Protein AF-0000000069744977 (afdb_homodimer)

Foldseek 3Di:
DVVLDVVQDPHPALLLVLLLCQLVLLVQLQPPAADLVVLAGHQPQCVVPLVLVLQAQEEEEEEAALQLLLLVLCQVLLCVLNVHHYHRDYLQVCVVVLPDEAQSYEYEQEDAQLQFASSLVSQVSNVVRNHQYEYEYQDPPHPNCVSHPTYGHLVSPDRQFLQDRSSSLSSNSNVSSVSLNSNVPPPVCVVVSSQVSVLSVCVSVLLNVLVVCLVVLLVVLVVPLPPQEEEEEEEDSCQSLRQSLQSLLCQQSVRHYDRDYLVCCVVPVVVVAAQRHEYEYEAEPDPCNVVSLVSLVSRVVRNHAYEYEYAPPPPSSVVRHNHYDHGHDGDPSSVSSNSNSSSSSSSVSSNVVSVTDRRDGPPGDSHNNDD/DVVLDVVQDPHPALLLVLLLCQLVLLCQLQPPAADLVVLAGHQPQCVVPLVLVLQAQEEEEEEAALQLLLLVLCQVLLCVLNVHHYHRDYLQVCVVVLPDEAQSYEYEQEDAQLQFASSLVSQVSNVVRNHQYEYEYQDPPHPNCVSHPTYGHLVSPDRQFQQDRSSSLSSNSNSSSVSLNSNVPPPVCVVVSSQVSVLSVCVSVLLNVLVVCLVVLLVVLVVPLPPQEEEEEEEDSCQSLRQSLQSLLCQQSVRHYDRDYLVCCVVPVVVVAAQPHEYEYEAEPDPCNVVSLVSLVSRVVRNHAYEYEYAPPPPSSVVRHNHYDHGHDGDPSSVSSNSNSSSSSSSVSSNVVVVTRRRDGPPGDNHNNDD

Radius of gyration: 24.7 Å; Cα contacts (8 Å, |Δi|>4): 1602; chains: 2; bounding box: 55×75×58 Å

pLDDT: mean 95.78, std 6.24, range [53.16, 98.94]

Sequence (742 aa):
MELQQIMKGNFSAFMQKEIFEQPESVFNTMRGRVNFETSTVLLGGLKAHLKEIRRCRRLIVIGCGTSYHAALATRQVLEELTELPVMVELASDFLDRNTPVFRDDVCFFISQSGETADTLLALRYCKDRGALTVGVTNTVGSSISRETDCGVHINAGPEIGVASTKAYTSQFISLVMFGLMMSEDRISLQDRRREIILGLQSLPELIKEVLSLDEKIHDLALELYTQRSLLVMGRGYNYATCLEGALKIKEITYMHSEGILAGELKHGPLALIDKQMPIIMIIMKDPCFAKCQNALQQITARQGRPIILCSKDDTESSKFAYKMIELPPTVDCLQGVLSVIPLQLLSFHLAVLRGYDVDFPRNLAKSVTVEMELQQIMKGNFSAFMQKEIFEQPESVFNTMRGRVNFETSTVLLGGLKAHLKEIRRCRRLIVIGCGTSYHAALATRQVLEELTELPVMVELASDFLDRNTPVFRDDVCFFISQSGETADTLLALRYCKDRGALTVGVTNTVGSSISRETDCGVHINAGPEIGVASTKAYTSQFISLVMFGLMMSEDRISLQDRRREIILGLQSLPELIKEVLSLDEKIHDLALELYTQRSLLVMGRGYNYATCLEGALKIKEITYMHSEGILAGELKHGPLALIDKQMPIIMIIMKDPCFAKCQNALQQITARQGRPIILCSKDDTESSKFAYKMIELPPTVDCLQGVLSVIPLQLLSFHLAVLRGYDVDFPRNLAKSVTVE

Secondary structure (DSSP, 8-state):
-HHHHHHHTTSSSHHHHHHHTHHHHHHHHHTTTEETTTTEE--GGGGGGHHHHHH-SEEEEEE-HHHHHHHHHHHHHHHHHH-S-EEEEEHHHHHHTT----TTEEEEEEESSS--HHHHHHHHHHHHTT-EEEEEESSTT-HHHHHSSEEEE-------SSS-SHHHHHHHHHHHHHHHHHTTT-GGGHHHHHHHHHHHHHHHHHHHHHHTTHHHHHHHHHHHTT-SEEEEEE-THHHHHHHHHHHHHHHHH--EEEEEEGGGGGGTGGGG-SSSS-EEEEE-SSTTHHHHHHHHHHHHHTT---EEEEETT-HHHHTT-SEEEEE----GGGHHHHHHHHHHHHHHHHHHHTT--SSS-TT--S-----/-HHHHHHHTTSSSHHHHHHHTHHHHHHHHHTTTEETTTTEE--GGGGGGHHHHHH-SEEEEEE-HHHHHHHHHHHHHHHHHH-S-EEEEEHHHHHHTT----TTEEEEEEESSS--HHHHHHHHHHHHTT-EEEEEESSTT-HHHHHSSEEEE-------SSS-SHHHHHHHHHHHHHHHHHTTT-GGGHHHHHHHHHHHHHHHHHHHHHHTTHHHHHHHHHHHTT-SEEEEEE-GGGHHHHHHHHHHHHHHH--EEEEEEGGGGGGTGGGG-SSSS-EEEEE-SSTTHHHHHHHHHHHHHTT---EEEEETT-HHHHTT-SEEEEE----GGGHHHHHHHHHHHHHHHHHHHTT--SSS-TT--S-----

Organism: Rousettus aegyptiacus (NCBI:txid9407)

Structure (mmCIF, N/CA/C/O backbone):
data_AF-0000000069744977-model_v1
#
loop_
_entity.id
_entity.type
_entity.pdbx_description
1 polymer 'glutamine--fructose-6-phosphate transaminase (isomerizing)'
#
loop_
_atom_site.group_PDB
_atom_site.id
_atom_site.type_symbol
_atom_site.label_atom_id
_atom_site.label_alt_id
_atom_site.label_comp_id
_atom_site.label_asym_id
_atom_site.label_entity_id
_atom_site.label_seq_id
_atom_site.pdbx_PDB_ins_code
_atom_site.Cartn_x
_atom_site.Cartn_y
_atom_site.Cartn_z
_atom_site.occupancy
_atom_site.B_iso_or_equiv
_atom_site.auth_seq_id
_atom_site.auth_comp_id
_atom_site.auth_asym_id
_atom_site.auth_atom_id
_atom_site.pdbx_PDB_model_num
ATOM 1 N N . MET A 1 1 ? 25.359 -31.953 4.035 1 53.38 1 MET A N 1
ATOM 2 C CA . MET A 1 1 ? 25.781 -31.719 2.656 1 53.38 1 MET A CA 1
ATOM 3 C C . MET A 1 1 ? 25.188 -32.781 1.725 1 53.38 1 MET A C 1
ATOM 5 O O . MET A 1 1 ? 24.609 -32.438 0.697 1 53.38 1 MET A O 1
ATOM 9 N N . GLU A 1 2 ? 25.344 -34.031 2.209 1 55.56 2 GLU A N 1
ATOM 10 C CA . GLU A 1 2 ? 24.859 -35.094 1.353 1 55.56 2 GLU A CA 1
ATOM 11 C C . GLU A 1 2 ? 23.344 -35.125 1.294 1 55.56 2 GLU A C 1
ATOM 13 O O . GLU A 1 2 ? 22.75 -35.281 0.219 1 55.56 2 GLU A O 1
ATOM 18 N N . LEU A 1 3 ? 22.672 -34.969 2.439 1 58.12 3 LEU A N 1
ATOM 19 C CA . LEU A 1 3 ? 21.219 -35.031 2.496 1 58.12 3 LEU A CA 1
ATOM 20 C C . LEU A 1 3 ? 20.609 -33.844 1.771 1 58.12 3 LEU A C 1
ATOM 22 O O . LEU A 1 3 ? 19.594 -33.969 1.075 1 58.12 3 LEU A O 1
ATOM 26 N N . GLN A 1 4 ? 21.156 -32.75 1.935 1 62.84 4 GLN A N 1
ATOM 27 C CA . GLN A 1 4 ? 20.672 -31.594 1.218 1 62.84 4 GLN A CA 1
ATOM 28 C C . GLN A 1 4 ? 20.828 -31.766 -0.291 1 62.84 4 GLN A C 1
ATOM 30 O O . GLN A 1 4 ? 19.953 -31.359 -1.058 1 62.84 4 GLN A O 1
ATOM 35 N N . GLN A 1 5 ? 21.844 -32.406 -0.675 1 60.22 5 GLN A N 1
ATOM 36 C CA . GLN A 1 5 ? 22.078 -32.656 -2.096 1 60.22 5 GLN A CA 1
ATOM 37 C C . GLN A 1 5 ? 21.031 -33.594 -2.676 1 60.22 5 GLN A C 1
ATOM 39 O O . GLN A 1 5 ? 20.562 -33.375 -3.799 1 60.22 5 GLN A O 1
ATOM 44 N N . ILE A 1 6 ? 20.719 -34.531 -1.959 1 61.88 6 ILE A N 1
ATOM 45 C CA . ILE A 1 6 ? 19.703 -35.5 -2.4 1 61.88 6 ILE A CA 1
ATOM 46 C C . ILE A 1 6 ? 18.359 -34.781 -2.521 1 61.88 6 ILE A C 1
ATOM 48 O O . ILE A 1 6 ? 17.609 -35 -3.471 1 61.88 6 ILE A O 1
ATOM 52 N N . MET A 1 7 ? 18.172 -33.812 -1.609 1 72.44 7 MET A N 1
ATOM 53 C CA . MET A 1 7 ? 16.891 -33.125 -1.612 1 72.44 7 MET A CA 1
ATOM 54 C C . MET A 1 7 ? 16.828 -32.094 -2.754 1 72.44 7 MET A C 1
ATOM 56 O O . MET A 1 7 ? 15.75 -31.828 -3.279 1 72.44 7 MET A O 1
ATOM 60 N N . LYS A 1 8 ? 18 -31.688 -3.229 1 79.94 8 LYS A N 1
ATOM 61 C CA . LYS A 1 8 ? 18.078 -30.719 -4.316 1 79.94 8 LYS A CA 1
ATOM 62 C C . LYS A 1 8 ? 17.984 -31.406 -5.676 1 79.94 8 LYS A C 1
ATOM 64 O O . LYS A 1 8 ? 17.703 -30.766 -6.684 1 79.94 8 LYS A O 1
ATOM 69 N N . GLY A 1 9 ? 18.156 -32.562 -5.668 1 75.12 9 GLY A N 1
ATOM 70 C CA . GLY A 1 9 ? 18.188 -33.312 -6.922 1 75.12 9 GLY A CA 1
ATOM 71 C C . GLY A 1 9 ? 19.203 -32.781 -7.91 1 75.12 9 GLY A C 1
ATOM 72 O O . GLY A 1 9 ? 20.375 -32.594 -7.578 1 75.12 9 GLY A O 1
ATOM 73 N N . ASN A 1 10 ? 18.672 -32.438 -9.141 1 83.75 10 ASN A N 1
ATOM 74 C CA . ASN A 1 10 ? 19.547 -31.984 -10.211 1 83.75 10 ASN A CA 1
ATOM 75 C C . ASN A 1 10 ? 19.672 -30.469 -10.211 1 83.75 10 ASN A C 1
ATOM 77 O O . ASN A 1 10 ? 20.234 -29.875 -11.141 1 83.75 10 ASN A O 1
ATOM 81 N N . PHE A 1 11 ? 19.172 -29.875 -9.148 1 90.81 11 PHE A N 1
ATOM 82 C CA . PHE A 1 11 ? 19.203 -28.422 -9.117 1 90.81 11 PHE A CA 1
ATOM 83 C C . PHE A 1 11 ? 20.297 -27.922 -8.18 1 90.81 11 PHE A C 1
ATOM 85 O O . PHE A 1 11 ? 20.719 -28.641 -7.262 1 90.81 11 PHE A O 1
ATOM 92 N N . SER A 1 12 ? 20.781 -26.766 -8.414 1 90.88 12 SER A N 1
ATOM 93 C CA . SER A 1 12 ? 21.875 -26.188 -7.645 1 90.88 12 SER A CA 1
ATOM 94 C C . SER A 1 12 ? 21.391 -25.656 -6.305 1 90.88 12 SER A C 1
ATOM 96 O O . SER A 1 12 ? 22.172 -25.5 -5.367 1 90.88 12 SER A O 1
ATOM 98 N N . ALA A 1 13 ? 20.109 -25.312 -6.215 1 95.12 13 ALA A N 1
ATOM 99 C CA . ALA A 1 13 ? 19.516 -24.734 -5.016 1 95.12 13 ALA A CA 1
ATOM 100 C C . ALA A 1 13 ? 18.078 -25.188 -4.84 1 95.12 13 ALA A C 1
ATOM 102 O O . ALA A 1 13 ? 17.406 -25.578 -5.809 1 95.12 13 ALA A O 1
ATOM 103 N N . PHE A 1 14 ? 17.609 -25.188 -3.607 1 96.31 14 PHE A N 1
ATOM 104 C CA . PHE A 1 14 ? 16.203 -25.5 -3.324 1 96.31 14 PHE A CA 1
ATOM 105 C C . PHE A 1 14 ? 15.281 -24.531 -4.055 1 96.31 14 PHE A C 1
ATOM 107 O O . PHE A 1 14 ? 14.242 -24.953 -4.59 1 96.31 14 PHE A O 1
ATOM 114 N N . MET A 1 15 ? 15.609 -23.281 -4.07 1 97.38 15 MET A N 1
ATOM 115 C CA . MET A 1 15 ? 14.773 -22.281 -4.723 1 97.38 15 MET A CA 1
ATOM 116 C C . MET A 1 15 ? 14.578 -22.609 -6.199 1 97.38 15 MET A C 1
ATOM 118 O O . MET A 1 15 ? 13.469 -22.531 -6.719 1 97.38 15 MET A O 1
ATOM 122 N N . GLN A 1 16 ? 15.734 -22.953 -6.867 1 97.56 16 GLN A N 1
ATOM 123 C CA . GLN A 1 16 ? 15.641 -23.312 -8.273 1 97.56 16 GLN A CA 1
ATOM 124 C C . GLN A 1 16 ? 14.695 -24.5 -8.477 1 97.56 16 GLN A C 1
ATOM 126 O O . GLN A 1 16 ? 13.828 -24.469 -9.352 1 97.56 16 GLN A O 1
ATOM 131 N N . LYS A 1 17 ? 14.891 -25.5 -7.668 1 97.75 17 LYS A N 1
ATOM 132 C CA . LYS A 1 17 ? 14.031 -26.672 -7.727 1 97.75 17 LYS A CA 1
ATOM 133 C C . LYS A 1 17 ? 12.562 -26.297 -7.531 1 97.75 17 LYS A C 1
ATOM 135 O O . LYS A 1 17 ? 11.695 -26.734 -8.281 1 97.75 17 LYS A O 1
ATOM 140 N N . GLU A 1 18 ? 12.328 -25.469 -6.547 1 98.19 18 GLU A N 1
ATOM 141 C CA . GLU A 1 18 ? 10.969 -25.078 -6.18 1 98.19 18 GLU A CA 1
ATOM 142 C C . GLU A 1 18 ? 10.32 -24.234 -7.27 1 98.19 18 GLU A C 1
ATOM 144 O O . GLU A 1 18 ? 9.117 -24.312 -7.5 1 98.19 18 GLU A O 1
ATOM 149 N N . ILE A 1 19 ? 11.133 -23.406 -7.965 1 98.62 19 ILE A N 1
ATOM 150 C CA . ILE A 1 19 ? 10.633 -22.688 -9.125 1 98.62 19 ILE A CA 1
ATOM 151 C C . ILE A 1 19 ? 10.211 -23.672 -10.211 1 98.62 19 ILE A C 1
ATOM 153 O O . ILE A 1 19 ? 9.117 -23.562 -10.766 1 98.62 19 ILE A O 1
ATOM 157 N N . PHE A 1 20 ? 10.984 -24.688 -10.469 1 98.38 20 PHE A N 1
ATOM 158 C CA . PHE A 1 20 ? 10.766 -25.625 -11.57 1 98.38 20 PHE A CA 1
ATOM 159 C C . PHE A 1 20 ? 9.719 -26.672 -11.203 1 98.38 20 PHE A C 1
ATOM 161 O O . PHE A 1 20 ? 9.203 -27.375 -12.07 1 98.38 20 PHE A O 1
ATOM 168 N N . GLU A 1 21 ? 9.336 -26.719 -9.914 1 98.25 21 GLU A N 1
ATOM 169 C CA . GLU A 1 21 ? 8.297 -27.641 -9.445 1 98.25 21 GLU A CA 1
ATOM 170 C C . GLU A 1 21 ? 6.91 -27.016 -9.602 1 98.25 21 GLU A C 1
ATOM 172 O O . GLU A 1 21 ? 5.898 -27.688 -9.367 1 98.25 21 GLU A O 1
ATOM 177 N N . GLN A 1 22 ? 6.812 -25.828 -10.047 1 98.75 22 GLN A N 1
ATOM 178 C CA . GLN A 1 22 ? 5.566 -25.062 -9.992 1 98.75 22 GLN A CA 1
ATOM 179 C C . GLN A 1 22 ? 4.512 -25.672 -10.914 1 98.75 22 GLN A C 1
ATOM 181 O O . GLN A 1 22 ? 3.322 -25.672 -10.594 1 98.75 22 GLN A O 1
ATOM 186 N N . PRO A 1 23 ? 4.863 -26.266 -12.148 1 98.69 23 PRO A N 1
ATOM 187 C CA . PRO A 1 23 ? 3.814 -26.969 -12.891 1 98.69 23 PRO A CA 1
ATOM 188 C C . PRO A 1 23 ? 3.121 -28.047 -12.055 1 98.69 23 PRO A C 1
ATOM 190 O O . PRO A 1 23 ? 1.891 -28.141 -12.07 1 98.69 23 PRO A O 1
ATOM 193 N N . GLU A 1 24 ? 3.875 -28.75 -11.273 1 98.25 24 GLU A N 1
ATOM 194 C CA . GLU A 1 24 ? 3.338 -29.828 -10.445 1 98.25 24 GLU A CA 1
ATOM 195 C C . GLU A 1 24 ? 2.586 -29.281 -9.234 1 98.25 24 GLU A C 1
ATOM 197 O O . GLU A 1 24 ? 1.515 -29.766 -8.883 1 98.25 24 GLU A O 1
ATOM 202 N N . SER A 1 25 ? 3.186 -28.281 -8.555 1 98.38 25 SER A N 1
ATOM 203 C CA . SER A 1 25 ? 2.545 -27.734 -7.359 1 98.38 25 SER A CA 1
ATOM 204 C C . SER A 1 25 ? 1.198 -27.094 -7.699 1 98.38 25 SER A C 1
ATOM 206 O O . SER A 1 25 ? 0.238 -27.234 -6.934 1 98.38 25 SER A O 1
ATOM 208 N N . VAL A 1 26 ? 1.103 -26.422 -8.828 1 98.5 26 VAL A N 1
ATOM 209 C CA . VAL A 1 26 ? -0.147 -25.797 -9.258 1 98.5 26 VAL A CA 1
ATOM 210 C C . VAL A 1 26 ? -1.182 -26.875 -9.57 1 98.5 26 VAL A C 1
ATOM 212 O O . VAL A 1 26 ? -2.355 -26.734 -9.227 1 98.5 26 VAL A O 1
ATOM 215 N N . PHE A 1 27 ? -0.688 -27.891 -10.227 1 98.12 27 PHE A N 1
ATOM 216 C CA . PHE A 1 27 ? -1.562 -29.031 -10.508 1 98.12 27 PHE A CA 1
ATOM 217 C C . PHE A 1 27 ? -2.086 -29.641 -9.211 1 98.12 27 PHE A C 1
ATOM 219 O O . PHE A 1 27 ? -3.285 -29.891 -9.078 1 98.12 27 PHE A O 1
ATOM 226 N N . ASN A 1 28 ? -1.258 -29.844 -8.25 1 98.31 28 ASN A N 1
ATOM 227 C CA . ASN A 1 28 ? -1.619 -30.438 -6.973 1 98.31 28 ASN A CA 1
ATOM 228 C C . ASN A 1 28 ? -2.586 -29.562 -6.191 1 98.31 28 ASN A C 1
ATOM 230 O O . ASN A 1 28 ? -3.445 -30.062 -5.465 1 98.31 28 ASN A O 1
ATOM 234 N N . THR A 1 29 ? -2.441 -28.266 -6.293 1 98.56 29 THR A N 1
ATOM 235 C CA . THR A 1 29 ? -3.322 -27.328 -5.609 1 98.56 29 THR A CA 1
ATOM 236 C C . THR A 1 29 ? -4.766 -27.5 -6.082 1 98.56 29 THR A C 1
ATOM 238 O O . THR A 1 29 ? -5.703 -27.344 -5.301 1 98.56 29 THR A O 1
ATOM 241 N N . MET A 1 30 ? -4.957 -27.875 -7.359 1 98.56 30 MET A N 1
ATOM 242 C CA . MET A 1 30 ? -6.285 -27.922 -7.961 1 98.56 30 MET A CA 1
ATOM 243 C C . MET A 1 30 ? -6.855 -29.344 -7.895 1 98.56 30 MET A C 1
ATOM 245 O O . MET A 1 30 ? -8.07 -29.531 -8 1 98.56 30 MET A O 1
ATOM 249 N N . ARG A 1 31 ? -5.945 -30.281 -7.738 1 97.31 31 ARG A N 1
ATOM 250 C CA . ARG A 1 31 ? -6.32 -31.688 -7.832 1 97.31 31 ARG A CA 1
ATOM 251 C C . ARG A 1 31 ? -7.43 -32.031 -6.84 1 97.31 31 ARG A C 1
ATOM 253 O O . ARG A 1 31 ? -7.316 -31.734 -5.648 1 97.31 31 ARG A O 1
ATOM 260 N N . GLY A 1 32 ? -8.516 -32.656 -7.387 1 97.12 32 GLY A N 1
ATOM 261 C CA . GLY A 1 32 ? -9.641 -33.062 -6.555 1 97.12 32 GLY A CA 1
ATOM 262 C C . GLY A 1 32 ? -10.562 -31.922 -6.195 1 97.12 32 GLY A C 1
ATOM 263 O O . GLY A 1 32 ? -11.594 -32.125 -5.562 1 97.12 32 GLY A O 1
ATOM 264 N N . ARG A 1 33 ? -10.25 -30.781 -6.602 1 98.56 33 ARG A N 1
ATOM 265 C CA . ARG A 1 33 ? -11.008 -29.594 -6.219 1 98.56 33 ARG A CA 1
ATOM 266 C C . ARG A 1 33 ? -11.672 -28.953 -7.434 1 98.56 33 ARG A C 1
ATOM 268 O O . ARG A 1 33 ? -12.727 -28.312 -7.312 1 98.56 33 ARG A O 1
ATOM 275 N N . VAL A 1 34 ? -11.031 -29.078 -8.562 1 98.44 34 VAL A N 1
ATOM 276 C CA . VAL A 1 34 ? -11.586 -28.547 -9.812 1 98.44 34 VAL A CA 1
ATOM 277 C C . VAL A 1 34 ? -11.984 -29.703 -10.727 1 98.44 34 VAL A C 1
ATOM 279 O O . VAL A 1 34 ? -11.18 -30.594 -11 1 98.44 34 VAL A O 1
ATOM 282 N N . ASN A 1 35 ? -13.172 -29.766 -11.102 1 97.62 35 ASN A N 1
ATOM 283 C CA . ASN A 1 35 ? -13.625 -30.672 -12.148 1 97.62 35 ASN A CA 1
ATOM 284 C C . ASN A 1 35 ? -13.711 -29.969 -13.5 1 97.62 35 ASN A C 1
ATOM 286 O O . ASN A 1 35 ? -14.672 -29.25 -13.773 1 97.62 35 ASN A O 1
ATOM 290 N N . PHE A 1 36 ? -12.789 -30.188 -14.336 1 96.75 36 PHE A N 1
ATOM 291 C CA . PHE A 1 36 ? -12.664 -29.484 -15.602 1 96.75 36 PHE A CA 1
ATOM 292 C C . PHE A 1 36 ? -13.742 -29.938 -16.578 1 96.75 36 PHE A C 1
ATOM 294 O O . PHE A 1 36 ? -14.094 -29.188 -17.5 1 96.75 36 PHE A O 1
ATOM 301 N N . GLU A 1 37 ? -14.297 -31.078 -16.453 1 96.06 37 GLU A N 1
ATOM 302 C CA . GLU A 1 37 ? -15.359 -31.594 -17.328 1 96.06 37 GLU A CA 1
ATOM 303 C C . GLU A 1 37 ? -16.672 -30.875 -17.047 1 96.06 37 GLU A C 1
ATOM 305 O O . GLU A 1 37 ? -17.375 -30.484 -17.984 1 96.06 37 GLU A O 1
ATOM 310 N N . THR A 1 38 ? -16.984 -30.703 -15.781 1 95.5 38 THR A N 1
ATOM 311 C CA . THR A 1 38 ? -18.25 -30.094 -15.406 1 95.5 38 THR A CA 1
ATOM 312 C C . THR A 1 38 ? -18.047 -28.625 -15.062 1 95.5 38 THR A C 1
ATOM 314 O O . THR A 1 38 ? -19.016 -27.922 -14.766 1 95.5 38 THR A O 1
ATOM 317 N N . SER A 1 39 ? -16.812 -28.141 -15.055 1 95.62 39 SER A N 1
ATOM 318 C CA . SER A 1 39 ? -16.469 -26.75 -14.719 1 95.62 39 SER A CA 1
ATOM 319 C C . SER A 1 39 ? -16.969 -26.391 -13.32 1 95.62 39 SER A C 1
ATOM 321 O O . SER A 1 39 ? -17.594 -25.344 -13.141 1 95.62 39 SER A O 1
ATOM 323 N N . THR A 1 40 ? -16.766 -27.25 -12.375 1 96.38 40 THR A N 1
ATOM 324 C CA . THR A 1 40 ? -17.156 -27 -10.992 1 96.38 40 THR A CA 1
ATOM 325 C C . THR A 1 40 ? -15.93 -26.969 -10.078 1 96.38 40 THR A C 1
ATOM 327 O O . THR A 1 40 ? -14.914 -27.609 -10.367 1 96.38 40 THR A O 1
ATOM 330 N N . VAL A 1 41 ? -16.016 -26.156 -9.086 1 98.25 41 VAL A N 1
ATOM 331 C CA . VAL A 1 41 ? -14.945 -26.031 -8.102 1 98.25 41 VAL A CA 1
ATOM 332 C C . VAL A 1 41 ? -15.508 -26.234 -6.695 1 98.25 41 VAL A C 1
ATOM 334 O O . VAL A 1 41 ? -16.531 -25.641 -6.34 1 98.25 41 VAL A O 1
ATOM 337 N N . LEU A 1 42 ? -14.859 -27.109 -5.93 1 96.81 42 LEU A N 1
ATOM 338 C CA . LEU A 1 42 ? -15.273 -27.344 -4.551 1 96.81 42 LEU A CA 1
ATOM 339 C C . LEU A 1 42 ? -14.062 -27.422 -3.627 1 96.81 42 LEU A C 1
ATOM 341 O O . LEU A 1 42 ? -13.234 -28.328 -3.771 1 96.81 42 LEU A O 1
ATOM 345 N N . LEU A 1 43 ? -13.984 -26.453 -2.77 1 98.06 43 LEU A N 1
ATOM 346 C CA . LEU A 1 43 ? -13.023 -26.516 -1.678 1 98.06 43 LEU A CA 1
ATOM 347 C C . LEU A 1 43 ? -13.641 -27.188 -0.449 1 98.06 43 LEU A C 1
ATOM 349 O O . LEU A 1 43 ? -14.289 -26.516 0.36 1 98.06 43 LEU A O 1
ATOM 353 N N . GLY A 1 44 ? -13.305 -28.453 -0.301 1 96.94 44 GLY A N 1
ATOM 354 C CA . GLY A 1 44 ? -13.969 -29.281 0.695 1 96.94 44 GLY A CA 1
ATOM 355 C C . GLY A 1 44 ? -13.852 -28.719 2.104 1 96.94 44 GLY A C 1
ATOM 356 O O . GLY A 1 44 ? -14.773 -28.859 2.91 1 96.94 44 GLY A O 1
ATOM 357 N N . GLY A 1 45 ? -12.75 -28.094 2.441 1 97.19 45 GLY A N 1
ATOM 358 C CA . GLY A 1 45 ? -12.531 -27.578 3.781 1 97.19 45 GLY A CA 1
ATOM 359 C C . GLY A 1 45 ? -13.461 -26.438 4.141 1 97.19 45 GLY A C 1
ATOM 360 O O . GLY A 1 45 ? -13.602 -26.078 5.312 1 97.19 45 GLY A O 1
ATOM 361 N N . LEU A 1 46 ? -14.156 -25.875 3.131 1 98.06 46 LEU A N 1
ATOM 362 C CA . LEU A 1 46 ? -15.023 -24.734 3.359 1 98.06 46 LEU A CA 1
ATOM 363 C C . LEU A 1 46 ? -16.484 -25.141 3.297 1 98.06 46 LEU A C 1
ATOM 365 O O . LEU A 1 46 ? -17.375 -24.344 3.602 1 98.06 46 LEU A O 1
ATOM 369 N N . LYS A 1 47 ? -16.812 -26.312 2.955 1 95.88 47 LYS A N 1
ATOM 370 C CA . LYS A 1 47 ? -18.156 -26.781 2.641 1 95.88 47 LYS A CA 1
ATOM 371 C C . LYS A 1 47 ? -19.094 -26.578 3.82 1 95.88 47 LYS A C 1
ATOM 373 O O . LYS A 1 47 ? -20.219 -26.109 3.645 1 95.88 47 LYS A O 1
ATOM 378 N N . ALA A 1 48 ? -18.609 -26.875 4.98 1 96.81 48 ALA A N 1
ATOM 379 C CA . ALA A 1 48 ? -19.453 -26.812 6.176 1 96.81 48 ALA A CA 1
ATOM 380 C C . ALA A 1 48 ? -19.828 -25.375 6.512 1 96.81 48 ALA A C 1
ATOM 382 O O . ALA A 1 48 ? -20.781 -25.141 7.25 1 96.81 48 ALA A O 1
ATOM 383 N N . HIS A 1 49 ? -19.141 -24.438 5.996 1 97.31 49 HIS A N 1
ATOM 384 C CA . HIS A 1 49 ? -19.359 -23.031 6.363 1 97.31 49 HIS A CA 1
ATOM 385 C C . HIS A 1 49 ? -19.766 -22.203 5.152 1 97.31 49 HIS A C 1
ATOM 387 O O . HIS A 1 49 ? -19.734 -20.969 5.195 1 97.31 49 HIS A O 1
ATOM 393 N N . LEU A 1 50 ? -20.172 -22.859 4.117 1 96.12 50 LEU A N 1
ATOM 394 C CA . LEU A 1 50 ? -20.453 -22.188 2.855 1 96.12 50 LEU A CA 1
ATOM 395 C C . LEU A 1 50 ? -21.625 -21.219 3 1 96.12 50 LEU A C 1
ATOM 397 O O . LEU A 1 50 ? -21.625 -20.141 2.391 1 96.12 50 LEU A O 1
ATOM 401 N N . LYS A 1 51 ? -22.609 -21.547 3.693 1 95.62 51 LYS A N 1
ATOM 402 C CA . LYS A 1 51 ? -23.781 -20.688 3.9 1 95.62 51 LYS A CA 1
ATOM 403 C C . LYS A 1 51 ? -23.375 -19.375 4.57 1 95.62 51 LYS A C 1
ATOM 405 O O . LYS A 1 51 ? -23.828 -18.297 4.16 1 95.62 51 LYS A O 1
ATOM 410 N N . GLU A 1 52 ? -22.562 -19.516 5.582 1 96.31 52 GLU A N 1
ATOM 411 C CA . GLU A 1 52 ? -22.078 -18.328 6.289 1 96.31 52 GLU A CA 1
ATOM 412 C C . GLU A 1 52 ? -21.203 -17.469 5.383 1 96.31 52 GLU A C 1
ATOM 414 O O . GLU A 1 52 ? -21.312 -16.25 5.398 1 96.31 52 GLU A O 1
ATOM 419 N N . ILE A 1 53 ? -20.391 -18.109 4.617 1 97.62 53 ILE A N 1
ATOM 420 C CA . ILE A 1 53 ? -19.484 -17.406 3.711 1 97.62 53 ILE A CA 1
ATOM 421 C C . ILE A 1 53 ? -20.297 -16.656 2.662 1 97.62 53 ILE A C 1
ATOM 423 O O . ILE A 1 53 ? -20 -15.5 2.344 1 97.62 53 ILE A O 1
ATOM 427 N N . ARG A 1 54 ? -21.344 -17.219 2.207 1 96.31 54 ARG A N 1
ATOM 428 C CA . ARG A 1 54 ? -22.156 -16.609 1.155 1 96.31 54 ARG A CA 1
ATOM 429 C C . ARG A 1 54 ? -22.938 -15.414 1.68 1 96.31 54 ARG A C 1
ATOM 431 O O . ARG A 1 54 ? -23.297 -14.516 0.914 1 96.31 54 ARG A O 1
ATOM 438 N N . ARG A 1 55 ? -23.094 -15.32 2.932 1 95.88 55 ARG A N 1
ATOM 439 C CA . ARG A 1 55 ? -23.906 -14.258 3.525 1 95.88 55 ARG A CA 1
ATOM 440 C C . ARG A 1 55 ? -23.031 -13.133 4.051 1 95.88 55 ARG A C 1
ATOM 442 O O . ARG A 1 55 ? -23.531 -12.086 4.477 1 95.88 55 ARG A O 1
ATOM 449 N N . CYS A 1 56 ? -21.766 -13.352 3.959 1 96.75 56 CYS A N 1
ATOM 450 C CA . CYS A 1 56 ? -20.875 -12.359 4.562 1 96.75 56 CYS A CA 1
ATOM 451 C C . CYS A 1 56 ? -20.953 -11.039 3.803 1 96.75 56 CYS A C 1
ATOM 453 O O . CYS A 1 56 ? -21.359 -11 2.643 1 96.75 56 CYS A O 1
ATOM 455 N N . ARG A 1 57 ? -20.531 -9.961 4.449 1 95.19 57 ARG A N 1
ATOM 456 C CA . ARG A 1 57 ? -20.641 -8.617 3.893 1 95.19 57 ARG A CA 1
ATOM 457 C C . ARG A 1 57 ? -19.312 -8.141 3.336 1 95.19 57 ARG A C 1
ATOM 459 O O . ARG A 1 57 ? -19.266 -7.238 2.496 1 95.19 57 ARG A O 1
ATOM 466 N N . ARG A 1 58 ? -18.312 -8.711 3.857 1 96.81 58 ARG A N 1
ATOM 467 C CA . ARG A 1 58 ? -16.984 -8.32 3.395 1 96.81 58 ARG A CA 1
ATOM 468 C C . ARG A 1 58 ? -15.969 -9.43 3.646 1 96.81 58 ARG A C 1
ATOM 470 O O . ARG A 1 58 ? -16.125 -10.219 4.582 1 96.81 58 ARG A O 1
ATOM 477 N N . LEU A 1 59 ? -15.039 -9.539 2.75 1 98.75 59 LEU A N 1
ATOM 478 C CA . LEU A 1 59 ? -13.883 -10.43 2.898 1 98.75 59 LEU A CA 1
ATOM 479 C C . LEU A 1 59 ? -12.664 -9.648 3.365 1 98.75 59 LEU A C 1
ATOM 481 O O . LEU A 1 59 ? -12.367 -8.578 2.838 1 98.75 59 LEU A O 1
ATOM 485 N N . ILE A 1 60 ? -12.023 -10.094 4.383 1 98.88 60 ILE A N 1
ATOM 486 C CA . ILE A 1 60 ? -10.742 -9.547 4.82 1 98.88 60 ILE A CA 1
ATOM 487 C C . ILE A 1 60 ? -9.648 -10.602 4.648 1 98.88 60 ILE A C 1
ATOM 489 O O . ILE A 1 60 ? -9.703 -11.672 5.254 1 98.88 60 ILE A O 1
ATOM 493 N N . VAL A 1 61 ? -8.711 -10.32 3.801 1 98.94 61 VAL A N 1
ATOM 494 C CA . VAL A 1 61 ? -7.617 -11.25 3.551 1 98.94 61 VAL A CA 1
ATOM 495 C C . VAL A 1 61 ? -6.332 -10.719 4.176 1 98.94 61 VAL A C 1
ATOM 497 O O . VAL A 1 61 ? -5.871 -9.625 3.83 1 98.94 61 VAL A O 1
ATOM 500 N N . ILE A 1 62 ? -5.762 -11.461 5.09 1 98.88 62 ILE A N 1
ATOM 501 C CA . ILE A 1 62 ? -4.668 -10.984 5.93 1 98.88 62 ILE A CA 1
ATOM 502 C C . ILE A 1 62 ? -3.439 -11.867 5.723 1 98.88 62 ILE A C 1
ATOM 504 O O . ILE A 1 62 ? -3.545 -13.102 5.703 1 98.88 62 ILE A O 1
ATOM 508 N N . GLY A 1 63 ? -2.35 -11.336 5.555 1 98.31 63 GLY A N 1
ATOM 509 C CA . GLY A 1 63 ? -1.075 -12.023 5.422 1 98.31 63 GLY A CA 1
ATOM 510 C C . GLY A 1 63 ? 0.121 -11.102 5.586 1 98.31 63 GLY A C 1
ATOM 511 O O . GLY A 1 63 ? -0.036 -9.922 5.91 1 98.31 63 GLY A O 1
ATOM 512 N N . CYS A 1 64 ? 1.354 -11.602 5.41 1 97.56 64 CYS A N 1
ATOM 513 C CA . CYS A 1 64 ? 2.617 -10.875 5.457 1 97.56 64 CYS A CA 1
ATOM 514 C C . CYS A 1 64 ? 3.471 -11.188 4.23 1 97.56 64 CYS A C 1
ATOM 516 O O . CYS A 1 64 ? 3.332 -12.25 3.627 1 97.56 64 CYS A O 1
ATOM 518 N N . GLY A 1 65 ? 4.281 -10.312 3.832 1 96.88 65 GLY A N 1
ATOM 519 C CA . GLY A 1 65 ? 5.23 -10.555 2.762 1 96.88 65 GLY A CA 1
ATOM 520 C C . GLY A 1 65 ? 4.59 -11.141 1.516 1 96.88 65 GLY A C 1
ATOM 521 O O . GLY A 1 65 ? 3.621 -10.586 0.992 1 96.88 65 GLY A O 1
ATOM 522 N N . THR A 1 66 ? 5.109 -12.312 1.136 1 98.19 66 THR A N 1
ATOM 523 C CA . THR A 1 66 ? 4.676 -12.992 -0.084 1 98.19 66 THR A CA 1
ATOM 524 C C . THR A 1 66 ? 3.201 -13.375 0.006 1 98.19 66 THR A C 1
ATOM 526 O O . THR A 1 66 ? 2.473 -13.289 -0.985 1 98.19 66 THR A O 1
ATOM 529 N N . SER A 1 67 ? 2.75 -13.789 1.171 1 98.56 67 SER A N 1
ATOM 530 C CA . SER A 1 67 ? 1.35 -14.156 1.348 1 98.56 67 SER A CA 1
ATOM 531 C C . SER A 1 67 ? 0.434 -12.953 1.179 1 98.56 67 SER A C 1
ATOM 533 O O . SER A 1 67 ? -0.66 -13.07 0.623 1 98.56 67 SER A O 1
ATOM 535 N N . TYR A 1 68 ? 0.898 -11.852 1.724 1 98.62 68 TYR A N 1
ATOM 536 C CA . TYR A 1 68 ? 0.163 -10.609 1.511 1 98.62 68 TYR A CA 1
ATOM 537 C C . TYR A 1 68 ? 0.06 -10.281 0.025 1 98.62 68 TYR A C 1
ATOM 539 O O . TYR A 1 68 ? -0.995 -9.852 -0.451 1 98.62 68 TYR A O 1
ATOM 547 N N . HIS A 1 69 ? 1.101 -10.477 -0.746 1 98.75 69 HIS A N 1
ATOM 548 C CA . HIS A 1 69 ? 1.097 -10.203 -2.178 1 98.75 69 HIS A CA 1
ATOM 549 C C . HIS A 1 69 ? 0.163 -11.148 -2.92 1 98.75 69 HIS A C 1
ATOM 551 O O . HIS A 1 69 ? -0.457 -10.766 -3.914 1 98.75 69 HIS A O 1
ATOM 557 N N . ALA A 1 70 ? 0.084 -12.391 -2.459 1 98.81 70 ALA A N 1
ATOM 558 C CA . ALA A 1 70 ? -0.871 -13.32 -3.059 1 98.81 70 ALA A CA 1
ATOM 559 C C . ALA A 1 70 ? -2.303 -12.82 -2.889 1 98.81 70 ALA A C 1
ATOM 561 O O . ALA A 1 70 ? -3.115 -12.922 -3.811 1 98.81 70 ALA A O 1
ATOM 562 N N . ALA A 1 71 ? -2.562 -12.305 -1.7 1 98.88 71 ALA A N 1
ATOM 563 C CA . ALA A 1 71 ? -3.877 -11.719 -1.441 1 98.88 71 ALA A CA 1
ATOM 564 C C . ALA A 1 71 ? -4.145 -10.539 -2.367 1 98.88 71 ALA A C 1
ATOM 566 O O . ALA A 1 71 ? -5.234 -10.414 -2.928 1 98.88 71 ALA A O 1
ATOM 567 N N . LEU A 1 72 ? -3.141 -9.727 -2.508 1 98.62 72 LEU A N 1
ATOM 568 C CA . LEU A 1 72 ? -3.279 -8.555 -3.375 1 98.62 72 LEU A CA 1
ATOM 569 C C . LEU A 1 72 ? -3.512 -8.984 -4.82 1 98.62 72 LEU A C 1
ATOM 571 O O . LEU A 1 72 ? -4.305 -8.367 -5.535 1 98.62 72 LEU A O 1
ATOM 575 N N . ALA A 1 73 ? -2.867 -10.016 -5.23 1 98.69 73 ALA A N 1
ATOM 576 C CA . ALA A 1 73 ? -2.922 -10.484 -6.613 1 98.69 73 ALA A CA 1
ATOM 577 C C . ALA A 1 73 ? -4.316 -10.992 -6.965 1 98.69 73 ALA A C 1
ATOM 579 O O . ALA A 1 73 ? -4.723 -10.953 -8.133 1 98.69 73 ALA A O 1
ATOM 580 N N . THR A 1 74 ? -5.074 -11.43 -5.969 1 98.81 74 THR A N 1
ATOM 581 C CA . THR A 1 74 ? -6.359 -12.062 -6.246 1 98.81 74 THR A CA 1
ATOM 582 C C . THR A 1 74 ? -7.512 -11.164 -5.805 1 98.81 74 THR A C 1
ATOM 584 O O . THR A 1 74 ? -8.68 -11.539 -5.914 1 98.81 74 THR A O 1
ATOM 587 N N . ARG A 1 75 ? -7.164 -9.992 -5.27 1 98.75 75 ARG A N 1
ATOM 588 C CA . ARG A 1 75 ? -8.195 -9.086 -4.762 1 98.75 75 ARG A CA 1
ATOM 589 C C . ARG A 1 75 ? -9.219 -8.766 -5.844 1 98.75 75 ARG A C 1
ATOM 591 O O . ARG A 1 75 ? -10.43 -8.875 -5.609 1 98.75 75 ARG A O 1
ATOM 598 N N . GLN A 1 76 ? -8.75 -8.414 -7.035 1 98.44 76 GLN A N 1
ATOM 599 C CA . GLN A 1 76 ? -9.633 -7.977 -8.109 1 98.44 76 GLN A CA 1
ATOM 600 C C . GLN A 1 76 ? -10.57 -9.102 -8.539 1 98.44 76 GLN A C 1
ATOM 602 O O . GLN A 1 76 ? -11.773 -8.875 -8.719 1 98.44 76 GLN A O 1
ATOM 607 N N . VAL A 1 77 ? -10.047 -10.305 -8.719 1 98.69 77 VAL A N 1
ATOM 608 C CA . VAL A 1 77 ? -10.883 -11.406 -9.18 1 98.69 77 VAL A CA 1
ATOM 609 C C . VAL A 1 77 ? -11.852 -11.828 -8.078 1 98.69 77 VAL A C 1
ATOM 611 O O . VAL A 1 77 ? -12.984 -12.219 -8.352 1 98.69 77 VAL A O 1
ATOM 614 N N . LEU A 1 78 ? -11.406 -11.727 -6.812 1 98.81 78 LEU A N 1
ATOM 615 C CA . LEU A 1 78 ? -12.328 -12 -5.707 1 98.81 78 LEU A CA 1
ATOM 616 C C . LEU A 1 78 ? -13.461 -10.977 -5.684 1 98.81 78 LEU A C 1
ATOM 618 O O . LEU A 1 78 ? -14.625 -11.344 -5.496 1 98.81 78 LEU A O 1
ATOM 622 N N . GLU A 1 79 ? -13.109 -9.703 -5.887 1 98.62 79 GLU A N 1
ATOM 623 C CA . GLU A 1 79 ? -14.133 -8.672 -5.977 1 98.62 79 GLU A CA 1
ATOM 624 C C . GLU A 1 79 ? -15.102 -8.953 -7.125 1 98.62 79 GLU A C 1
ATOM 626 O O . GLU A 1 79 ? -16.312 -8.836 -6.965 1 98.62 79 GLU A O 1
ATOM 631 N N . GLU A 1 80 ? -14.555 -9.32 -8.219 1 98.12 80 GLU A N 1
ATOM 632 C CA . GLU A 1 80 ? -15.344 -9.578 -9.422 1 98.12 80 GLU A CA 1
ATOM 633 C C . GLU A 1 80 ? -16.312 -10.742 -9.211 1 98.12 80 GLU A C 1
ATOM 635 O O . GLU A 1 80 ? -17.5 -10.617 -9.484 1 98.12 80 GLU A O 1
ATOM 640 N N . LEU A 1 81 ? -15.812 -11.828 -8.695 1 98.44 81 LEU A N 1
ATOM 641 C CA . LEU A 1 81 ? -16.578 -13.07 -8.648 1 98.44 81 LEU A CA 1
ATOM 642 C C . LEU A 1 81 ? -17.516 -13.094 -7.449 1 98.44 81 LEU A C 1
ATOM 644 O O . LEU A 1 81 ? -18.562 -13.75 -7.484 1 98.44 81 LEU A O 1
ATOM 648 N N . THR A 1 82 ? -17.172 -12.352 -6.359 1 97.81 82 THR A N 1
ATOM 649 C CA . THR A 1 82 ? -18.016 -12.375 -5.172 1 97.81 82 THR A CA 1
ATOM 650 C C . THR A 1 82 ? -18.922 -11.141 -5.121 1 97.81 82 THR A C 1
ATOM 652 O O . THR A 1 82 ? -19.922 -11.125 -4.41 1 97.81 82 THR A O 1
ATOM 655 N N . GLU A 1 83 ? -18.469 -10.062 -5.805 1 96.19 83 GLU A N 1
ATOM 656 C CA . GLU A 1 83 ? -19.141 -8.766 -5.785 1 96.19 83 GLU A CA 1
ATOM 657 C C . GLU A 1 83 ? -19.188 -8.188 -4.371 1 96.19 83 GLU A C 1
ATOM 659 O O . GLU A 1 83 ? -20.141 -7.488 -4.016 1 96.19 83 GLU A O 1
ATOM 664 N N . LEU A 1 84 ? -18.219 -8.633 -3.516 1 97.44 84 LEU A N 1
ATOM 665 C CA . LEU A 1 84 ? -18.078 -8.156 -2.146 1 97.44 84 LEU A CA 1
ATOM 666 C C . LEU A 1 84 ? -16.875 -7.219 -2.023 1 97.44 84 LEU A C 1
ATOM 668 O O . LEU A 1 84 ? -15.953 -7.281 -2.83 1 97.44 84 LEU A O 1
ATOM 672 N N . PRO A 1 85 ? -16.938 -6.277 -1.018 1 97.62 85 PRO A N 1
ATOM 673 C CA . PRO A 1 85 ? -15.688 -5.605 -0.652 1 97.62 85 PRO A CA 1
ATOM 674 C C . PRO A 1 85 ? -14.609 -6.578 -0.182 1 97.62 85 PRO A C 1
ATOM 676 O O . PRO A 1 85 ? -14.883 -7.469 0.626 1 97.62 85 PRO A O 1
ATOM 679 N N . VAL A 1 86 ? -13.5 -6.488 -0.752 1 98.69 86 VAL A N 1
ATOM 680 C CA . VAL A 1 86 ? -12.367 -7.309 -0.356 1 98.69 86 VAL A CA 1
ATOM 681 C C . VAL A 1 86 ? -11.258 -6.422 0.214 1 98.69 86 VAL A C 1
ATOM 683 O O . VAL A 1 86 ? -10.664 -5.617 -0.508 1 98.69 86 VAL A O 1
ATOM 686 N N . MET A 1 87 ? -11 -6.555 1.488 1 98.56 87 MET A N 1
ATOM 687 C CA . MET A 1 87 ? -9.922 -5.824 2.15 1 98.56 87 MET A CA 1
ATOM 688 C C . MET A 1 87 ? -8.68 -6.695 2.291 1 98.56 87 MET A C 1
ATOM 690 O O . MET A 1 87 ? -8.75 -7.809 2.812 1 98.56 87 MET A O 1
ATOM 694 N N . VAL A 1 88 ? -7.613 -6.254 1.767 1 98.69 88 VAL A N 1
ATOM 695 C CA . VAL A 1 88 ? -6.332 -6.941 1.905 1 98.69 88 VAL A CA 1
ATOM 696 C C . VAL A 1 88 ? -5.457 -6.207 2.916 1 98.69 88 VAL A C 1
ATOM 698 O O . VAL A 1 88 ? -5.195 -5.008 2.766 1 98.69 88 VAL A O 1
ATOM 701 N N . GLU A 1 89 ? -5.016 -6.949 3.949 1 98.56 89 GLU A N 1
ATOM 702 C CA . GLU A 1 89 ? -4.379 -6.285 5.082 1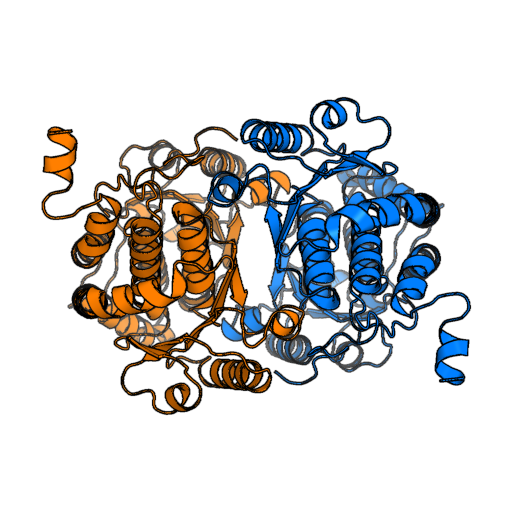 98.56 89 GLU A CA 1
ATOM 703 C C . GLU A 1 89 ? -3.051 -6.949 5.438 1 98.56 89 GLU A C 1
ATOM 705 O O . GLU A 1 89 ? -2.938 -8.18 5.406 1 98.56 89 GLU A O 1
ATOM 710 N N . LEU A 1 90 ? -2.049 -6.094 5.711 1 98.19 90 LEU A N 1
ATOM 711 C CA . LEU A 1 90 ? -0.863 -6.586 6.402 1 98.19 90 LEU A CA 1
ATOM 712 C C . LEU A 1 90 ? -1.178 -6.898 7.863 1 98.19 90 LEU A C 1
ATOM 714 O O . LEU A 1 90 ? -1.688 -6.043 8.586 1 98.19 90 LEU A O 1
ATOM 718 N N . ALA A 1 91 ? -0.792 -8.055 8.266 1 98.25 91 ALA A N 1
ATOM 719 C CA . ALA A 1 91 ? -1.201 -8.547 9.578 1 98.25 91 ALA A CA 1
ATOM 720 C C . ALA A 1 91 ? -0.762 -7.598 10.688 1 98.25 91 ALA A C 1
ATOM 722 O O . ALA A 1 91 ? -1.55 -7.258 11.578 1 98.25 91 ALA A O 1
ATOM 723 N N . SER A 1 92 ? 0.464 -7.164 10.641 1 96.88 92 SER A N 1
ATOM 724 C CA . SER A 1 92 ? 0.986 -6.285 11.688 1 96.88 92 SER A CA 1
ATOM 725 C C . SER A 1 92 ? 0.242 -4.957 11.711 1 96.88 92 SER A C 1
ATOM 727 O O . SER A 1 92 ? -0.15 -4.477 12.781 1 96.88 92 SER A O 1
ATOM 729 N N . ASP A 1 93 ? 0.068 -4.375 10.602 1 97.75 93 ASP A N 1
ATOM 730 C CA . ASP A 1 93 ? -0.646 -3.105 10.5 1 97.75 93 ASP A CA 1
ATOM 731 C C . ASP A 1 93 ? -2.102 -3.258 10.93 1 97.75 93 ASP A C 1
ATOM 733 O O . ASP A 1 93 ? -2.654 -2.375 11.594 1 97.75 93 ASP A O 1
ATOM 737 N N . PHE A 1 94 ? -2.703 -4.332 10.555 1 98.31 94 PHE A N 1
ATOM 738 C CA . PHE A 1 94 ? -4.078 -4.668 10.906 1 98.31 94 PHE A CA 1
ATOM 739 C C . PHE A 1 94 ? -4.266 -4.66 12.414 1 98.31 94 PHE A C 1
ATOM 741 O O . PHE A 1 94 ? -5.254 -4.121 12.922 1 98.31 94 PHE A O 1
ATOM 748 N N . LEU A 1 95 ? -3.322 -5.223 13.078 1 97.69 95 LEU A N 1
ATOM 749 C CA . LEU A 1 95 ? -3.365 -5.305 14.539 1 97.69 95 LEU A CA 1
ATOM 750 C C . LEU A 1 95 ? -3.062 -3.947 15.164 1 97.69 95 LEU A C 1
ATOM 752 O O . LEU A 1 95 ? -3.719 -3.541 16.125 1 97.69 95 LEU A O 1
ATOM 756 N N . ASP A 1 96 ? -2.104 -3.291 14.609 1 97 96 ASP A N 1
ATOM 757 C CA . ASP A 1 96 ? -1.7 -1.997 15.156 1 97 96 ASP A CA 1
ATOM 758 C C . ASP A 1 96 ? -2.852 -0.996 15.102 1 97 96 ASP A C 1
ATOM 760 O O . ASP A 1 96 ? -2.967 -0.128 15.969 1 97 96 ASP A O 1
ATOM 764 N N . ARG A 1 97 ? -3.748 -1.145 14.18 1 97 97 ARG A N 1
ATOM 765 C CA . ARG A 1 97 ? -4.832 -0.187 13.977 1 97 97 ARG A CA 1
ATOM 766 C C . ARG A 1 97 ? -6.074 -0.592 14.758 1 97 97 ARG A C 1
ATOM 768 O O . ARG A 1 97 ? -7.09 0.109 14.734 1 97 97 ARG A O 1
ATOM 775 N N . ASN A 1 98 ? -5.977 -1.704 15.445 1 97 98 ASN A N 1
ATOM 776 C CA . ASN A 1 98 ? -7.199 -2.217 16.047 1 97 98 ASN A CA 1
ATOM 777 C C . ASN A 1 98 ? -8.367 -2.178 15.062 1 97 98 ASN A C 1
ATOM 779 O O . ASN A 1 98 ? -9.422 -1.624 15.375 1 97 98 ASN A O 1
ATOM 783 N N . THR A 1 99 ? -8.188 -2.773 13.914 1 97.75 99 THR A N 1
ATOM 784 C CA . THR A 1 99 ? -9.125 -2.705 12.797 1 97.75 99 THR A CA 1
ATOM 785 C C . THR A 1 99 ? -10.5 -3.207 13.211 1 97.75 99 THR A C 1
ATOM 787 O O . THR A 1 99 ? -10.617 -4.246 13.867 1 97.75 99 THR A O 1
ATOM 790 N N . PRO A 1 100 ? -11.539 -2.484 12.859 1 98.12 100 PRO A N 1
ATOM 791 C CA . PRO A 1 100 ? -12.883 -2.98 13.148 1 98.12 100 PRO A CA 1
ATOM 792 C C . PRO A 1 100 ? -13.195 -4.301 12.445 1 98.12 100 PRO A C 1
ATOM 794 O O . PRO A 1 100 ? -12.953 -4.43 11.234 1 98.12 100 PRO A O 1
ATOM 797 N N . VAL A 1 101 ? -13.609 -5.281 13.18 1 98.31 101 VAL A N 1
ATOM 798 C CA . VAL A 1 101 ? -14.016 -6.594 12.695 1 98.31 101 VAL A CA 1
ATOM 799 C C . VAL A 1 101 ? -15.406 -6.941 13.227 1 98.31 101 VAL A C 1
ATOM 801 O O . VAL A 1 101 ? -15.711 -6.68 14.391 1 98.31 101 VAL A O 1
ATOM 804 N N . PHE A 1 102 ? -16.219 -7.441 12.344 1 97.56 102 PHE A N 1
ATOM 805 C CA . PHE A 1 102 ? -17.609 -7.723 12.711 1 97.56 102 PHE A CA 1
ATOM 806 C C . PHE A 1 102 ? -17.922 -9.203 12.508 1 97.56 102 PHE A C 1
ATOM 808 O O . PHE A 1 102 ? -17.172 -9.922 11.852 1 97.56 102 PHE A O 1
ATOM 815 N N . ARG A 1 103 ? -19.078 -9.602 12.984 1 97.38 103 ARG A N 1
ATOM 816 C CA . ARG A 1 103 ? -19.5 -11 12.945 1 97.38 103 ARG A CA 1
ATOM 817 C C . ARG A 1 103 ? -19.797 -11.445 11.516 1 97.38 103 ARG A C 1
ATOM 819 O O . ARG A 1 103 ? -19.672 -12.625 11.188 1 97.38 103 ARG A O 1
ATOM 826 N N . ASP A 1 104 ? -20.172 -10.516 10.695 1 97 104 ASP A N 1
ATOM 827 C CA . ASP A 1 104 ? -20.547 -10.875 9.328 1 97 104 ASP A CA 1
ATOM 828 C C . ASP A 1 104 ? -19.344 -10.781 8.391 1 97 104 ASP A C 1
ATOM 830 O O . ASP A 1 104 ? -19.5 -10.844 7.168 1 97 104 ASP A O 1
ATOM 834 N N . ASP A 1 105 ? -18.156 -10.594 8.984 1 98.38 105 ASP A N 1
ATOM 835 C CA . ASP A 1 105 ? -16.922 -10.641 8.203 1 98.38 105 ASP A CA 1
ATOM 836 C C . ASP A 1 105 ? -16.422 -12.078 8.047 1 98.38 105 ASP A C 1
ATOM 838 O O . ASP A 1 105 ? -16.641 -12.914 8.922 1 98.38 105 ASP A O 1
ATOM 842 N N . VAL A 1 106 ? -15.875 -12.383 6.93 1 98.88 106 VAL A N 1
ATOM 843 C CA . VAL A 1 106 ? -15.094 -13.594 6.727 1 98.88 106 VAL A CA 1
ATOM 844 C C . VAL A 1 106 ? -13.617 -13.234 6.543 1 98.88 106 VAL A C 1
ATOM 846 O O . VAL A 1 106 ? -13.273 -12.477 5.629 1 98.88 106 VAL A O 1
ATOM 849 N N . CYS A 1 107 ? -12.766 -13.727 7.391 1 98.94 107 CYS A N 1
ATOM 850 C CA . CYS A 1 107 ? -11.352 -13.359 7.41 1 98.94 107 CYS A CA 1
ATOM 851 C C . CYS A 1 107 ? -10.477 -14.523 6.973 1 98.94 107 CYS A C 1
ATOM 853 O O . CYS A 1 107 ? -10.562 -15.617 7.539 1 98.94 107 CYS A O 1
ATOM 855 N N . PHE A 1 108 ? -9.688 -14.281 5.98 1 98.94 108 PHE A N 1
ATOM 856 C CA . PHE A 1 108 ? -8.719 -15.25 5.488 1 98.94 108 PHE A CA 1
ATOM 857 C C . PHE A 1 108 ? -7.332 -14.977 6.059 1 98.94 108 PHE A C 1
ATOM 859 O O . PHE A 1 108 ? -6.887 -13.828 6.086 1 98.94 108 PHE A O 1
ATOM 866 N N . PHE A 1 109 ? -6.688 -15.969 6.523 1 98.94 109 PHE A N 1
ATOM 867 C CA . PHE A 1 109 ? -5.328 -15.891 7.043 1 98.94 109 PHE A CA 1
ATOM 868 C C . PHE A 1 109 ? -4.379 -16.734 6.207 1 98.94 109 PHE A C 1
ATOM 870 O O . PHE A 1 109 ? -4.441 -17.969 6.254 1 98.94 109 PHE A O 1
ATOM 877 N N . ILE A 1 110 ? -3.5 -16.109 5.461 1 98.88 110 ILE A N 1
ATOM 878 C CA . ILE A 1 110 ? -2.639 -16.781 4.5 1 98.88 110 ILE A CA 1
ATOM 879 C C . ILE A 1 110 ? -1.219 -16.875 5.055 1 98.88 110 ILE A C 1
ATOM 881 O O . ILE A 1 110 ? -0.615 -15.852 5.395 1 98.88 110 ILE A O 1
ATOM 885 N N . SER A 1 111 ? -0.68 -18.031 5.133 1 98.25 111 SER A N 1
ATOM 886 C CA . SER A 1 111 ? 0.675 -18.297 5.602 1 98.25 111 SER A CA 1
ATOM 887 C C . SER A 1 111 ? 1.172 -19.656 5.102 1 98.25 111 SER A C 1
ATOM 889 O O . SER A 1 111 ? 0.53 -20.672 5.336 1 98.25 111 SER A O 1
ATOM 891 N N . GLN A 1 112 ? 2.268 -19.625 4.406 1 97.44 112 GLN A N 1
ATOM 892 C CA . GLN A 1 112 ? 2.826 -20.891 3.934 1 97.44 112 GLN A CA 1
ATOM 893 C C . GLN A 1 112 ? 3.082 -21.844 5.094 1 97.44 112 GLN A C 1
ATOM 895 O O . GLN A 1 112 ? 2.658 -23 5.055 1 97.44 112 GLN A O 1
ATOM 900 N N . SER A 1 113 ? 3.699 -21.438 6.148 1 96.25 113 SER A N 1
ATOM 901 C CA . SER A 1 113 ? 4.078 -22.281 7.277 1 96.25 113 SER A CA 1
ATOM 902 C C . SER A 1 113 ? 2.893 -22.531 8.203 1 96.25 113 SER A C 1
ATOM 904 O O . SER A 1 113 ? 2.854 -23.547 8.906 1 96.25 113 SER A O 1
ATOM 906 N N . GLY A 1 114 ? 2.016 -21.594 8.258 1 97.69 114 GLY A N 1
ATOM 907 C CA . GLY A 1 114 ? 0.916 -21.641 9.211 1 97.69 114 GLY A CA 1
ATOM 908 C C . GLY A 1 114 ? 1.327 -21.281 10.617 1 97.69 114 GLY A C 1
ATOM 909 O O . GLY A 1 114 ? 0.569 -21.484 11.57 1 97.69 114 GLY A O 1
ATOM 910 N N . GLU A 1 115 ? 2.547 -20.672 10.719 1 97.44 115 GLU A N 1
ATOM 911 C CA . GLU A 1 115 ? 3.086 -20.359 12.031 1 97.44 115 GLU A CA 1
ATOM 912 C C . GLU A 1 115 ? 3.463 -18.875 12.141 1 97.44 115 GLU A C 1
ATOM 914 O O . GLU A 1 115 ? 4.031 -18.453 13.141 1 97.44 115 GLU A O 1
ATOM 919 N N . THR A 1 116 ? 3.215 -18.094 11.141 1 96.38 116 THR A N 1
ATOM 920 C CA . THR A 1 116 ? 3.602 -16.688 11.133 1 96.38 116 THR A CA 1
ATOM 921 C C . THR A 1 116 ? 2.971 -15.961 12.312 1 96.38 116 THR A C 1
ATOM 923 O O . THR A 1 116 ? 1.745 -15.852 12.406 1 96.38 116 THR A O 1
ATOM 926 N N . ALA A 1 117 ? 3.74 -15.375 13.164 1 96.62 117 ALA A N 1
ATOM 927 C CA . ALA A 1 117 ? 3.311 -14.828 14.445 1 96.62 117 ALA A CA 1
ATOM 928 C C . ALA A 1 117 ? 2.256 -13.742 14.25 1 96.62 117 ALA A C 1
ATOM 930 O O . ALA A 1 117 ? 1.186 -13.789 14.859 1 96.62 117 ALA A O 1
ATOM 931 N N . ASP A 1 118 ? 2.529 -12.75 13.414 1 96.81 118 ASP A N 1
ATOM 932 C CA . ASP A 1 118 ? 1.601 -11.641 13.211 1 96.81 118 ASP A CA 1
ATOM 933 C C . ASP A 1 118 ? 0.268 -12.133 12.656 1 96.81 118 ASP A C 1
ATOM 935 O O . ASP A 1 118 ? -0.794 -11.641 13.039 1 96.81 118 ASP A O 1
ATOM 939 N N . THR A 1 119 ? 0.333 -13.078 11.742 1 98.31 119 THR A N 1
ATOM 940 C CA . THR A 1 119 ? -0.885 -13.625 11.156 1 98.31 119 THR A CA 1
ATOM 941 C C . THR A 1 119 ? -1.692 -14.391 12.211 1 98.31 119 THR A C 1
ATOM 943 O O . THR A 1 119 ? -2.92 -14.289 12.242 1 98.31 119 THR A O 1
ATOM 946 N N . LEU A 1 120 ? -0.986 -15.102 13.055 1 98.38 120 LEU A N 1
ATOM 947 C CA . LEU A 1 120 ? -1.642 -15.844 14.125 1 98.38 120 LEU A CA 1
ATOM 948 C C . LEU A 1 120 ? -2.33 -14.898 15.102 1 98.38 120 LEU A C 1
ATOM 950 O O . LEU A 1 120 ? -3.453 -15.156 15.539 1 98.38 120 LEU A O 1
ATOM 954 N N . LEU A 1 121 ? -1.637 -13.859 15.453 1 98.31 121 LEU A N 1
ATOM 955 C CA . LEU A 1 121 ? -2.223 -12.875 16.359 1 98.31 121 LEU A CA 1
ATOM 956 C C . LEU A 1 121 ? -3.439 -12.211 15.719 1 98.31 121 LEU A C 1
ATOM 958 O O . LEU A 1 121 ? -4.441 -11.969 16.391 1 98.31 121 LEU A O 1
ATOM 962 N N . ALA A 1 122 ? -3.361 -11.875 14.43 1 98.75 122 ALA A N 1
ATOM 963 C CA . ALA A 1 122 ? -4.5 -11.312 13.719 1 98.75 122 ALA A CA 1
ATOM 964 C C . ALA A 1 122 ? -5.676 -12.289 13.703 1 98.75 122 ALA A C 1
ATOM 966 O O . ALA A 1 122 ? -6.832 -11.875 13.836 1 98.75 122 ALA A O 1
ATOM 967 N N . LEU A 1 123 ? -5.324 -13.562 13.539 1 98.88 123 LEU A N 1
ATOM 968 C CA . LEU A 1 123 ? -6.352 -14.594 13.57 1 98.88 123 LEU A CA 1
ATOM 969 C C . LEU A 1 123 ? -7.098 -14.586 14.898 1 98.88 123 LEU A C 1
ATOM 971 O O . LEU A 1 123 ? -8.328 -14.531 14.922 1 98.88 123 LEU A O 1
ATOM 975 N N . ARG A 1 124 ? -6.398 -14.609 15.938 1 98.81 124 ARG A N 1
ATOM 976 C CA . ARG A 1 124 ? -7.012 -14.625 17.266 1 98.81 124 ARG A CA 1
ATOM 977 C C . ARG A 1 124 ? -7.816 -13.352 17.5 1 98.81 124 ARG A C 1
ATOM 979 O O . ARG A 1 124 ? -8.891 -13.391 18.109 1 98.81 124 ARG A O 1
ATOM 986 N N . TYR A 1 125 ? -7.266 -12.25 17.047 1 98.75 125 TYR A N 1
ATOM 987 C CA . TYR A 1 125 ? -7.957 -10.969 17.141 1 98.75 125 TYR A CA 1
ATOM 988 C C . TYR A 1 125 ? -9.32 -11.039 16.469 1 98.75 125 TYR A C 1
ATOM 990 O O . TYR A 1 125 ? -10.32 -10.602 17.031 1 98.75 125 TYR A O 1
ATOM 998 N N . CYS A 1 126 ? -9.398 -11.586 15.258 1 98.81 126 CYS A N 1
ATOM 999 C CA . CYS A 1 126 ? -10.641 -11.695 14.5 1 98.81 126 CYS A CA 1
ATOM 1000 C C . CYS A 1 126 ? -11.578 -12.711 15.133 1 98.81 126 CYS A C 1
ATOM 1002 O O . CYS A 1 126 ? -12.789 -12.5 15.18 1 98.81 126 CYS A O 1
ATOM 1004 N N . LYS A 1 127 ? -10.945 -13.781 15.531 1 98.44 127 LYS A N 1
ATOM 1005 C CA . LYS A 1 127 ? -11.727 -14.836 16.172 1 98.44 127 LYS A CA 1
ATOM 1006 C C . LYS A 1 127 ? -12.438 -14.312 17.422 1 98.44 127 LYS A C 1
ATOM 1008 O O . LYS A 1 127 ? -13.625 -14.602 17.625 1 98.44 127 LYS A O 1
ATOM 1013 N N . ASP A 1 128 ? -11.773 -13.562 18.219 1 98.31 128 ASP A N 1
ATOM 1014 C CA . ASP A 1 128 ? -12.32 -12.977 19.438 1 98.31 128 ASP A CA 1
ATOM 1015 C C . ASP A 1 128 ? -13.469 -12.023 19.125 1 98.31 128 ASP A C 1
ATOM 1017 O O . ASP A 1 128 ? -14.297 -11.742 20 1 98.31 128 ASP A O 1
ATOM 1021 N N . ARG A 1 129 ? -13.617 -11.594 17.969 1 97.69 129 ARG A N 1
ATOM 1022 C CA . ARG A 1 129 ? -14.656 -10.641 17.578 1 97.69 129 ARG A CA 1
ATOM 1023 C C . ARG A 1 129 ? -15.773 -11.336 16.797 1 97.69 129 ARG A C 1
ATOM 1025 O O . ARG A 1 129 ? -16.688 -10.68 16.312 1 97.69 129 ARG A O 1
ATOM 1032 N N . GLY A 1 130 ? -15.656 -12.594 16.609 1 97.94 130 GLY A N 1
ATOM 1033 C CA . GLY A 1 130 ? -16.766 -13.406 16.141 1 97.94 130 GLY A CA 1
ATOM 1034 C C . GLY A 1 130 ? -16.766 -13.594 14.633 1 97.94 130 GLY A C 1
ATOM 1035 O O . GLY A 1 130 ? -17.734 -14.133 14.078 1 97.94 130 GLY A O 1
ATOM 1036 N N . ALA A 1 131 ? -15.75 -13.148 13.961 1 98.56 131 ALA A N 1
ATOM 1037 C CA . ALA A 1 131 ? -15.695 -13.336 12.516 1 98.56 131 ALA A CA 1
ATOM 1038 C C . ALA A 1 131 ? -15.438 -14.797 12.164 1 98.56 131 ALA A C 1
ATOM 1040 O O . ALA A 1 131 ? -14.812 -15.523 12.938 1 98.56 131 ALA A O 1
ATOM 1041 N N . LEU A 1 132 ? -15.961 -15.266 11.047 1 98.81 132 LEU A N 1
ATOM 1042 C CA . LEU A 1 132 ? -15.57 -16.578 10.523 1 98.81 132 LEU A CA 1
ATOM 1043 C C . LEU A 1 132 ? -14.125 -16.547 10.031 1 98.81 132 LEU A C 1
ATOM 1045 O O . LEU A 1 132 ? -13.734 -15.641 9.297 1 98.81 132 LEU A O 1
ATOM 1049 N N . THR A 1 133 ? -13.328 -17.453 10.477 1 98.88 133 THR A N 1
ATOM 1050 C CA . THR A 1 133 ? -11.898 -17.453 10.172 1 98.88 133 THR A CA 1
ATOM 1051 C C . THR A 1 133 ? -11.555 -18.594 9.219 1 98.88 133 THR A C 1
ATOM 1053 O O . THR A 1 133 ? -12.008 -19.734 9.398 1 98.88 133 THR A O 1
ATOM 1056 N N . VAL A 1 134 ? -10.789 -18.312 8.148 1 98.94 134 VAL A N 1
ATOM 1057 C CA . VAL A 1 134 ? -10.398 -19.266 7.129 1 98.94 134 VAL A CA 1
ATOM 1058 C C . VAL A 1 134 ? -8.875 -19.297 7 1 98.94 134 VAL A C 1
ATOM 1060 O O . VAL A 1 134 ? -8.258 -18.281 6.691 1 98.94 134 VAL A O 1
ATOM 1063 N N . GLY A 1 135 ? -8.258 -20.438 7.234 1 98.81 135 GLY A N 1
ATOM 1064 C CA . GLY A 1 135 ? -6.824 -20.578 7.074 1 98.81 135 GLY A CA 1
ATOM 1065 C C . GLY A 1 135 ? -6.422 -21.047 5.691 1 98.81 135 GLY A C 1
ATOM 1066 O O . GLY A 1 135 ? -7.043 -21.969 5.141 1 98.81 135 GLY A O 1
ATOM 1067 N N . VAL A 1 136 ? -5.484 -20.438 5.023 1 98.88 136 VAL A N 1
ATOM 1068 C CA . VAL A 1 136 ? -4.852 -20.875 3.785 1 98.88 136 VAL A CA 1
ATOM 1069 C C . VAL A 1 136 ? -3.373 -21.172 4.035 1 98.88 136 VAL A C 1
ATOM 1071 O O . VAL A 1 136 ? -2.553 -20.25 4.066 1 98.88 136 VAL A O 1
ATOM 1074 N N . THR A 1 137 ? -3.008 -22.422 4.176 1 98.56 137 THR A N 1
ATOM 1075 C CA . THR A 1 137 ? -1.659 -22.781 4.598 1 98.56 137 THR A CA 1
ATOM 1076 C C . THR A 1 137 ? -1.125 -23.938 3.762 1 98.56 137 THR A C 1
ATOM 1078 O O . THR A 1 137 ? -1.892 -24.625 3.084 1 98.56 137 THR A O 1
ATOM 1081 N N . ASN A 1 138 ? 0.137 -24.078 3.738 1 98.25 138 ASN A N 1
ATOM 1082 C CA . ASN A 1 138 ? 0.781 -25.219 3.074 1 98.25 138 ASN A CA 1
ATOM 1083 C C . ASN A 1 138 ? 1.03 -26.359 4.043 1 98.25 138 ASN A C 1
ATOM 1085 O O . ASN A 1 138 ? 1.08 -27.531 3.637 1 98.25 138 ASN A O 1
ATOM 1089 N N . THR A 1 139 ? 1.214 -26.047 5.312 1 96.44 139 THR A N 1
ATOM 1090 C CA . THR A 1 139 ? 1.552 -27.062 6.316 1 96.44 139 THR A CA 1
ATOM 1091 C C . THR A 1 139 ? 0.298 -27.547 7.035 1 96.44 139 THR A C 1
ATOM 1093 O O . THR A 1 139 ? -0.308 -26.812 7.809 1 96.44 139 THR A O 1
ATOM 1096 N N . VAL A 1 140 ? 0.06 -28.812 6.883 1 94.69 140 VAL A N 1
ATOM 1097 C CA . VAL A 1 140 ? -1.088 -29.438 7.531 1 94.69 140 VAL A CA 1
ATOM 1098 C C . VAL A 1 140 ? -0.85 -29.516 9.039 1 94.69 140 VAL A C 1
ATOM 1100 O O . VAL A 1 140 ? 0.246 -29.875 9.477 1 94.69 140 VAL A O 1
ATOM 1103 N N . GLY A 1 141 ? -1.785 -29.156 9.773 1 95.62 141 GLY A N 1
ATOM 1104 C CA . GLY A 1 141 ? -1.695 -29.25 11.227 1 95.62 141 GLY A CA 1
ATOM 1105 C C . GLY A 1 141 ? -0.983 -28.078 11.859 1 95.62 141 GLY A C 1
ATOM 1106 O O . GLY A 1 141 ? -0.706 -28.078 13.055 1 95.62 141 GLY A O 1
ATOM 1107 N N . SER A 1 142 ? -0.642 -27.109 11.102 1 97.19 142 SER A N 1
ATOM 1108 C CA . SER A 1 142 ? -0.012 -25.906 11.633 1 97.19 142 SER A CA 1
ATOM 1109 C C . SER A 1 142 ? -0.944 -25.172 12.594 1 97.19 142 SER A C 1
ATOM 1111 O O . SER A 1 142 ? -2.125 -25.516 12.695 1 97.19 142 SER A O 1
ATOM 1113 N N . SER A 1 143 ? -0.454 -24.172 13.32 1 98.06 143 SER A N 1
ATOM 1114 C CA . SER A 1 143 ? -1.247 -23.422 14.281 1 98.06 143 SER A CA 1
ATOM 1115 C C . SER A 1 143 ? -2.439 -22.75 13.609 1 98.06 143 SER A C 1
ATOM 1117 O O . SER A 1 143 ? -3.566 -22.828 14.109 1 98.06 143 SER A O 1
ATOM 1119 N N . ILE A 1 144 ? -2.201 -22.125 12.492 1 98.31 144 ILE A N 1
ATOM 1120 C CA . ILE A 1 144 ? -3.273 -21.422 11.789 1 98.31 144 ILE A CA 1
ATOM 1121 C C . ILE A 1 144 ? -4.32 -22.438 11.32 1 98.31 144 ILE A C 1
ATOM 1123 O O . ILE A 1 144 ? -5.523 -22.188 11.43 1 98.31 144 ILE A O 1
ATOM 1127 N N . SER A 1 145 ? -3.805 -23.562 10.812 1 97.44 145 SER A N 1
ATOM 1128 C CA . SER A 1 145 ? -4.719 -24.609 10.367 1 97.44 145 SER A CA 1
ATOM 1129 C C . SER A 1 145 ? -5.594 -25.109 11.516 1 97.44 145 SER A C 1
ATOM 1131 O O . SER A 1 145 ? -6.789 -25.344 11.336 1 97.44 145 SER A O 1
ATOM 1133 N N . ARG A 1 146 ? -5.062 -25.156 12.664 1 98.19 146 ARG A N 1
ATOM 1134 C CA . ARG A 1 146 ? -5.77 -25.703 13.812 1 98.19 146 ARG A CA 1
ATOM 1135 C C . ARG A 1 146 ? -6.703 -24.672 14.43 1 98.19 146 ARG A C 1
ATOM 1137 O O . ARG A 1 146 ? -7.77 -25.031 14.945 1 98.19 146 ARG A O 1
ATOM 1144 N N . GLU A 1 147 ? -6.316 -23.5 14.398 1 98.38 147 GLU A N 1
ATOM 1145 C CA . GLU A 1 147 ? -7.039 -22.484 15.164 1 98.38 147 GLU A CA 1
ATOM 1146 C C . GLU A 1 147 ? -8.156 -21.859 14.328 1 98.38 147 GLU A C 1
ATOM 1148 O O . GLU A 1 147 ? -9.062 -21.219 14.867 1 98.38 147 GLU A O 1
ATOM 1153 N N . THR A 1 148 ? -8.141 -21.953 13.039 1 98.69 148 THR A N 1
ATOM 1154 C CA . THR A 1 148 ? -9.18 -21.375 12.195 1 98.69 148 THR A CA 1
ATOM 1155 C C . THR A 1 148 ? -10.43 -22.25 12.195 1 98.69 148 THR A C 1
ATOM 1157 O O . THR A 1 148 ? -10.359 -23.453 12.508 1 98.69 148 THR A O 1
ATOM 1160 N N . ASP A 1 149 ? -11.609 -21.703 11.852 1 98.62 149 ASP A N 1
ATOM 1161 C CA . ASP A 1 149 ? -12.867 -22.438 11.766 1 98.62 149 ASP A CA 1
ATOM 1162 C C . ASP A 1 149 ? -12.852 -23.438 10.609 1 98.62 149 ASP A C 1
ATOM 1164 O O . ASP A 1 149 ? -13.469 -24.5 10.68 1 98.62 149 ASP A O 1
ATOM 1168 N N . CYS A 1 150 ? -12.266 -23.094 9.523 1 98.44 150 CYS A N 1
ATOM 1169 C CA . CYS A 1 150 ? -12.094 -23.906 8.328 1 98.44 150 CYS A CA 1
ATOM 1170 C C . CYS A 1 150 ? -10.883 -23.453 7.527 1 98.44 150 CYS A C 1
ATOM 1172 O O . CYS A 1 150 ? -10.148 -22.547 7.953 1 98.44 150 CYS A O 1
ATOM 1174 N N . GLY A 1 151 ? -10.609 -24.156 6.391 1 98.12 151 GLY A N 1
ATOM 1175 C CA . GLY A 1 151 ? -9.414 -23.719 5.691 1 98.12 151 GLY A CA 1
ATOM 1176 C C . GLY A 1 151 ? -9.164 -24.469 4.398 1 98.12 151 GLY A C 1
ATOM 1177 O O . GLY A 1 151 ? -9.984 -25.297 3.99 1 98.12 151 GLY A O 1
ATOM 1178 N N . VAL A 1 152 ? -8.133 -24.047 3.734 1 98.38 152 VAL A N 1
ATOM 1179 C CA . VAL A 1 152 ? -7.668 -24.609 2.469 1 98.38 152 VAL A CA 1
ATOM 1180 C C . VAL A 1 152 ? -6.168 -24.891 2.549 1 98.38 152 VAL A C 1
ATOM 1182 O O . VAL A 1 152 ? -5.371 -23.984 2.801 1 98.38 152 VAL A O 1
ATOM 1185 N N . HIS A 1 153 ? -5.781 -26.125 2.398 1 98.31 153 HIS A N 1
ATOM 1186 C CA . HIS A 1 153 ? -4.371 -26.453 2.213 1 98.31 153 HIS A CA 1
ATOM 1187 C C . HIS A 1 153 ? -3.957 -26.297 0.754 1 98.31 153 HIS A C 1
ATOM 1189 O O . HIS A 1 153 ? -4.609 -26.828 -0.145 1 98.31 153 HIS A O 1
ATOM 1195 N N . ILE A 1 154 ? -2.877 -25.625 0.534 1 98.31 154 ILE A N 1
ATOM 1196 C CA . ILE A 1 154 ? -2.539 -25.266 -0.839 1 98.31 154 ILE A CA 1
ATOM 1197 C C . ILE A 1 154 ? -1.814 -26.438 -1.512 1 98.31 154 ILE A C 1
ATOM 1199 O O . ILE A 1 154 ? -1.715 -26.484 -2.74 1 98.31 154 ILE A O 1
ATOM 1203 N N . ASN A 1 155 ? -1.193 -27.359 -0.744 1 97.94 155 ASN A N 1
ATOM 1204 C CA . ASN A 1 155 ? -0.589 -28.578 -1.265 1 97.94 155 ASN A CA 1
ATOM 1205 C C . ASN A 1 155 ? 0.531 -28.281 -2.254 1 97.94 155 ASN A C 1
ATOM 1207 O O . ASN A 1 155 ? 0.608 -28.891 -3.32 1 97.94 155 ASN A O 1
ATOM 1211 N N . ALA A 1 156 ? 1.341 -27.312 -1.957 1 97.88 156 ALA A N 1
ATOM 1212 C CA . ALA A 1 156 ? 2.449 -26.922 -2.828 1 97.88 156 ALA A CA 1
ATOM 1213 C C . ALA A 1 156 ? 3.646 -27.859 -2.631 1 97.88 156 ALA A C 1
ATOM 1215 O O . ALA A 1 156 ? 4.59 -27.844 -3.424 1 97.88 156 ALA A O 1
ATOM 1216 N N . GLY A 1 157 ? 3.568 -28.766 -1.669 1 96.44 157 GLY A N 1
ATOM 1217 C CA . GLY A 1 157 ? 4.738 -29.547 -1.298 1 96.44 157 GLY A CA 1
ATOM 1218 C C . GLY A 1 157 ? 5.727 -28.766 -0.446 1 96.44 157 GLY A C 1
ATOM 1219 O O . GLY A 1 157 ? 5.531 -27.578 -0.186 1 96.44 157 GLY A O 1
ATOM 1220 N N . PRO A 1 158 ? 6.758 -29.484 -0.006 1 95.19 158 PRO A N 1
ATOM 1221 C CA . PRO A 1 158 ? 7.738 -28.812 0.85 1 95.19 158 PRO A CA 1
ATOM 1222 C C . PRO A 1 158 ? 8.469 -27.672 0.133 1 95.19 158 PRO A C 1
ATOM 1224 O O . PRO A 1 158 ? 8.844 -27.812 -1.035 1 95.19 158 PRO A O 1
ATOM 1227 N N . GLU A 1 159 ? 8.539 -26.578 0.713 1 95.5 159 GLU A N 1
ATOM 1228 C CA . GLU A 1 159 ? 9.328 -25.422 0.262 1 95.5 159 GLU A CA 1
ATOM 1229 C C . GLU A 1 159 ? 10.367 -25.031 1.303 1 95.5 159 GLU A C 1
ATOM 1231 O O . GLU A 1 159 ? 10.023 -24.516 2.367 1 95.5 159 GLU A O 1
ATOM 1236 N N . ILE A 1 160 ? 11.602 -25.234 0.964 1 94.31 160 ILE A N 1
ATOM 1237 C CA . ILE A 1 160 ? 12.703 -25.125 1.918 1 94.31 160 ILE A CA 1
ATOM 1238 C C . ILE A 1 160 ? 13.359 -23.75 1.788 1 94.31 160 ILE A C 1
ATOM 1240 O O . ILE A 1 160 ? 13.758 -23.141 2.789 1 94.31 160 ILE A O 1
ATOM 1244 N N . GLY A 1 161 ? 13.531 -23.297 0.485 1 94.69 161 GLY A N 1
ATOM 1245 C CA . GLY A 1 161 ? 14.102 -21.969 0.294 1 94.69 161 GLY A CA 1
ATOM 1246 C C . GLY A 1 161 ? 13.359 -20.891 1.056 1 94.69 161 GLY A C 1
ATOM 1247 O O . GLY A 1 161 ? 12.133 -20.922 1.139 1 94.69 161 GLY A O 1
ATOM 1248 N N . VAL A 1 162 ? 14.094 -19.938 1.607 1 94.31 162 VAL A N 1
ATOM 1249 C CA . VAL A 1 162 ? 13.523 -18.891 2.447 1 94.31 162 VAL A CA 1
ATOM 1250 C C . VAL A 1 162 ? 12.578 -18.031 1.619 1 94.31 162 VAL A C 1
ATOM 1252 O O . VAL A 1 162 ? 11.453 -17.75 2.035 1 94.31 162 VAL A O 1
ATOM 1255 N N . ALA A 1 163 ? 13.047 -17.594 0.443 1 94.75 163 ALA A N 1
ATOM 1256 C CA . ALA A 1 163 ? 12.18 -16.812 -0.438 1 94.75 163 ALA A CA 1
ATOM 1257 C C . ALA A 1 163 ? 11.094 -17.688 -1.059 1 94.75 163 ALA A C 1
ATOM 1259 O O . ALA A 1 163 ? 11.398 -18.703 -1.7 1 94.75 163 ALA A O 1
ATOM 1260 N N . SER A 1 164 ? 9.93 -17.328 -0.859 1 96.88 164 SER A N 1
ATOM 1261 C CA . SER A 1 164 ? 8.805 -18.141 -1.332 1 96.88 164 SER A CA 1
ATOM 1262 C C . SER A 1 164 ? 8.656 -18.047 -2.846 1 96.88 164 SER A C 1
ATOM 1264 O O . SER A 1 164 ? 8.82 -16.969 -3.422 1 96.88 164 SER A O 1
ATOM 1266 N N . THR A 1 165 ? 8.375 -19.172 -3.521 1 98.12 165 THR A N 1
ATOM 1267 C CA . THR A 1 165 ? 8.156 -19.219 -4.961 1 98.12 165 THR A CA 1
ATOM 1268 C C . THR A 1 165 ? 6.879 -20 -5.285 1 98.12 165 THR A C 1
ATOM 1270 O O . THR A 1 165 ? 5.805 -19.406 -5.41 1 98.12 165 THR A O 1
ATOM 1273 N N . LYS A 1 166 ? 6.934 -21.344 -5.121 1 98.56 166 LYS A N 1
ATOM 1274 C CA . LYS A 1 166 ? 5.801 -22.188 -5.508 1 98.56 166 LYS A CA 1
ATOM 1275 C C . LYS A 1 166 ? 4.637 -22.016 -4.539 1 98.56 166 LYS A C 1
ATOM 1277 O O . LYS A 1 166 ? 3.473 -22.125 -4.926 1 98.56 166 LYS A O 1
ATOM 1282 N N . ALA A 1 167 ? 4.906 -21.703 -3.293 1 98.5 167 ALA A N 1
ATOM 1283 C CA . ALA A 1 167 ? 3.82 -21.453 -2.348 1 98.5 167 ALA A CA 1
ATOM 1284 C C . ALA A 1 167 ? 3.014 -20.219 -2.748 1 98.5 167 ALA A C 1
ATOM 1286 O O . ALA A 1 167 ? 1.796 -20.188 -2.561 1 98.5 167 ALA A O 1
ATOM 1287 N N . TYR A 1 168 ? 3.676 -19.234 -3.281 1 98.75 168 TYR A N 1
ATOM 1288 C CA . TYR A 1 168 ? 2.994 -18.031 -3.738 1 98.75 168 TYR A CA 1
ATOM 1289 C C . TYR A 1 168 ? 1.958 -18.359 -4.805 1 98.75 168 TYR A C 1
ATOM 1291 O O . TYR A 1 168 ? 0.791 -17.984 -4.688 1 98.75 168 TYR A O 1
ATOM 1299 N N . THR A 1 169 ? 2.359 -19.078 -5.844 1 98.88 169 THR A N 1
ATOM 1300 C CA . THR A 1 169 ? 1.452 -19.375 -6.949 1 98.88 169 THR A CA 1
ATOM 1301 C C . THR A 1 169 ? 0.328 -20.297 -6.488 1 98.88 169 THR A C 1
ATOM 1303 O O . THR A 1 169 ? -0.811 -20.172 -6.945 1 98.88 169 THR A O 1
ATOM 1306 N N . SER A 1 170 ? 0.653 -21.172 -5.574 1 98.88 170 SER A N 1
ATOM 1307 C CA . SER A 1 170 ? -0.38 -22.062 -5.055 1 98.88 170 SER A CA 1
ATOM 1308 C C . SER A 1 170 ? -1.393 -21.297 -4.207 1 98.88 170 SER A C 1
ATOM 1310 O O . SER A 1 170 ? -2.59 -21.578 -4.25 1 98.88 170 SER A O 1
ATOM 1312 N N . GLN A 1 171 ? -0.911 -20.391 -3.365 1 98.88 171 GLN A N 1
ATOM 1313 C CA . GLN A 1 171 ? -1.815 -19.516 -2.619 1 98.88 171 GLN A CA 1
ATOM 1314 C C . GLN A 1 171 ? -2.717 -18.719 -3.559 1 98.88 171 GLN A C 1
ATOM 1316 O O . GLN A 1 171 ? -3.924 -18.609 -3.33 1 98.88 171 GLN A O 1
ATOM 1321 N N . PHE A 1 172 ? -2.096 -18.203 -4.613 1 98.88 172 PHE A N 1
ATOM 1322 C CA . PHE A 1 172 ? -2.781 -17.469 -5.668 1 98.88 172 PHE A CA 1
ATOM 1323 C C . PHE A 1 172 ? -3.939 -18.281 -6.234 1 98.88 172 PHE A C 1
ATOM 1325 O O . PHE A 1 172 ? -5.09 -17.828 -6.203 1 98.88 172 PHE A O 1
ATOM 1332 N N . ILE A 1 173 ? -3.688 -19.453 -6.574 1 98.88 173 ILE A N 1
ATOM 1333 C CA . ILE A 1 173 ? -4.652 -20.328 -7.223 1 98.88 173 ILE A CA 1
ATOM 1334 C C . ILE A 1 173 ? -5.738 -20.719 -6.227 1 98.88 173 ILE A C 1
ATOM 1336 O O . ILE A 1 173 ? -6.918 -20.797 -6.582 1 98.88 173 ILE A O 1
ATOM 1340 N N . SER A 1 174 ? -5.367 -20.953 -5.004 1 98.88 174 SER A N 1
ATOM 1341 C CA . SER A 1 174 ? -6.332 -21.312 -3.967 1 98.88 174 SER A CA 1
ATOM 1342 C C . SER A 1 174 ? -7.379 -20.219 -3.785 1 98.88 174 SER A C 1
ATOM 1344 O O . SER A 1 174 ? -8.57 -20.516 -3.654 1 98.88 174 SER A O 1
ATOM 1346 N N . LEU A 1 175 ? -6.98 -19.016 -3.797 1 98.88 175 LEU A N 1
ATOM 1347 C CA . LEU A 1 175 ? -7.898 -17.891 -3.619 1 98.88 175 LEU A CA 1
ATOM 1348 C C . LEU A 1 175 ? -8.781 -17.703 -4.852 1 98.88 175 LEU A C 1
ATOM 1350 O O . LEU A 1 175 ? -9.953 -17.359 -4.73 1 98.88 175 LEU A O 1
ATOM 1354 N N . VAL A 1 176 ? -8.195 -17.953 -6.031 1 98.88 176 VAL A N 1
ATOM 1355 C CA . VAL A 1 176 ? -9 -17.891 -7.254 1 98.88 176 VAL A CA 1
ATOM 1356 C C . VAL A 1 176 ? -10.094 -18.953 -7.199 1 98.88 176 VAL A C 1
ATOM 1358 O O . VAL A 1 176 ? -11.25 -18.672 -7.531 1 98.88 176 VAL A O 1
ATOM 1361 N N . MET A 1 177 ? -9.742 -20.156 -6.77 1 98.88 177 MET A N 1
ATOM 1362 C CA . MET A 1 177 ? -10.719 -21.25 -6.648 1 98.88 177 MET A CA 1
ATOM 1363 C C . MET A 1 177 ? -11.828 -20.875 -5.672 1 98.88 177 MET A C 1
ATOM 1365 O O . MET A 1 177 ? -12.992 -21.188 -5.906 1 98.88 177 MET A O 1
ATOM 1369 N N . PHE A 1 178 ? -11.492 -20.188 -4.633 1 98.81 178 PHE A N 1
ATOM 1370 C CA . PHE A 1 178 ? -12.508 -19.703 -3.707 1 98.81 178 PHE A CA 1
ATOM 1371 C C . PHE A 1 178 ? -13.5 -18.781 -4.414 1 98.81 178 PHE A C 1
ATOM 1373 O O . PHE A 1 178 ? -14.711 -18.938 -4.258 1 98.81 178 PHE A O 1
ATOM 1380 N N . GLY A 1 179 ? -12.922 -17.797 -5.172 1 98.75 179 GLY A N 1
ATOM 1381 C CA . GLY A 1 179 ? -13.797 -16.922 -5.93 1 98.75 179 GLY A CA 1
ATOM 1382 C C . GLY A 1 179 ? -14.742 -17.688 -6.855 1 98.75 179 GLY A C 1
ATOM 1383 O O . GLY A 1 179 ? -15.922 -17.359 -6.945 1 98.75 179 GLY A O 1
ATOM 1384 N N . LEU A 1 180 ? -14.195 -18.688 -7.527 1 98.75 180 LEU A N 1
ATOM 1385 C CA . LEU A 1 180 ? -15 -19.5 -8.43 1 98.75 180 LEU A CA 1
ATOM 1386 C C . LEU A 1 180 ? -16.078 -20.25 -7.672 1 98.75 180 LEU A C 1
ATOM 1388 O O . LEU A 1 180 ? -17.219 -20.359 -8.141 1 98.75 180 LEU A O 1
ATOM 1392 N N . MET A 1 181 ? -15.742 -20.766 -6.516 1 97.94 181 MET A N 1
ATOM 1393 C CA . MET A 1 181 ? -16.719 -21.484 -5.691 1 97.94 181 MET A CA 1
ATOM 1394 C C . MET A 1 181 ? -17.844 -20.547 -5.25 1 97.94 181 MET A C 1
ATOM 1396 O O . MET A 1 181 ? -19.016 -20.938 -5.262 1 97.94 181 MET A O 1
ATOM 1400 N N . MET A 1 182 ? -17.547 -19.328 -4.957 1 97.25 182 MET A N 1
ATOM 1401 C CA . MET A 1 182 ? -18.516 -18.359 -4.445 1 97.25 182 MET A CA 1
ATOM 1402 C C . MET A 1 182 ? -19.469 -17.906 -5.539 1 97.25 182 MET A C 1
ATOM 1404 O O . MET A 1 182 ? -20.578 -17.453 -5.254 1 97.25 182 MET A O 1
ATOM 1408 N N . SER A 1 183 ? -19.062 -18.047 -6.809 1 97.25 183 SER A N 1
ATOM 1409 C CA . SER A 1 183 ? -19.859 -17.516 -7.895 1 97.25 183 SER A CA 1
ATOM 1410 C C . SER A 1 183 ? -20.578 -18.625 -8.648 1 97.25 183 SER A C 1
ATOM 1412 O O . SER A 1 183 ? -21.109 -18.391 -9.742 1 97.25 183 SER A O 1
ATOM 1414 N N . GLU A 1 184 ? -20.594 -19.781 -8.117 1 94.75 184 GLU A N 1
ATOM 1415 C CA . GLU A 1 184 ? -21.078 -20.953 -8.812 1 94.75 184 GLU A CA 1
ATOM 1416 C C . GLU A 1 184 ? -22.547 -20.797 -9.219 1 94.75 184 GLU A C 1
ATOM 1418 O O . GLU A 1 184 ? -22.953 -21.266 -10.281 1 94.75 184 GLU A O 1
ATOM 1423 N N . ASP A 1 185 ? -23.344 -20.078 -8.453 1 92.62 185 ASP A N 1
ATOM 1424 C CA . ASP A 1 185 ? -24.781 -20.016 -8.688 1 92.62 185 ASP A CA 1
ATOM 1425 C C . ASP A 1 185 ? -25.156 -18.719 -9.391 1 92.62 185 ASP A C 1
ATOM 1427 O O . ASP A 1 185 ? -26.344 -18.375 -9.484 1 92.62 185 ASP A O 1
ATOM 1431 N N . ARG A 1 186 ? -24.219 -18.031 -9.859 1 94.62 186 ARG A N 1
ATOM 1432 C CA . ARG A 1 186 ? -24.516 -16.781 -10.562 1 94.62 186 ARG A CA 1
ATOM 1433 C C . ARG A 1 186 ? -24.547 -16.984 -12.07 1 94.62 186 ARG A C 1
ATOM 1435 O O . ARG A 1 186 ? -23.484 -17.078 -12.703 1 94.62 186 ARG A O 1
ATOM 1442 N N . ILE A 1 187 ? -25.609 -16.875 -12.656 1 95.88 187 ILE A N 1
ATOM 1443 C CA . ILE A 1 187 ? -25.812 -17.172 -14.078 1 95.88 187 ILE A CA 1
ATOM 1444 C C . ILE A 1 187 ? -24.984 -16.188 -14.914 1 95.88 187 ILE A C 1
ATOM 1446 O O . ILE A 1 187 ? -24.391 -16.578 -15.922 1 95.88 187 ILE A O 1
ATOM 1450 N N . SER A 1 188 ? -24.984 -14.938 -14.508 1 95.94 188 SER A N 1
ATOM 1451 C CA . SER A 1 188 ? -24.328 -13.883 -15.273 1 95.94 188 SER A CA 1
ATOM 1452 C C . SER A 1 188 ? -22.812 -14.094 -15.32 1 95.94 188 SER A C 1
ATOM 1454 O O . SER A 1 188 ? -22.141 -13.523 -16.172 1 95.94 188 SER A O 1
ATOM 1456 N N . LEU A 1 189 ? -22.281 -14.977 -14.453 1 97.56 189 LEU A N 1
ATOM 1457 C CA . LEU A 1 189 ? -20.828 -15.117 -14.359 1 97.56 189 LEU A CA 1
ATOM 1458 C C . LEU A 1 189 ? -20.375 -16.453 -14.938 1 97.56 189 LEU A C 1
ATOM 1460 O O . LEU A 1 189 ? -19.188 -16.766 -14.93 1 97.56 189 LEU A O 1
ATOM 1464 N N . GLN A 1 190 ? -21.312 -17.203 -15.492 1 97.62 190 GLN A N 1
ATOM 1465 C CA . GLN A 1 190 ? -20.984 -18.562 -15.914 1 97.62 190 GLN A CA 1
ATOM 1466 C C . GLN A 1 190 ? -19.922 -18.547 -17.016 1 97.62 190 GLN A C 1
ATOM 1468 O O . GLN A 1 190 ? -19.016 -19.375 -17.016 1 97.62 190 GLN A O 1
ATOM 1473 N N . ASP A 1 191 ? -20.078 -17.688 -17.969 1 98 191 ASP A N 1
ATOM 1474 C CA . ASP A 1 191 ? -19.094 -17.609 -19.047 1 98 191 ASP A CA 1
ATOM 1475 C C . ASP A 1 191 ? -17.719 -17.234 -18.5 1 98 191 ASP A C 1
ATOM 1477 O O . ASP A 1 191 ? -16.703 -17.828 -18.906 1 98 191 ASP A O 1
ATOM 1481 N N . ARG A 1 192 ? -17.75 -16.25 -17.656 1 98.38 192 ARG A N 1
ATOM 1482 C CA . ARG A 1 192 ? -16.516 -15.812 -17.031 1 98.38 192 ARG A CA 1
ATOM 1483 C C . ARG A 1 192 ? -15.883 -16.938 -16.203 1 98.38 192 ARG A C 1
ATOM 1485 O O . ARG A 1 192 ? -14.672 -17.156 -16.266 1 98.38 192 ARG A O 1
ATOM 1492 N N . ARG A 1 193 ? -16.672 -17.641 -15.477 1 98.44 193 ARG A N 1
ATOM 1493 C CA . ARG A 1 193 ? -16.203 -18.781 -14.688 1 98.44 193 ARG A CA 1
ATOM 1494 C C . ARG A 1 193 ? -15.578 -19.844 -15.586 1 98.44 193 ARG A C 1
ATOM 1496 O O . ARG A 1 193 ? -14.5 -20.359 -15.281 1 98.44 193 ARG A O 1
ATOM 1503 N N . ARG A 1 194 ? -16.188 -20.156 -16.641 1 97.94 194 ARG A N 1
ATOM 1504 C CA . ARG A 1 194 ? -15.688 -21.172 -17.562 1 97.94 194 ARG A CA 1
ATOM 1505 C C . ARG A 1 194 ? -14.344 -20.766 -18.156 1 97.94 194 ARG A C 1
ATOM 1507 O O . ARG A 1 194 ? -13.438 -21.578 -18.297 1 97.94 194 ARG A O 1
ATOM 1514 N N . GLU A 1 195 ? -14.305 -19.484 -18.484 1 98.31 195 GLU A N 1
ATOM 1515 C CA . GLU A 1 195 ? -13.055 -18.953 -19.016 1 98.31 195 GLU A CA 1
ATOM 1516 C C . GLU A 1 195 ? -11.906 -19.141 -18.031 1 98.31 195 GLU A C 1
ATOM 1518 O O . GLU A 1 195 ? -10.82 -19.578 -18.406 1 98.31 195 GLU A O 1
ATOM 1523 N N . ILE A 1 196 ? -12.148 -18.844 -16.797 1 98.81 196 ILE A N 1
ATOM 1524 C CA . ILE A 1 196 ? -11.125 -18.922 -15.758 1 98.81 196 ILE A CA 1
ATOM 1525 C C . ILE A 1 196 ? -10.766 -20.391 -15.5 1 98.81 196 ILE A C 1
ATOM 1527 O O . ILE A 1 196 ? -9.586 -20.734 -15.359 1 98.81 196 ILE A O 1
ATOM 1531 N N . ILE A 1 197 ? -11.766 -21.266 -15.477 1 98.75 197 ILE A N 1
ATOM 1532 C CA . ILE A 1 197 ? -11.539 -22.672 -15.211 1 98.75 197 ILE A CA 1
ATOM 1533 C C . ILE A 1 197 ? -10.719 -23.297 -16.344 1 98.75 197 ILE A C 1
ATOM 1535 O O . ILE A 1 197 ? -9.812 -24.094 -16.094 1 98.75 197 ILE A O 1
ATOM 1539 N N . LEU A 1 198 ? -10.984 -22.906 -17.547 1 98.31 198 LEU A N 1
ATOM 1540 C CA . LEU A 1 198 ? -10.18 -23.359 -18.672 1 98.31 198 LEU A CA 1
ATOM 1541 C C . LEU A 1 198 ? -8.742 -22.859 -18.547 1 98.31 198 LEU A C 1
ATOM 1543 O O . LEU A 1 198 ? -7.797 -23.578 -18.891 1 98.31 198 LEU A O 1
ATOM 1547 N N . GLY A 1 199 ? -8.617 -21.594 -18.141 1 98.62 199 GLY A N 1
ATOM 1548 C CA . GLY A 1 199 ? -7.285 -21.062 -17.859 1 98.62 199 GLY A CA 1
ATOM 1549 C C . GLY A 1 199 ? -6.531 -21.859 -16.812 1 98.62 199 GLY A C 1
ATOM 1550 O O . GLY A 1 199 ? -5.336 -22.109 -16.969 1 98.62 199 GLY A O 1
ATOM 1551 N N . LEU A 1 200 ? -7.246 -22.25 -15.75 1 98.81 200 LEU A N 1
ATOM 1552 C CA . LEU A 1 200 ? -6.648 -23.078 -14.703 1 98.81 200 LEU A CA 1
ATOM 1553 C C . LEU A 1 200 ? -6.164 -24.406 -15.273 1 98.81 200 LEU A C 1
ATOM 1555 O O . LEU A 1 200 ? -5.082 -24.875 -14.922 1 98.81 200 LEU A O 1
ATOM 1559 N N . GLN A 1 201 ? -6.922 -24.953 -16.094 1 98.44 201 GLN A N 1
ATOM 1560 C CA . GLN A 1 201 ? -6.609 -26.25 -16.688 1 98.44 201 GLN A CA 1
ATOM 1561 C C . GLN A 1 201 ? -5.312 -26.188 -17.484 1 98.44 201 GLN A C 1
ATOM 1563 O O . GLN A 1 201 ? -4.523 -27.141 -17.469 1 98.44 201 GLN A O 1
ATOM 1568 N N . SER A 1 202 ? -5.062 -25.141 -18.141 1 98.5 202 SER A N 1
ATOM 1569 C CA . SER A 1 202 ? -3.924 -25 -19.031 1 98.5 202 SER A CA 1
ATOM 1570 C C . SER A 1 202 ? -2.689 -24.5 -18.297 1 98.5 202 SER A C 1
ATOM 1572 O O . SER A 1 202 ? -1.579 -24.531 -18.828 1 98.5 202 SER A O 1
ATOM 1574 N N . LEU A 1 203 ? -2.832 -24.078 -17.094 1 98.5 203 LEU A N 1
ATOM 1575 C CA . LEU A 1 203 ? -1.812 -23.344 -16.359 1 98.5 203 LEU A CA 1
ATOM 1576 C C . LEU A 1 203 ? -0.537 -24.156 -16.219 1 98.5 203 LEU A C 1
ATOM 1578 O O . LEU A 1 203 ? 0.565 -23.656 -16.438 1 98.5 203 LEU A O 1
ATOM 1582 N N . PRO A 1 204 ? -0.607 -25.484 -15.805 1 98.56 204 PRO A N 1
ATOM 1583 C CA . PRO A 1 204 ? 0.627 -26.25 -15.625 1 98.56 204 PRO A CA 1
ATOM 1584 C C . PRO A 1 204 ? 1.485 -26.297 -16.891 1 98.56 204 PRO A C 1
ATOM 1586 O O . PRO A 1 204 ? 2.703 -26.125 -16.812 1 98.56 204 PRO A O 1
ATOM 1589 N N . GLU A 1 205 ? 0.854 -26.469 -18.031 1 98.62 205 GLU A N 1
ATOM 1590 C CA . GLU A 1 205 ? 1.593 -26.531 -19.297 1 98.62 205 GLU A CA 1
ATOM 1591 C C . GLU A 1 205 ? 2.162 -25.156 -19.656 1 98.62 205 GLU A C 1
ATOM 1593 O O . GLU A 1 205 ? 3.271 -25.062 -20.188 1 98.62 205 GLU A O 1
ATOM 1598 N N . LEU A 1 206 ? 1.408 -24.125 -19.438 1 98.81 206 LEU A N 1
ATOM 1599 C CA . LEU A 1 206 ? 1.881 -22.766 -19.719 1 98.81 206 LEU A CA 1
ATOM 1600 C C . LEU A 1 206 ? 3.07 -22.406 -18.828 1 98.81 206 LEU A C 1
ATOM 1602 O O . LEU A 1 206 ? 3.984 -21.703 -19.266 1 98.81 206 LEU A O 1
ATOM 1606 N N . ILE A 1 207 ? 3.043 -22.828 -17.594 1 98.88 207 ILE A N 1
ATOM 1607 C CA . ILE A 1 207 ? 4.16 -22.594 -16.688 1 98.88 207 ILE A CA 1
ATOM 1608 C C . ILE A 1 207 ? 5.422 -23.266 -17.234 1 98.88 207 ILE A C 1
ATOM 1610 O O . ILE A 1 207 ? 6.504 -22.672 -17.203 1 98.88 207 ILE A O 1
ATOM 1614 N N . LYS A 1 208 ? 5.27 -24.516 -17.719 1 98.75 208 LYS A N 1
ATOM 1615 C CA . LYS A 1 208 ? 6.406 -25.219 -18.328 1 98.75 208 LYS A CA 1
ATOM 1616 C C . LYS A 1 208 ? 6.996 -24.406 -19.469 1 98.75 208 LYS A C 1
ATOM 1618 O O . LYS A 1 208 ? 8.219 -24.312 -19.625 1 98.75 208 LYS A O 1
ATOM 1623 N N . GLU A 1 209 ? 6.125 -23.859 -20.234 1 98.69 209 GLU A N 1
ATOM 1624 C CA . GLU A 1 209 ? 6.57 -23.016 -21.344 1 98.69 209 GLU A CA 1
ATOM 1625 C C . GLU A 1 209 ? 7.363 -21.812 -20.844 1 98.69 209 GLU A C 1
ATOM 1627 O O . GLU A 1 209 ? 8.398 -21.453 -21.406 1 98.69 209 GLU A O 1
ATOM 1632 N N . VAL A 1 210 ? 6.93 -21.141 -19.812 1 98.81 210 VAL A N 1
ATOM 1633 C CA . VAL A 1 210 ? 7.617 -19.984 -19.266 1 98.81 210 VAL A CA 1
ATOM 1634 C C . VAL A 1 210 ? 8.977 -20.406 -18.703 1 98.81 210 VAL A C 1
ATOM 1636 O O . VAL A 1 210 ? 9.961 -19.688 -18.844 1 98.81 210 VAL A O 1
ATOM 1639 N N . LEU A 1 211 ? 9.031 -21.625 -18.031 1 98.75 211 LEU A N 1
ATOM 1640 C CA . LEU A 1 211 ? 10.266 -22.125 -17.438 1 98.75 211 LEU A CA 1
ATOM 1641 C C . LEU A 1 211 ? 11.32 -22.375 -18.5 1 98.75 211 LEU A C 1
ATOM 1643 O O . LEU A 1 211 ? 12.523 -22.344 -18.219 1 98.75 211 LEU A O 1
ATOM 1647 N N . SER A 1 212 ? 10.883 -22.609 -19.703 1 98.44 212 SER A N 1
ATOM 1648 C CA . SER A 1 212 ? 11.805 -22.859 -20.812 1 98.44 212 SER A CA 1
ATOM 1649 C C . SER A 1 212 ? 12.562 -21.594 -21.188 1 98.44 212 SER A C 1
ATOM 1651 O O . SER A 1 212 ? 13.562 -21.641 -21.906 1 98.44 212 SER A O 1
ATOM 1653 N N . LEU A 1 213 ? 12.172 -20.438 -20.656 1 98.38 213 LEU A N 1
ATOM 1654 C CA . LEU A 1 213 ? 12.828 -19.156 -20.922 1 98.38 213 LEU A CA 1
ATOM 1655 C C . LEU A 1 213 ? 14.008 -18.953 -19.984 1 98.38 213 LEU A C 1
ATOM 1657 O O . LEU A 1 213 ? 14.617 -17.891 -19.953 1 98.38 213 LEU A O 1
ATOM 1661 N N . ASP A 1 214 ? 14.359 -19.953 -19.234 1 98.38 214 ASP A N 1
ATOM 1662 C CA . ASP A 1 214 ? 15.375 -19.859 -18.188 1 98.38 214 ASP A CA 1
ATOM 1663 C C . ASP A 1 214 ? 16.688 -19.297 -18.734 1 98.38 214 ASP A C 1
ATOM 1665 O O . ASP A 1 214 ? 17.281 -18.406 -18.125 1 98.38 214 ASP A O 1
ATOM 1669 N N . GLU A 1 215 ? 17.109 -19.797 -19.859 1 98.19 215 GLU A N 1
ATOM 1670 C CA . GLU A 1 215 ? 18.375 -19.344 -20.438 1 98.19 215 GLU A CA 1
ATOM 1671 C C . GLU A 1 215 ? 18.312 -17.875 -20.844 1 98.19 215 GLU A C 1
ATOM 1673 O O . GLU A 1 215 ? 19.266 -17.125 -20.625 1 98.19 215 GLU A O 1
ATOM 1678 N N . LYS A 1 216 ? 17.234 -17.5 -21.438 1 98.19 216 LYS A N 1
ATOM 1679 C CA . LYS A 1 216 ? 17.047 -16.109 -21.812 1 98.19 216 LYS A CA 1
ATOM 1680 C C . LYS A 1 216 ? 17.062 -15.195 -20.594 1 98.19 216 LYS A C 1
ATOM 1682 O O . LYS A 1 216 ? 17.625 -14.094 -20.641 1 98.19 216 LYS A O 1
ATOM 1687 N N . ILE A 1 217 ? 16.484 -15.594 -19.547 1 98.62 217 ILE A N 1
ATOM 1688 C CA . ILE A 1 217 ? 16.438 -14.82 -18.312 1 98.62 217 ILE A CA 1
ATOM 1689 C C . ILE A 1 217 ? 17.812 -14.758 -17.672 1 98.62 217 ILE A C 1
ATOM 1691 O O . ILE A 1 217 ? 18.203 -13.742 -17.109 1 98.62 217 ILE A O 1
ATOM 1695 N N . HIS A 1 218 ? 18.516 -15.898 -17.766 1 98.44 218 HIS A N 1
ATOM 1696 C CA . HIS A 1 218 ? 19.906 -15.898 -17.297 1 98.44 218 HIS A CA 1
ATOM 1697 C C . HIS A 1 218 ? 20.734 -14.852 -18.031 1 98.44 218 HIS A C 1
ATOM 1699 O O . HIS A 1 218 ? 21.531 -14.141 -17.422 1 98.44 218 HIS A O 1
ATOM 1705 N N . ASP A 1 219 ? 20.562 -14.742 -19.328 1 98.31 219 ASP A N 1
ATOM 1706 C CA . ASP A 1 219 ? 21.266 -13.742 -20.109 1 98.31 219 ASP A CA 1
ATOM 1707 C C . ASP A 1 219 ? 20.922 -12.328 -19.641 1 98.31 219 ASP A C 1
ATOM 1709 O O . ASP A 1 219 ? 21.797 -11.461 -19.594 1 98.31 219 ASP A O 1
ATOM 1713 N N . LEU A 1 220 ? 19.734 -12.102 -19.406 1 97.88 220 LEU A N 1
ATOM 1714 C CA . LEU A 1 220 ? 19.297 -10.82 -18.875 1 97.88 220 LEU A CA 1
ATOM 1715 C C . LEU A 1 220 ? 19.969 -10.531 -17.531 1 97.88 220 LEU A C 1
ATOM 1717 O O . LEU A 1 220 ? 20.375 -9.398 -17.266 1 97.88 220 LEU A O 1
ATOM 1721 N N . ALA A 1 221 ? 20.031 -11.531 -16.656 1 98.38 221 ALA A N 1
ATOM 1722 C CA . ALA A 1 221 ? 20.641 -11.391 -15.344 1 98.38 221 ALA A CA 1
ATOM 1723 C C . ALA A 1 221 ? 22.109 -10.984 -15.461 1 98.38 221 ALA A C 1
ATOM 1725 O O . ALA A 1 221 ? 22.625 -10.242 -14.617 1 98.38 221 ALA A O 1
ATOM 1726 N N . LEU A 1 222 ? 22.781 -11.484 -16.5 1 98.12 222 LEU A N 1
ATOM 1727 C CA . LEU A 1 222 ? 24.188 -11.148 -16.734 1 98.12 222 LEU A CA 1
ATOM 1728 C C . LEU A 1 222 ? 24.359 -9.648 -16.938 1 98.12 222 LEU A C 1
ATOM 1730 O O . LEU A 1 222 ? 25.391 -9.078 -16.562 1 98.12 222 LEU A O 1
ATOM 1734 N N . GLU A 1 223 ? 23.328 -9.008 -17.406 1 96.69 223 GLU A N 1
ATOM 1735 C C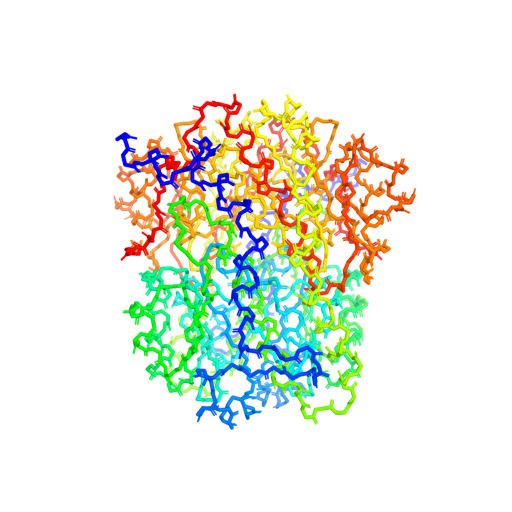A . GLU A 1 223 ? 23.391 -7.574 -17.672 1 96.69 223 GLU A CA 1
ATOM 1736 C C . GLU A 1 223 ? 23.016 -6.77 -16.438 1 96.69 223 GLU A C 1
ATOM 1738 O O . GLU A 1 223 ? 23.438 -5.621 -16.281 1 96.69 223 GLU A O 1
ATOM 1743 N N . LEU A 1 224 ? 22.312 -7.379 -15.508 1 97.38 224 LEU A N 1
ATOM 1744 C CA . LEU A 1 224 ? 21.672 -6.598 -14.461 1 97.38 224 LEU A CA 1
ATOM 1745 C C . LEU A 1 224 ? 22.344 -6.852 -13.109 1 97.38 224 LEU A C 1
ATOM 1747 O O . LEU A 1 224 ? 22.141 -6.098 -12.156 1 97.38 224 LEU A O 1
ATOM 1751 N N . TYR A 1 225 ? 23.156 -7.895 -12.945 1 97.25 225 TYR A N 1
ATOM 1752 C CA . TYR A 1 225 ? 23.531 -8.391 -11.625 1 97.25 225 TYR A CA 1
ATOM 1753 C C . TYR A 1 225 ? 24.438 -7.395 -10.906 1 97.25 225 TYR A C 1
ATOM 1755 O O . TYR A 1 225 ? 24.609 -7.461 -9.688 1 97.25 225 TYR A O 1
ATOM 1763 N N . THR A 1 226 ? 25 -6.359 -11.609 1 96.12 226 THR A N 1
ATOM 1764 C CA . THR A 1 226 ? 25.875 -5.379 -10.977 1 96.12 226 THR A CA 1
ATOM 1765 C C . THR A 1 226 ? 25.078 -4.141 -10.555 1 96.12 226 THR A C 1
ATOM 1767 O O . THR A 1 226 ? 25.609 -3.266 -9.867 1 96.12 226 THR A O 1
ATOM 1770 N N . GLN A 1 227 ? 23.844 -4.059 -10.969 1 94.88 227 GLN A N 1
ATOM 1771 C CA . GLN A 1 227 ? 23.016 -2.906 -10.641 1 94.88 227 GLN A CA 1
ATOM 1772 C C . GLN A 1 227 ? 22.656 -2.895 -9.156 1 94.88 227 GLN A C 1
ATOM 1774 O O . GLN A 1 227 ? 22.547 -3.951 -8.531 1 94.88 227 GLN A O 1
ATOM 1779 N N . ARG A 1 228 ? 22.438 -1.712 -8.633 1 92.69 228 ARG A N 1
ATOM 1780 C CA . ARG A 1 228 ? 22.156 -1.583 -7.203 1 92.69 228 ARG A CA 1
ATOM 1781 C C . ARG A 1 228 ? 20.672 -1.367 -6.957 1 92.69 228 ARG A C 1
ATOM 1783 O O . ARG A 1 228 ? 20.188 -1.523 -5.832 1 92.69 228 ARG A O 1
ATOM 1790 N N . SER A 1 229 ? 20 -0.909 -8 1 94.62 229 SER A N 1
ATOM 1791 C CA . SER A 1 229 ? 18.578 -0.615 -7.898 1 94.62 229 SER A CA 1
ATOM 1792 C C . SER A 1 229 ? 17.812 -1.162 -9.102 1 94.62 229 SER A C 1
ATOM 1794 O O . SER A 1 229 ? 18.391 -1.356 -10.172 1 94.62 229 SER A O 1
ATOM 1796 N N . LEU A 1 230 ? 16.562 -1.396 -8.852 1 96.81 230 LEU A N 1
ATOM 1797 C CA . LEU A 1 230 ? 15.703 -1.918 -9.898 1 96.81 230 LEU A CA 1
ATOM 1798 C C . LEU A 1 230 ? 14.25 -1.537 -9.641 1 96.81 230 LEU A C 1
ATOM 1800 O O . LEU A 1 230 ? 13.773 -1.614 -8.508 1 96.81 230 LEU A O 1
ATOM 1804 N N . LEU A 1 231 ? 13.594 -1.022 -10.648 1 97.56 231 LEU A N 1
ATOM 1805 C CA . LEU A 1 231 ? 12.164 -0.742 -10.562 1 97.56 231 LEU A CA 1
ATOM 1806 C C . LEU A 1 231 ? 11.367 -1.765 -11.359 1 97.56 231 LEU A C 1
ATOM 1808 O O . LEU A 1 231 ? 11.766 -2.148 -12.461 1 97.56 231 LEU A O 1
ATOM 1812 N N . VAL A 1 232 ? 10.383 -2.285 -10.75 1 98.44 232 VAL A N 1
ATOM 1813 C CA . VAL A 1 232 ? 9.438 -3.166 -11.422 1 98.44 232 VAL A CA 1
ATOM 1814 C C . VAL A 1 232 ? 8.055 -2.516 -11.453 1 98.44 232 VAL A C 1
ATOM 1816 O O . VAL A 1 232 ? 7.516 -2.139 -10.406 1 98.44 232 VAL A O 1
ATOM 1819 N N . MET A 1 233 ? 7.453 -2.438 -12.664 1 98.06 233 MET A N 1
ATOM 1820 C CA . MET A 1 233 ? 6.219 -1.667 -12.781 1 98.06 233 MET A CA 1
ATOM 1821 C C . MET A 1 233 ? 5.156 -2.451 -13.539 1 98.06 233 MET A C 1
ATOM 1823 O O . MET A 1 233 ? 5.477 -3.223 -14.445 1 98.06 233 MET A O 1
ATOM 1827 N N . GLY A 1 234 ? 4.027 -2.25 -13.219 1 97.5 234 GLY A N 1
ATOM 1828 C CA . GLY A 1 234 ? 2.857 -2.842 -13.844 1 97.5 234 GLY A CA 1
ATOM 1829 C C . GLY A 1 234 ? 1.553 -2.238 -13.359 1 97.5 234 GLY A C 1
ATOM 1830 O O . GLY A 1 234 ? 1.556 -1.279 -12.586 1 97.5 234 GLY A O 1
ATOM 1831 N N . ARG A 1 235 ? 0.479 -2.729 -13.891 1 97.12 235 ARG A N 1
ATOM 1832 C CA . ARG A 1 235 ? -0.846 -2.201 -13.586 1 97.12 235 ARG A CA 1
ATOM 1833 C C . ARG A 1 235 ? -1.888 -3.314 -13.562 1 97.12 235 ARG A C 1
ATOM 1835 O O . ARG A 1 235 ? -1.627 -4.426 -14.031 1 97.12 235 ARG A O 1
ATOM 1842 N N . GLY A 1 236 ? -3.016 -3.068 -12.914 1 96.12 236 GLY A N 1
ATOM 1843 C CA . GLY A 1 236 ? -4.07 -4.066 -12.836 1 96.12 236 GLY A CA 1
ATOM 1844 C C . GLY A 1 236 ? -3.641 -5.328 -12.109 1 96.12 236 GLY A C 1
ATOM 1845 O O . GLY A 1 236 ? -3.096 -5.266 -11.008 1 96.12 236 GLY A O 1
ATOM 1846 N N . TYR A 1 237 ? -3.83 -6.445 -12.766 1 95.94 237 TYR A N 1
ATOM 1847 C CA . TYR A 1 237 ? -3.531 -7.742 -12.172 1 95.94 237 TYR A CA 1
ATOM 1848 C C . TYR A 1 237 ? -2.031 -7.906 -11.953 1 95.94 237 TYR A C 1
ATOM 1850 O O . TYR A 1 237 ? -1.608 -8.703 -11.102 1 95.94 237 TYR A O 1
ATOM 1858 N N . ASN A 1 238 ? -1.294 -7.105 -12.602 1 96.75 238 ASN A N 1
ATOM 1859 C CA . ASN A 1 238 ? 0.143 -7.359 -12.562 1 96.75 238 ASN A CA 1
ATOM 1860 C C . ASN A 1 238 ? 0.841 -6.465 -11.539 1 96.75 238 ASN A C 1
ATOM 1862 O O . ASN A 1 238 ? 2.045 -6.602 -11.312 1 96.75 238 ASN A O 1
ATOM 1866 N N . TYR A 1 239 ? 0.079 -5.586 -10.969 1 97.44 239 TYR A N 1
ATOM 1867 C CA . TYR A 1 239 ? 0.689 -4.754 -9.938 1 97.44 239 TYR A CA 1
ATOM 1868 C C . TYR A 1 239 ? 1.225 -5.605 -8.797 1 97.44 239 TYR A C 1
ATOM 1870 O O . TYR A 1 239 ? 2.371 -5.438 -8.367 1 97.44 239 TYR A O 1
ATOM 1878 N N . ALA A 1 240 ? 0.404 -6.523 -8.336 1 98.25 240 ALA A N 1
ATOM 1879 C CA . ALA A 1 240 ? 0.835 -7.406 -7.258 1 98.25 240 ALA A CA 1
ATOM 1880 C C . ALA A 1 240 ? 2.066 -8.211 -7.668 1 98.25 240 ALA A C 1
ATOM 1882 O O . ALA A 1 240 ? 2.947 -8.469 -6.844 1 98.25 240 ALA A O 1
ATOM 1883 N N . THR A 1 241 ? 2.117 -8.586 -8.922 1 98.69 241 THR A N 1
ATOM 1884 C CA . THR A 1 241 ? 3.254 -9.328 -9.445 1 98.69 241 THR A CA 1
ATOM 1885 C C . THR A 1 241 ? 4.531 -8.5 -9.359 1 98.69 241 THR A C 1
ATOM 1887 O O . THR A 1 241 ? 5.602 -9.023 -9.055 1 98.69 241 THR A O 1
ATOM 1890 N N . CYS A 1 242 ? 4.402 -7.242 -9.625 1 98.69 242 CYS A N 1
ATOM 1891 C CA . CYS A 1 242 ? 5.543 -6.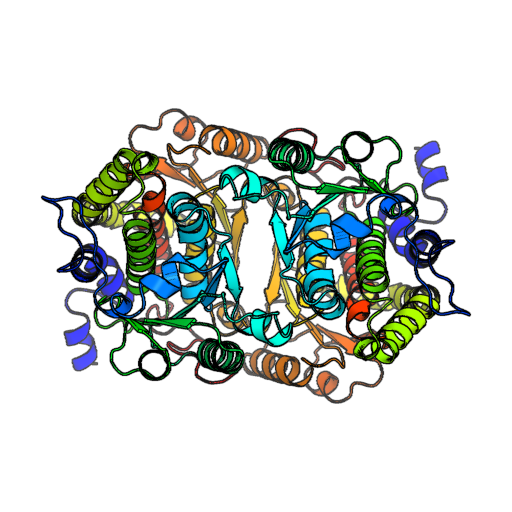34 -9.531 1 98.69 242 CYS A CA 1
ATOM 1892 C C . CYS A 1 242 ? 6.051 -6.246 -8.094 1 98.69 242 CYS A C 1
ATOM 1894 O O . CYS A 1 242 ? 7.258 -6.258 -7.855 1 98.69 242 CYS A O 1
ATOM 1896 N N . LEU A 1 243 ? 5.102 -6.145 -7.191 1 98.56 243 LEU A N 1
ATOM 1897 C CA . LEU A 1 243 ? 5.48 -6.094 -5.781 1 98.56 243 LEU A CA 1
ATOM 1898 C C . LEU A 1 243 ? 6.191 -7.375 -5.363 1 98.56 243 LEU A C 1
ATOM 1900 O O . LEU A 1 243 ? 7.234 -7.324 -4.711 1 98.56 243 LEU A O 1
ATOM 1904 N N . GLU A 1 244 ? 5.652 -8.477 -5.758 1 98.69 244 GLU A N 1
ATOM 1905 C CA . GLU A 1 244 ? 6.215 -9.773 -5.398 1 98.69 244 GLU A CA 1
ATOM 1906 C C . GLU A 1 244 ? 7.582 -9.984 -6.039 1 98.69 244 GLU A C 1
ATOM 1908 O O . GLU A 1 244 ? 8.508 -10.469 -5.391 1 98.69 244 GLU A O 1
ATOM 1913 N N . GLY A 1 245 ? 7.68 -9.625 -7.297 1 98.62 245 GLY A N 1
ATOM 1914 C CA . GLY A 1 245 ? 8.969 -9.727 -7.965 1 98.62 245 GLY A CA 1
ATOM 1915 C C . GLY A 1 245 ? 10.047 -8.875 -7.312 1 98.62 245 GLY A C 1
ATOM 1916 O O . GLY A 1 245 ? 11.164 -9.352 -7.09 1 98.62 245 GLY A O 1
ATOM 1917 N N . ALA A 1 246 ? 9.695 -7.621 -7.031 1 98.31 246 ALA A N 1
ATOM 1918 C CA . ALA A 1 246 ? 10.633 -6.727 -6.359 1 98.31 246 ALA A CA 1
ATOM 1919 C C . ALA A 1 246 ? 11.047 -7.285 -5 1 98.31 246 ALA A C 1
ATOM 1921 O O . ALA A 1 246 ? 12.203 -7.172 -4.598 1 98.31 246 ALA A O 1
ATOM 1922 N N . LEU A 1 247 ? 10.102 -7.883 -4.305 1 97.94 247 LEU A N 1
ATOM 1923 C CA . LEU A 1 247 ? 10.383 -8.461 -2.996 1 97.94 247 LEU A CA 1
ATOM 1924 C C . LEU A 1 247 ? 11.375 -9.617 -3.113 1 97.94 247 LEU A C 1
ATOM 1926 O O . LEU A 1 247 ? 12.312 -9.711 -2.324 1 97.94 247 LEU A O 1
ATOM 1930 N N . LYS A 1 248 ? 11.203 -10.469 -4.066 1 97.5 248 LYS A N 1
ATOM 1931 C CA . LYS A 1 248 ? 12.102 -11.594 -4.266 1 97.5 248 LYS A CA 1
ATOM 1932 C C . LYS A 1 248 ? 13.523 -11.117 -4.574 1 97.5 248 LYS A C 1
ATOM 1934 O O . LYS A 1 248 ? 14.492 -11.633 -4.012 1 97.5 248 LYS A O 1
ATOM 1939 N N . ILE A 1 249 ? 13.57 -10.133 -5.445 1 97.5 249 ILE A N 1
ATOM 1940 C CA . ILE A 1 249 ? 14.875 -9.609 -5.824 1 97.5 249 ILE A CA 1
ATOM 1941 C C . ILE A 1 249 ? 15.555 -8.992 -4.602 1 97.5 249 ILE A C 1
ATOM 1943 O O . ILE A 1 249 ? 16.734 -9.242 -4.348 1 97.5 249 ILE A O 1
ATOM 1947 N N . LYS A 1 250 ? 14.805 -8.234 -3.84 1 95.5 250 LYS A N 1
ATOM 1948 C CA . LYS A 1 250 ? 15.336 -7.598 -2.637 1 95.5 250 LYS A CA 1
ATOM 1949 C C . LYS A 1 250 ? 15.844 -8.641 -1.646 1 95.5 250 LYS A C 1
ATOM 1951 O O . LYS A 1 250 ? 16.938 -8.508 -1.102 1 95.5 250 LYS A O 1
ATOM 1956 N N . GLU A 1 251 ? 15.133 -9.664 -1.459 1 94.5 251 GLU A N 1
ATOM 1957 C CA . GLU A 1 251 ? 15.383 -10.656 -0.419 1 94.5 251 GLU A CA 1
ATOM 1958 C C . GLU A 1 251 ? 16.703 -11.391 -0.666 1 94.5 251 GLU A C 1
ATOM 1960 O O . GLU A 1 251 ? 17.453 -11.656 0.272 1 94.5 251 GLU A O 1
ATOM 1965 N N . ILE A 1 252 ? 16.984 -11.695 -1.958 1 95.62 252 ILE A N 1
ATOM 1966 C CA . ILE A 1 252 ? 18.062 -12.664 -2.121 1 95.62 252 ILE A CA 1
ATOM 1967 C C . ILE A 1 252 ? 19.234 -12.016 -2.855 1 95.62 252 ILE A C 1
ATOM 1969 O O . ILE A 1 252 ? 20.312 -12.586 -2.924 1 95.62 252 ILE A O 1
ATOM 1973 N N . THR A 1 253 ? 19.031 -10.773 -3.361 1 96 253 THR A N 1
ATOM 1974 C CA . THR A 1 253 ? 20.125 -10.133 -4.086 1 96 253 THR A CA 1
ATOM 1975 C C . THR A 1 253 ? 20.562 -8.859 -3.371 1 96 253 THR A C 1
ATOM 1977 O O . THR A 1 253 ? 21.562 -8.25 -3.746 1 96 253 THR A O 1
ATOM 1980 N N . TYR A 1 254 ? 19.75 -8.383 -2.434 1 93.25 254 TYR A N 1
ATOM 1981 C CA . TYR A 1 254 ? 20.016 -7.18 -1.653 1 93.25 254 TYR A CA 1
ATOM 1982 C C . TYR A 1 254 ? 20.047 -5.945 -2.547 1 93.25 254 TYR A C 1
ATOM 1984 O O . TYR A 1 254 ? 20.594 -4.91 -2.168 1 93.25 254 TYR A O 1
ATOM 1992 N N . MET A 1 255 ? 19.547 -6.133 -3.76 1 94.5 255 MET A N 1
ATOM 1993 C CA . MET A 1 255 ? 19.281 -5.004 -4.648 1 94.5 255 MET A CA 1
ATOM 1994 C C . MET A 1 255 ? 18.062 -4.211 -4.184 1 94.5 255 MET A C 1
ATOM 1996 O O . MET A 1 255 ? 17.016 -4.789 -3.914 1 94.5 255 MET A O 1
ATOM 2000 N N . HIS A 1 256 ? 18.25 -2.859 -3.982 1 95.12 256 HIS A N 1
ATOM 2001 C CA . HIS A 1 256 ? 17.109 -2.031 -3.652 1 95.12 256 HIS A CA 1
ATOM 2002 C C . HIS A 1 256 ? 16.078 -2.035 -4.785 1 95.12 256 HIS A C 1
ATOM 2004 O O . HIS A 1 256 ? 16.203 -1.276 -5.746 1 95.12 256 HIS A O 1
ATOM 2010 N N . SER A 1 257 ? 15.062 -2.875 -4.656 1 96.75 257 SER A N 1
ATOM 2011 C CA . SER A 1 257 ? 14.055 -3.059 -5.699 1 96.75 257 SER A CA 1
ATOM 2012 C C . SER A 1 257 ? 12.672 -2.637 -5.211 1 96.75 257 SER A C 1
ATOM 2014 O O . SER A 1 257 ? 12.305 -2.902 -4.066 1 96.75 257 SER A O 1
ATOM 2016 N N . GLU A 1 258 ? 11.945 -1.973 -6.098 1 97 258 GLU A N 1
ATOM 2017 C CA . GLU A 1 258 ? 10.633 -1.457 -5.723 1 97 258 GLU A CA 1
ATOM 2018 C C . GLU A 1 258 ? 9.594 -1.761 -6.797 1 97 258 GLU A C 1
ATOM 2020 O O . GLU A 1 258 ? 9.867 -1.624 -7.992 1 97 258 GLU A O 1
ATOM 2025 N N . GLY A 1 259 ? 8.484 -2.326 -6.34 1 97.62 259 GLY A N 1
ATOM 2026 C CA . GLY A 1 259 ? 7.332 -2.449 -7.215 1 97.62 259 GLY A CA 1
ATOM 2027 C C . GLY A 1 259 ? 6.492 -1.189 -7.277 1 97.62 259 GLY A C 1
ATOM 2028 O O . GLY A 1 259 ? 6.156 -0.609 -6.242 1 97.62 259 GLY A O 1
ATOM 2029 N N . ILE A 1 260 ? 6.16 -0.777 -8.477 1 96.94 260 ILE A N 1
ATOM 2030 C CA . ILE A 1 260 ? 5.453 0.486 -8.656 1 96.94 260 ILE A CA 1
ATOM 2031 C C . ILE A 1 260 ? 4.172 0.248 -9.453 1 96.94 260 ILE A C 1
ATOM 2033 O O . ILE A 1 260 ? 4.18 -0.465 -10.461 1 96.94 260 ILE A O 1
ATOM 2037 N N . LEU A 1 261 ? 3.131 0.788 -8.922 1 96.94 261 LEU A N 1
ATOM 2038 C CA . LEU A 1 261 ? 1.913 0.868 -9.727 1 96.94 261 LEU A CA 1
ATOM 2039 C C . LEU A 1 261 ? 2.068 1.886 -10.852 1 96.94 261 LEU A C 1
ATOM 2041 O O . LEU A 1 261 ? 2.246 3.078 -10.594 1 96.94 261 LEU A O 1
ATOM 2045 N N . ALA A 1 262 ? 1.921 1.429 -12.055 1 95.12 262 ALA A N 1
ATOM 2046 C CA . ALA A 1 262 ? 2.184 2.291 -13.203 1 95.12 262 ALA A CA 1
ATOM 2047 C C . ALA A 1 262 ? 1.253 3.5 -13.203 1 95.12 262 ALA A C 1
ATOM 2049 O O . ALA A 1 262 ? 1.609 4.566 -13.719 1 95.12 262 ALA A O 1
ATOM 2050 N N . GLY A 1 263 ? 0.091 3.35 -12.656 1 93.5 263 GLY A N 1
ATOM 2051 C CA . GLY A 1 263 ? -0.834 4.465 -12.555 1 93.5 263 GLY A CA 1
ATOM 2052 C C . GLY A 1 263 ? -0.325 5.59 -11.672 1 93.5 263 GLY A C 1
ATOM 2053 O O . GLY A 1 263 ? -0.811 6.719 -11.75 1 93.5 263 GLY A O 1
ATOM 2054 N N . GLU A 1 264 ? 0.672 5.297 -10.82 1 93.31 264 GLU A N 1
ATOM 2055 C CA . GLU A 1 264 ? 1.215 6.273 -9.883 1 93.31 264 GLU A CA 1
ATOM 2056 C C . GLU A 1 264 ? 2.518 6.871 -10.406 1 93.31 264 GLU A C 1
ATOM 2058 O O . GLU A 1 264 ? 3.176 7.645 -9.703 1 93.31 264 GLU A O 1
ATOM 2063 N N . LEU A 1 265 ? 2.857 6.59 -11.625 1 92.25 265 LEU A N 1
ATOM 2064 C CA . LEU A 1 265 ? 4.141 6.996 -12.188 1 92.25 265 LEU A CA 1
ATOM 2065 C C . LEU A 1 265 ? 4.312 8.508 -12.109 1 92.25 265 LEU A C 1
ATOM 2067 O O . LEU A 1 265 ? 5.383 9 -11.734 1 92.25 265 LEU A O 1
ATOM 2071 N N . LYS A 1 266 ? 3.236 9.219 -12.352 1 89.88 266 LYS A N 1
ATOM 2072 C CA . LYS A 1 266 ? 3.314 10.68 -12.422 1 89.88 266 LYS A CA 1
ATOM 2073 C C . LYS A 1 266 ? 3.281 11.297 -11.023 1 89.88 266 LYS A C 1
ATOM 2075 O O . LYS A 1 266 ? 3.461 12.508 -10.875 1 89.88 266 LYS A O 1
ATOM 2080 N N . HIS A 1 267 ? 3.098 10.516 -10.039 1 89.75 267 HIS A N 1
ATOM 2081 C CA . HIS A 1 267 ? 2.992 11.023 -8.68 1 89.75 267 HIS A CA 1
ATOM 2082 C C . HIS A 1 267 ? 4.258 10.719 -7.879 1 89.75 267 HIS A C 1
ATOM 2084 O O . HIS A 1 267 ? 4.191 10.5 -6.668 1 89.75 267 HIS A O 1
ATOM 2090 N N . GLY A 1 268 ? 5.414 10.719 -8.633 1 89.94 268 GLY A N 1
ATOM 2091 C CA . GLY A 1 268 ? 6.652 10.578 -7.883 1 89.94 268 GLY A CA 1
ATOM 2092 C C . GLY A 1 268 ? 7.668 9.695 -8.578 1 89.94 268 GLY A C 1
ATOM 2093 O O . GLY A 1 268 ? 8.758 10.156 -8.938 1 89.94 268 GLY A O 1
ATOM 2094 N N . PRO A 1 269 ? 7.352 8.516 -8.891 1 91 269 PRO A N 1
ATOM 2095 C CA . PRO A 1 269 ? 8.32 7.547 -9.398 1 91 269 PRO A CA 1
ATOM 2096 C C . PRO A 1 269 ? 8.922 7.961 -10.742 1 91 269 PRO A C 1
ATOM 2098 O O . PRO A 1 269 ? 10.023 7.527 -11.086 1 91 269 PRO A O 1
ATOM 2101 N N . LEU A 1 270 ? 8.18 8.75 -11.484 1 91.5 270 LEU A N 1
ATOM 2102 C CA . LEU A 1 270 ? 8.688 9.195 -12.773 1 91.5 270 LEU A CA 1
ATOM 2103 C C . LEU A 1 270 ? 9.984 9.992 -12.602 1 91.5 270 LEU A C 1
ATOM 2105 O O . LEU A 1 270 ? 10.773 10.109 -13.539 1 91.5 270 LEU A O 1
ATOM 2109 N N . ALA A 1 271 ? 10.148 10.562 -11.43 1 90.19 271 ALA A N 1
ATOM 2110 C CA . ALA A 1 271 ? 11.336 11.359 -11.133 1 90.19 271 ALA A CA 1
ATOM 2111 C C . ALA A 1 271 ? 12.594 10.508 -11.164 1 90.19 271 ALA A C 1
ATOM 2113 O O . ALA A 1 271 ? 13.688 11.008 -11.438 1 90.19 271 ALA A O 1
ATOM 2114 N N . LEU A 1 272 ? 12.477 9.188 -10.922 1 92 272 LEU A N 1
ATOM 2115 C CA . LEU A 1 272 ? 13.617 8.289 -10.797 1 92 272 LEU A CA 1
ATOM 2116 C C . LEU A 1 272 ? 14.094 7.828 -12.172 1 92 272 LEU A C 1
ATOM 2118 O O . LEU A 1 272 ? 15.188 7.273 -12.297 1 92 272 LEU A O 1
ATOM 2122 N N . ILE A 1 273 ? 13.305 8.062 -13.156 1 92.88 273 ILE A N 1
ATOM 2123 C CA . ILE A 1 273 ? 13.562 7.473 -14.469 1 92.88 273 ILE A CA 1
ATOM 2124 C C . ILE A 1 273 ? 14.656 8.258 -15.188 1 92.88 273 ILE A C 1
ATOM 2126 O O . ILE A 1 273 ? 14.57 9.484 -15.305 1 92.88 273 ILE A O 1
ATOM 2130 N N . ASP A 1 274 ? 15.648 7.555 -15.594 1 91.44 274 ASP A N 1
ATOM 2131 C CA . ASP A 1 274 ? 16.703 8.07 -16.453 1 91.44 274 ASP A CA 1
ATOM 2132 C C . ASP A 1 274 ? 17.359 6.949 -17.266 1 91.44 274 ASP A C 1
ATOM 2134 O O . ASP A 1 274 ? 16.828 5.836 -17.312 1 91.44 274 ASP A O 1
ATOM 2138 N N . LYS A 1 275 ? 18.453 7.23 -17.891 1 92.12 275 LYS A N 1
ATOM 2139 C CA . LYS A 1 275 ? 19.094 6.273 -18.797 1 92.12 275 LYS A CA 1
ATOM 2140 C C . LYS A 1 275 ? 19.75 5.137 -18.016 1 92.12 275 LYS A C 1
ATOM 2142 O O . LYS A 1 275 ? 19.938 4.039 -18.531 1 92.12 275 LYS A O 1
ATOM 2147 N N . GLN A 1 276 ? 19.984 5.367 -16.766 1 91.75 276 GLN A N 1
ATOM 2148 C CA . GLN A 1 276 ? 20.781 4.418 -16 1 91.75 276 GLN A CA 1
ATOM 2149 C C . GLN A 1 276 ? 19.891 3.531 -15.133 1 91.75 276 GLN A C 1
ATOM 2151 O O . GLN A 1 276 ? 20.297 2.43 -14.75 1 91.75 276 GLN A O 1
ATOM 2156 N N . MET A 1 277 ? 18.672 3.934 -14.805 1 93.44 277 MET A N 1
ATOM 2157 C CA . MET A 1 277 ? 17.797 3.211 -13.883 1 93.44 277 MET A CA 1
ATOM 2158 C C . MET A 1 277 ? 17.219 1.969 -14.547 1 93.44 277 MET A C 1
ATOM 2160 O O . MET A 1 277 ? 16.422 2.074 -15.477 1 93.44 277 MET A O 1
ATOM 2164 N N . PRO A 1 278 ? 17.656 0.734 -14.117 1 96.69 278 PRO A N 1
ATOM 2165 C CA . PRO A 1 278 ? 17.031 -0.473 -14.656 1 96.69 278 PRO A CA 1
ATOM 2166 C C . PRO A 1 278 ? 15.531 -0.55 -14.344 1 96.69 278 PRO A C 1
ATOM 2168 O O . PRO A 1 278 ? 15.117 -0.324 -13.203 1 96.69 278 PRO A O 1
ATOM 2171 N N . ILE A 1 279 ? 14.766 -0.874 -15.383 1 97.94 279 ILE A N 1
ATOM 2172 C CA . ILE A 1 279 ? 13.312 -0.915 -15.266 1 97.94 279 ILE A CA 1
ATOM 2173 C C . ILE A 1 279 ? 12.781 -2.188 -15.914 1 97.94 279 ILE A C 1
ATOM 2175 O O . ILE A 1 279 ? 13.133 -2.506 -17.047 1 97.94 279 ILE A O 1
ATOM 2179 N N . ILE A 1 280 ? 11.969 -2.904 -15.18 1 98.56 280 ILE A N 1
ATOM 2180 C CA . ILE A 1 280 ? 11.203 -4.012 -15.742 1 98.56 280 ILE A CA 1
ATOM 2181 C C . ILE A 1 280 ? 9.719 -3.654 -15.742 1 98.56 280 ILE A C 1
ATOM 2183 O O . ILE A 1 280 ? 9.164 -3.252 -14.711 1 98.56 280 ILE A O 1
ATOM 2187 N N . MET A 1 281 ? 9.078 -3.742 -16.859 1 98.5 281 MET A N 1
ATOM 2188 C CA . MET A 1 281 ? 7.645 -3.48 -16.953 1 98.5 281 MET A CA 1
ATOM 2189 C C . MET A 1 281 ? 6.883 -4.742 -17.359 1 98.5 281 MET A C 1
ATOM 2191 O O . MET A 1 281 ? 7.336 -5.5 -18.219 1 98.5 281 MET A O 1
ATOM 2195 N N . ILE A 1 282 ? 5.844 -4.996 -16.703 1 98.44 282 ILE A N 1
ATOM 2196 C CA . ILE A 1 282 ? 4.938 -6.074 -17.078 1 98.44 282 ILE A CA 1
ATOM 2197 C C . ILE A 1 282 ? 3.76 -5.5 -17.875 1 98.44 282 ILE A C 1
ATOM 2199 O O . ILE A 1 282 ? 2.91 -4.805 -17.312 1 98.44 282 ILE A O 1
ATOM 2203 N N . ILE A 1 283 ? 3.711 -5.766 -19.141 1 97.75 283 ILE A N 1
ATOM 2204 C CA . ILE A 1 283 ? 2.67 -5.266 -20.031 1 97.75 283 ILE A CA 1
ATOM 2205 C C . ILE A 1 283 ? 2.021 -6.434 -20.781 1 97.75 283 ILE A C 1
ATOM 2207 O O . ILE A 1 283 ? 2.523 -6.875 -21.812 1 97.75 283 ILE A O 1
ATOM 2211 N N . MET A 1 284 ? 0.924 -6.891 -20.266 1 97.06 284 MET A N 1
ATOM 2212 C CA . MET A 1 284 ? 0.189 -8 -20.875 1 97.06 284 MET A CA 1
ATOM 2213 C C . MET A 1 284 ? -1.031 -7.496 -21.625 1 97.06 284 MET A C 1
ATOM 2215 O O . MET A 1 284 ? -1.404 -6.324 -21.516 1 97.06 284 MET A O 1
ATOM 2219 N N . LYS A 1 285 ? -1.602 -8.383 -22.469 1 94.5 285 LYS A N 1
ATOM 2220 C CA . LYS A 1 285 ? -2.803 -8.016 -23.219 1 94.5 285 LYS A CA 1
ATOM 2221 C C . LYS A 1 285 ? -4.055 -8.188 -22.359 1 94.5 285 LYS A C 1
ATOM 2223 O O . LYS A 1 285 ? -4.871 -9.078 -22.609 1 94.5 285 LYS A O 1
ATOM 2228 N N . ASP A 1 286 ? -4.164 -7.344 -21.438 1 94.06 286 ASP A N 1
ATOM 2229 C CA . ASP A 1 286 ? -5.297 -7.316 -20.516 1 94.06 286 ASP A CA 1
ATOM 2230 C C . ASP A 1 286 ? -6.012 -5.965 -20.562 1 94.06 286 ASP A C 1
ATOM 2232 O O . ASP A 1 286 ? -5.711 -5.129 -21.422 1 94.06 286 ASP A O 1
ATOM 2236 N N . PRO A 1 287 ? -7.039 -5.789 -19.766 1 93.5 287 PRO A N 1
ATOM 2237 C CA . PRO A 1 287 ? -7.836 -4.566 -19.859 1 93.5 287 PRO A CA 1
ATOM 2238 C C . PRO A 1 287 ? -7.008 -3.303 -19.609 1 93.5 287 PRO A C 1
ATOM 2240 O O . PRO A 1 287 ? -7.406 -2.213 -20.031 1 93.5 287 PRO A O 1
ATOM 2243 N N . CYS A 1 288 ? -5.852 -3.391 -19 1 95.75 288 CYS A N 1
ATOM 2244 C CA . CYS A 1 288 ? -5.035 -2.225 -18.688 1 95.75 288 CYS A CA 1
ATOM 2245 C C . CYS A 1 288 ? -3.949 -2.021 -19.734 1 95.75 288 CYS A C 1
ATOM 2247 O O . CYS A 1 288 ? -3.055 -1.192 -19.562 1 95.75 288 CYS A O 1
ATOM 2249 N N . PHE A 1 289 ? -4.02 -2.729 -20.859 1 96.56 289 PHE A N 1
ATOM 2250 C CA . PHE A 1 289 ? -2.969 -2.729 -21.875 1 96.56 289 PHE A CA 1
ATOM 2251 C C . PHE A 1 289 ? -2.699 -1.315 -22.375 1 96.56 289 PHE A C 1
ATOM 2253 O O . PHE A 1 289 ? -1.553 -0.866 -22.391 1 96.56 289 PHE A O 1
ATOM 2260 N N . ALA A 1 290 ? -3.73 -0.622 -22.703 1 96.12 290 ALA A N 1
ATOM 2261 C CA . ALA A 1 290 ? -3.582 0.723 -23.25 1 96.12 290 ALA A CA 1
ATOM 2262 C C . ALA A 1 290 ? -2.939 1.664 -22.234 1 96.12 290 ALA A C 1
ATOM 2264 O O . ALA A 1 290 ? -2.096 2.488 -22.594 1 96.12 290 ALA A O 1
ATOM 2265 N N . LYS A 1 291 ? -3.367 1.578 -21.031 1 96 291 LYS A N 1
ATOM 2266 C CA . LYS A 1 291 ? -2.811 2.414 -19.969 1 96 291 LYS A CA 1
ATOM 2267 C C . LYS A 1 291 ? -1.34 2.092 -19.734 1 96 291 LYS A C 1
ATOM 2269 O O . LYS A 1 291 ? -0.537 2.988 -19.469 1 96 291 LYS A O 1
ATOM 2274 N N . CYS A 1 292 ? -1.003 0.823 -19.797 1 96.56 292 CYS A N 1
ATOM 2275 C CA . CYS A 1 292 ? 0.388 0.414 -19.641 1 96.56 292 CYS A CA 1
ATOM 2276 C C . CYS A 1 292 ? 1.239 0.927 -20.797 1 96.56 292 CYS A C 1
ATOM 2278 O O . CYS A 1 292 ? 2.404 1.278 -20.609 1 96.56 292 CYS A O 1
ATOM 2280 N N . GLN A 1 293 ? 0.632 0.964 -22 1 96.31 293 GLN A N 1
ATOM 2281 C CA . GLN A 1 293 ? 1.34 1.505 -23.156 1 96.31 293 GLN A CA 1
ATOM 2282 C C . GLN A 1 293 ? 1.654 2.986 -22.953 1 96.31 293 GLN A C 1
ATOM 2284 O O . GLN A 1 293 ? 2.736 3.449 -23.328 1 96.31 293 GLN A O 1
ATOM 2289 N N . ASN A 1 294 ? 0.736 3.676 -22.406 1 95.06 294 ASN A N 1
ATOM 2290 C CA . ASN A 1 294 ? 0.97 5.082 -22.094 1 95.06 294 ASN A CA 1
ATOM 2291 C C . ASN A 1 294 ? 2.129 5.254 -21.109 1 95.06 294 ASN A C 1
ATOM 2293 O O . ASN A 1 294 ? 2.963 6.145 -21.281 1 95.06 294 ASN A O 1
ATOM 2297 N N . ALA A 1 295 ? 2.109 4.457 -20.094 1 95.25 295 ALA A N 1
ATOM 2298 C CA . ALA A 1 295 ? 3.197 4.488 -19.109 1 95.25 295 ALA A CA 1
ATOM 2299 C C . ALA A 1 295 ? 4.535 4.18 -19.781 1 95.25 295 ALA A C 1
ATOM 2301 O O . ALA A 1 295 ? 5.547 4.82 -19.484 1 95.25 295 ALA A O 1
ATOM 2302 N N . LEU A 1 296 ? 4.508 3.172 -20.672 1 96.81 296 LEU A N 1
ATOM 2303 C CA . LEU A 1 296 ? 5.707 2.779 -21.391 1 96.81 296 LEU A CA 1
ATOM 2304 C C . LEU A 1 296 ? 6.254 3.947 -22.219 1 96.81 296 LEU A C 1
ATOM 2306 O O . LEU A 1 296 ? 7.461 4.207 -22.203 1 96.81 296 LEU A O 1
ATOM 2310 N N . GLN A 1 297 ? 5.402 4.672 -22.828 1 95.69 297 GLN A N 1
ATOM 2311 C CA . GLN A 1 297 ? 5.801 5.824 -23.625 1 95.69 297 GLN A CA 1
ATOM 2312 C C . GLN A 1 297 ? 6.375 6.934 -22.75 1 95.69 297 GLN A C 1
ATOM 2314 O O . GLN A 1 297 ? 7.344 7.594 -23.125 1 95.69 297 GLN A O 1
ATOM 2319 N N . GLN A 1 298 ? 5.773 7.145 -21.609 1 94.12 298 GLN A N 1
ATOM 2320 C CA . GLN A 1 298 ? 6.27 8.148 -20.672 1 94.12 298 GLN A CA 1
ATOM 2321 C C . GLN A 1 298 ? 7.676 7.809 -20.188 1 94.12 298 GLN A C 1
ATOM 2323 O O . GLN A 1 298 ? 8.523 8.695 -20.062 1 94.12 298 GLN A O 1
ATOM 2328 N N . ILE A 1 299 ? 7.938 6.539 -19.938 1 95.81 299 ILE A N 1
ATOM 2329 C CA . ILE A 1 299 ? 9.227 6.07 -19.453 1 95.81 299 ILE A CA 1
ATOM 2330 C C . ILE A 1 299 ? 10.289 6.238 -20.531 1 95.81 299 ILE A C 1
ATOM 2332 O O . ILE A 1 299 ? 11.375 6.75 -20.266 1 95.81 299 ILE A O 1
ATOM 2336 N N . THR A 1 300 ? 9.93 5.848 -21.719 1 96.44 300 THR A N 1
ATOM 2337 C CA . THR A 1 300 ? 10.891 5.918 -22.812 1 96.44 300 THR A CA 1
ATOM 2338 C C . THR A 1 300 ? 11.156 7.371 -23.203 1 96.44 300 THR A C 1
ATOM 2340 O O . THR A 1 300 ? 12.266 7.711 -23.625 1 96.44 300 THR A O 1
ATOM 2343 N N . ALA A 1 301 ? 10.148 8.25 -23.078 1 94 301 ALA A N 1
ATOM 2344 C CA . ALA A 1 301 ? 10.305 9.672 -23.344 1 94 301 ALA A CA 1
ATOM 2345 C C . ALA A 1 301 ? 11.312 10.312 -22.391 1 94 301 ALA A C 1
ATOM 2347 O O . ALA A 1 301 ? 11.898 11.352 -22.703 1 94 301 ALA A O 1
ATOM 2348 N N . ARG A 1 302 ? 11.539 9.711 -21.328 1 93.25 302 ARG A N 1
ATOM 2349 C CA . ARG A 1 302 ? 12.492 10.219 -20.344 1 93.25 302 ARG A CA 1
ATOM 2350 C C . ARG A 1 302 ? 13.773 9.398 -20.344 1 93.25 302 ARG A C 1
ATOM 2352 O O . ARG A 1 302 ? 14.461 9.305 -19.328 1 93.25 302 ARG A O 1
ATOM 2359 N N . GLN A 1 303 ? 14.008 8.648 -21.391 1 94.19 303 GLN A N 1
ATOM 2360 C CA . GLN A 1 303 ? 15.242 7.93 -21.719 1 94.19 303 GLN A CA 1
ATOM 2361 C C . GLN A 1 303 ? 15.344 6.633 -20.922 1 94.19 303 GLN A C 1
ATOM 2363 O O . GLN A 1 303 ? 16.438 6.066 -20.781 1 94.19 303 GLN A O 1
ATOM 2368 N N . GLY A 1 304 ? 14.211 6.258 -20.391 1 95.31 304 GLY A N 1
ATOM 2369 C CA . GLY A 1 304 ? 14.211 4.934 -19.797 1 95.31 304 GLY A CA 1
ATOM 2370 C C . GLY A 1 304 ? 14.383 3.816 -20.797 1 95.31 304 GLY A C 1
ATOM 2371 O O . GLY A 1 304 ? 13.953 3.939 -21.953 1 95.31 304 GLY A O 1
ATOM 2372 N N . ARG A 1 305 ? 15.031 2.742 -20.422 1 95.88 305 ARG A N 1
ATOM 2373 C CA . ARG A 1 305 ? 15.219 1.562 -21.25 1 95.88 305 ARG A CA 1
ATOM 2374 C C . ARG A 1 305 ? 14.594 0.327 -20.609 1 95.88 305 ARG A C 1
ATOM 2376 O O . ARG A 1 305 ? 15.305 -0.555 -20.125 1 95.88 305 ARG A O 1
ATOM 2383 N N . PRO A 1 306 ? 13.336 0.184 -20.734 1 97.81 306 PRO A N 1
ATOM 2384 C CA . PRO A 1 306 ? 12.633 -0.858 -19.984 1 97.81 306 PRO A CA 1
ATOM 2385 C C . PRO A 1 306 ? 12.789 -2.242 -20.609 1 97.81 306 PRO A C 1
ATOM 2387 O O . PRO A 1 306 ? 12.781 -2.371 -21.844 1 97.81 306 PRO A O 1
ATOM 2390 N N . ILE A 1 307 ? 13.031 -3.203 -19.797 1 98.38 307 ILE A N 1
ATOM 2391 C CA . ILE A 1 307 ? 12.812 -4.605 -20.125 1 98.38 307 ILE A CA 1
ATOM 2392 C C . ILE A 1 307 ? 11.344 -4.961 -19.953 1 98.38 307 ILE A C 1
ATOM 2394 O O . ILE A 1 307 ? 10.758 -4.723 -18.891 1 98.38 307 ILE A O 1
ATOM 2398 N N . ILE A 1 308 ? 10.75 -5.562 -20.969 1 98.38 308 ILE A N 1
ATOM 2399 C CA . ILE A 1 308 ? 9.297 -5.723 -20.906 1 98.38 308 ILE A CA 1
ATOM 2400 C C . ILE A 1 308 ? 8.938 -7.207 -20.891 1 98.38 308 ILE A C 1
ATOM 2402 O O . ILE A 1 308 ? 9.375 -7.965 -21.766 1 98.38 308 ILE A O 1
ATOM 2406 N N . LEU A 1 309 ? 8.258 -7.664 -19.859 1 98.31 309 LEU A N 1
ATOM 2407 C CA . LEU A 1 309 ? 7.504 -8.906 -19.906 1 98.31 309 LEU A CA 1
ATOM 2408 C C . LEU A 1 309 ? 6.18 -8.711 -20.641 1 98.31 309 LEU A C 1
ATOM 2410 O O . LEU A 1 309 ? 5.328 -7.945 -20.188 1 98.31 309 LEU A O 1
ATOM 2414 N N . CYS A 1 310 ? 5.988 -9.328 -21.75 1 97.5 310 CYS A N 1
ATOM 2415 C CA . CYS A 1 310 ? 4.816 -9.047 -22.578 1 97.5 310 CYS A CA 1
ATOM 2416 C C . CYS A 1 310 ? 4.227 -10.336 -23.141 1 97.5 310 CYS A C 1
ATOM 2418 O O . CYS A 1 310 ? 4.824 -11.406 -23.016 1 97.5 310 CYS A O 1
ATOM 2420 N N . SER A 1 311 ? 3.053 -10.25 -23.688 1 95.94 311 SER A N 1
ATOM 2421 C CA . SER A 1 311 ? 2.418 -11.383 -24.359 1 95.94 311 SER A CA 1
ATOM 2422 C C . SER A 1 311 ? 3.131 -11.734 -25.656 1 95.94 311 SER A C 1
ATOM 2424 O O . SER A 1 311 ? 3.641 -10.852 -26.344 1 95.94 311 SER A O 1
ATOM 2426 N N . LYS A 1 312 ? 3.043 -12.977 -25.938 1 94.88 312 LYS A N 1
ATOM 2427 C CA . LYS A 1 312 ? 3.562 -13.406 -27.234 1 94.88 312 LYS A CA 1
ATOM 2428 C C . LYS A 1 312 ? 2.914 -12.617 -28.359 1 94.88 312 LYS A C 1
ATOM 2430 O O . LYS A 1 312 ? 1.71 -12.359 -28.344 1 94.88 312 LYS A O 1
ATOM 2435 N N . ASP A 1 313 ? 3.672 -12.078 -29.25 1 89.06 313 ASP A N 1
ATOM 2436 C CA . ASP A 1 313 ? 3.275 -11.398 -30.484 1 89.06 313 ASP A CA 1
ATOM 2437 C C . ASP A 1 313 ? 2.799 -9.977 -30.203 1 89.06 313 ASP A C 1
ATOM 2439 O O . ASP A 1 313 ? 2.008 -9.414 -30.969 1 89.06 313 ASP A O 1
ATOM 2443 N N . ASP A 1 314 ? 3.15 -9.484 -29.047 1 93.44 314 ASP A N 1
ATOM 2444 C CA . ASP A 1 314 ? 2.869 -8.078 -28.766 1 93.44 314 ASP A CA 1
ATOM 2445 C C . ASP A 1 314 ? 3.785 -7.164 -29.578 1 93.44 314 ASP A C 1
ATOM 2447 O O . ASP A 1 314 ? 4.871 -6.805 -29.125 1 93.44 314 ASP A O 1
ATOM 2451 N N . THR A 1 315 ? 3.41 -6.645 -30.609 1 91.56 315 THR A N 1
ATOM 2452 C CA . THR A 1 315 ? 4.23 -5.82 -31.5 1 91.56 315 THR A CA 1
ATOM 2453 C C . THR A 1 315 ? 4.223 -4.363 -31.047 1 91.56 315 THR A C 1
ATOM 2455 O O . THR A 1 315 ? 5.113 -3.592 -31.391 1 91.56 315 THR A O 1
ATOM 2458 N N . GLU A 1 316 ? 3.287 -3.977 -30.297 1 93.12 316 GLU A N 1
ATOM 2459 C CA . GLU A 1 316 ? 3.178 -2.596 -29.844 1 93.12 316 GLU A CA 1
ATOM 2460 C C . GLU A 1 316 ? 4.242 -2.281 -28.781 1 93.12 316 GLU A C 1
ATOM 2462 O O . GLU A 1 316 ? 4.945 -1.276 -28.891 1 93.12 316 GLU A O 1
ATOM 2467 N N . SER A 1 317 ? 4.367 -3.156 -27.766 1 93.12 317 SER A N 1
ATOM 2468 C CA . SER A 1 317 ? 5.332 -2.943 -26.688 1 93.12 317 SER A CA 1
ATOM 2469 C C . SER A 1 317 ? 6.766 -3.053 -27.203 1 93.12 317 SER A C 1
ATOM 2471 O O . SER A 1 317 ? 7.672 -2.408 -26.672 1 93.12 317 SER A O 1
ATOM 2473 N N . SER A 1 318 ? 6.965 -3.857 -28.234 1 91.56 318 SER A N 1
ATOM 2474 C CA . SER A 1 318 ? 8.297 -4.137 -28.766 1 91.56 318 SER A CA 1
ATOM 2475 C C . SER A 1 318 ? 8.961 -2.871 -29.297 1 91.56 318 SER A C 1
ATOM 2477 O O . SER A 1 318 ? 10.188 -2.748 -29.266 1 91.56 318 SER A O 1
ATOM 2479 N N . LYS A 1 319 ? 8.172 -1.937 -29.688 1 91.75 319 LYS A N 1
ATOM 2480 C CA . LYS A 1 319 ? 8.68 -0.705 -30.297 1 91.75 319 LYS A CA 1
ATOM 2481 C C . LYS A 1 319 ? 9.438 0.136 -29.266 1 91.75 319 LYS A C 1
ATOM 2483 O O . LYS A 1 319 ? 10.281 0.959 -29.625 1 91.75 319 LYS A O 1
ATOM 2488 N N . PHE A 1 320 ? 9.156 -0.074 -28.047 1 93.62 320 PHE A N 1
ATOM 2489 C CA . PHE A 1 320 ? 9.703 0.796 -27.016 1 93.62 320 PHE A CA 1
ATOM 2490 C C . PHE A 1 320 ? 10.555 0.001 -26.031 1 93.62 320 PHE A C 1
ATOM 2492 O O . PHE A 1 320 ? 11.078 0.557 -25.062 1 93.62 320 PHE A O 1
ATOM 2499 N N . ALA A 1 321 ? 10.742 -1.293 -26.281 1 94.88 321 ALA A N 1
ATOM 2500 C CA . ALA A 1 321 ? 11.414 -2.168 -25.328 1 94.88 321 ALA A CA 1
ATOM 2501 C C . ALA A 1 321 ? 12.922 -2.203 -25.578 1 94.88 321 ALA A C 1
ATOM 2503 O O . ALA A 1 321 ? 13.367 -2.211 -26.734 1 94.88 321 ALA A O 1
ATOM 2504 N N . TYR A 1 322 ? 13.68 -2.152 -24.531 1 95.38 322 TYR A N 1
ATOM 2505 C CA . TYR A 1 322 ? 15.102 -2.49 -24.609 1 95.38 322 TYR A CA 1
ATOM 2506 C C . TYR A 1 322 ? 15.289 -3.979 -24.859 1 95.38 322 TYR A C 1
ATOM 2508 O O . TYR A 1 322 ? 16.016 -4.363 -25.781 1 95.38 322 TYR A O 1
ATOM 2516 N N . LYS A 1 323 ? 14.609 -4.75 -24.094 1 96.44 323 LYS A N 1
ATOM 2517 C CA . LYS A 1 323 ? 14.516 -6.199 -24.25 1 96.44 323 LYS A CA 1
ATOM 2518 C C . LYS A 1 323 ? 13.109 -6.699 -23.922 1 96.44 323 LYS A C 1
ATOM 2520 O O . LYS A 1 323 ? 12.367 -6.047 -23.188 1 96.44 323 LYS A O 1
ATOM 2525 N N . MET A 1 324 ? 12.859 -7.887 -24.5 1 96.81 324 MET A N 1
ATOM 2526 C CA . MET A 1 324 ? 11.523 -8.438 -24.297 1 96.81 324 MET A CA 1
ATOM 2527 C C . MET A 1 324 ? 11.602 -9.883 -23.812 1 96.81 324 MET A C 1
ATOM 2529 O O . MET A 1 324 ? 12.445 -10.648 -24.281 1 96.81 324 MET A O 1
ATOM 2533 N N . ILE A 1 325 ? 10.805 -10.195 -22.906 1 97.94 325 ILE A N 1
ATOM 2534 C CA . ILE A 1 325 ? 10.516 -11.562 -22.516 1 97.94 325 ILE A CA 1
ATOM 2535 C C . ILE A 1 325 ? 9.047 -11.883 -22.797 1 97.94 325 ILE A C 1
ATOM 2537 O O . ILE A 1 325 ? 8.148 -11.359 -22.141 1 97.94 325 ILE A O 1
ATOM 2541 N N . GLU A 1 326 ? 8.844 -12.727 -23.734 1 97.88 326 GLU A N 1
ATOM 2542 C CA . GLU A 1 326 ? 7.484 -13.031 -24.188 1 97.88 326 GLU A CA 1
ATOM 2543 C C . GLU A 1 326 ? 6.883 -14.172 -23.375 1 97.88 326 GLU A C 1
ATOM 2545 O O . GLU A 1 326 ? 7.52 -15.211 -23.188 1 97.88 326 GLU A O 1
ATOM 2550 N N . LEU A 1 327 ? 5.734 -13.953 -22.906 1 98.38 327 LEU A N 1
ATOM 2551 C CA . LEU A 1 327 ? 5.012 -14.945 -22.125 1 98.38 327 LEU A CA 1
ATOM 2552 C C . LEU A 1 327 ? 3.756 -15.406 -22.844 1 98.38 327 LEU A C 1
ATOM 2554 O O . LEU A 1 327 ? 3.141 -14.641 -23.594 1 98.38 327 LEU A O 1
ATOM 2558 N N . PRO A 1 328 ? 3.395 -16.688 -22.641 1 98.06 328 PRO A N 1
ATOM 2559 C CA . PRO A 1 328 ? 2.119 -17.125 -23.219 1 98.06 328 PRO A CA 1
ATOM 2560 C C . PRO A 1 328 ? 0.916 -16.422 -22.578 1 98.06 328 PRO A C 1
ATOM 2562 O O . PRO A 1 328 ? 0.913 -16.156 -21.375 1 98.06 328 PRO A O 1
ATOM 2565 N N . PRO A 1 329 ? -0.038 -16.125 -23.422 1 95.94 329 PRO A N 1
ATOM 2566 C CA . PRO A 1 329 ? -1.248 -15.5 -22.875 1 95.94 329 PRO A CA 1
ATOM 2567 C C . PRO A 1 329 ? -2.139 -16.5 -22.141 1 95.94 329 PRO A C 1
ATOM 2569 O O . PRO A 1 329 ? -2.172 -17.688 -22.484 1 95.94 329 PRO A O 1
ATOM 2572 N N . THR A 1 330 ? -2.773 -16.109 -21.125 1 97.62 330 THR A N 1
ATOM 2573 C CA . THR A 1 330 ? -3.846 -16.797 -20.422 1 97.62 330 THR A CA 1
ATOM 2574 C C . THR A 1 330 ? -4.906 -15.805 -19.953 1 97.62 330 THR A C 1
ATOM 2576 O O . THR A 1 330 ? -4.844 -14.617 -20.281 1 97.62 330 THR A O 1
ATOM 2579 N N . VAL A 1 331 ? -5.957 -16.312 -19.328 1 97.88 331 VAL A N 1
ATOM 2580 C CA . VAL A 1 331 ? -7.008 -15.438 -18.828 1 97.88 331 VAL A CA 1
ATOM 2581 C C . VAL A 1 331 ? -6.395 -14.359 -17.938 1 97.88 331 VAL A C 1
ATOM 2583 O O . VAL A 1 331 ? -5.445 -14.625 -17.203 1 97.88 331 VAL A O 1
ATOM 2586 N N . ASP A 1 332 ? -6.867 -13.133 -17.938 1 97.62 332 ASP A N 1
ATOM 2587 C CA . ASP A 1 332 ? -6.285 -11.93 -17.344 1 97.62 332 ASP A CA 1
ATOM 2588 C C . ASP A 1 332 ? -5.98 -12.141 -15.859 1 97.62 332 ASP A C 1
ATOM 2590 O O . ASP A 1 332 ? -4.879 -11.844 -15.398 1 97.62 332 ASP A O 1
ATOM 2594 N N . CYS A 1 333 ? -6.938 -12.703 -15.148 1 98.31 333 CYS A N 1
ATOM 2595 C CA . CYS A 1 333 ? -6.805 -12.781 -13.695 1 98.31 333 CYS A CA 1
ATOM 2596 C C . CYS A 1 333 ? -5.812 -13.859 -13.297 1 98.31 333 CYS A C 1
ATOM 2598 O O . CYS A 1 333 ? -5.406 -13.938 -12.133 1 98.31 333 CYS A O 1
ATOM 2600 N N . LEU A 1 334 ? -5.332 -14.695 -14.242 1 98.69 334 LEU A N 1
ATOM 2601 C CA . LEU A 1 334 ? -4.375 -15.75 -13.93 1 98.69 334 LEU A CA 1
ATOM 2602 C C . LEU A 1 334 ? -2.99 -15.398 -14.469 1 98.69 334 LEU A C 1
ATOM 2604 O O . LEU A 1 334 ? -2.012 -16.094 -14.172 1 98.69 334 LEU A O 1
ATOM 2608 N N . GLN A 1 335 ? -2.91 -14.359 -15.211 1 98.44 335 GLN A N 1
ATOM 2609 C CA . GLN A 1 335 ? -1.671 -14.008 -15.898 1 98.44 335 GLN A CA 1
ATOM 2610 C C . GLN A 1 335 ? -0.535 -13.789 -14.906 1 98.44 335 GLN A C 1
ATOM 2612 O O . GLN A 1 335 ? 0.625 -14.078 -15.203 1 98.44 335 GLN A O 1
ATOM 2617 N N . GLY A 1 336 ? -0.876 -13.297 -13.734 1 98.44 336 GLY A N 1
ATOM 2618 C CA . GLY A 1 336 ? 0.12 -13.047 -12.703 1 98.44 336 GLY A CA 1
ATOM 2619 C C . GLY A 1 336 ? 0.892 -14.289 -12.305 1 98.44 336 GLY A C 1
ATOM 2620 O O . GLY A 1 336 ? 2.053 -14.203 -11.898 1 98.44 336 GLY A O 1
ATOM 2621 N N . VAL A 1 337 ? 0.292 -15.477 -12.43 1 98.81 337 VAL A N 1
ATOM 2622 C CA . VAL A 1 337 ? 0.939 -16.734 -12.102 1 98.81 337 VAL A CA 1
ATOM 2623 C C . VAL A 1 337 ? 2.084 -17 -13.078 1 98.81 337 VAL A C 1
ATOM 2625 O O . VAL A 1 337 ? 3.127 -17.531 -12.688 1 98.81 337 VAL A O 1
ATOM 2628 N N . LEU A 1 338 ? 1.881 -16.625 -14.297 1 98.81 338 LEU A N 1
ATOM 2629 C CA . LEU A 1 338 ? 2.914 -16.812 -15.312 1 98.81 338 LEU A CA 1
ATOM 2630 C C . LEU A 1 338 ? 3.961 -15.711 -15.234 1 98.81 338 LEU A C 1
ATOM 2632 O O . LEU A 1 338 ? 5.16 -15.977 -15.367 1 98.81 338 LEU A O 1
ATOM 2636 N N . SER A 1 339 ? 3.533 -14.484 -14.969 1 98.69 339 SER A N 1
ATOM 2637 C CA . SER A 1 339 ? 4.398 -13.312 -15.039 1 98.69 339 SER A CA 1
ATOM 2638 C C . SER A 1 339 ? 5.375 -13.281 -13.867 1 98.69 339 SER A C 1
ATOM 2640 O O . SER A 1 339 ? 6.438 -12.664 -13.953 1 98.69 339 SER A O 1
ATOM 2642 N N . VAL A 1 340 ? 5.043 -13.938 -12.766 1 98.81 340 VAL A N 1
ATOM 2643 C CA . VAL A 1 340 ? 5.902 -13.875 -11.594 1 98.81 340 VAL A CA 1
ATOM 2644 C C . VAL A 1 340 ? 7.109 -14.797 -11.781 1 98.81 340 VAL A C 1
ATOM 2646 O O . VAL A 1 340 ? 8.172 -14.562 -11.203 1 98.81 340 VAL A O 1
ATOM 2649 N N . ILE A 1 341 ? 6.988 -15.82 -12.617 1 98.88 341 ILE A N 1
ATOM 2650 C CA . ILE A 1 341 ? 7.984 -16.875 -12.727 1 98.88 341 ILE A CA 1
ATOM 2651 C C . ILE A 1 341 ? 9.273 -16.312 -13.328 1 98.88 341 ILE A C 1
ATOM 2653 O O . ILE A 1 341 ? 10.367 -16.578 -12.82 1 98.88 341 ILE A O 1
ATOM 2657 N N . PRO A 1 342 ? 9.219 -15.477 -14.422 1 98.88 342 PRO A N 1
ATOM 2658 C CA . PRO A 1 342 ? 10.453 -14.859 -14.906 1 98.88 342 PRO A CA 1
ATOM 2659 C C . PRO A 1 342 ? 11.148 -14.016 -13.844 1 98.88 342 PRO A C 1
ATOM 2661 O O . PRO A 1 342 ? 12.383 -13.945 -13.812 1 98.88 342 PRO A O 1
ATOM 2664 N N . LEU A 1 343 ? 10.398 -13.375 -13.023 1 98.88 343 LEU A N 1
ATOM 2665 C CA . LEU A 1 343 ? 10.984 -12.555 -11.969 1 98.88 343 LEU A CA 1
ATOM 2666 C C . LEU A 1 343 ? 11.625 -13.43 -10.898 1 98.88 343 LEU A C 1
ATOM 2668 O O . LEU A 1 343 ? 12.656 -13.062 -10.328 1 98.88 343 LEU A O 1
ATOM 2672 N N . GLN A 1 344 ? 10.992 -14.578 -10.57 1 98.81 344 GLN A N 1
ATOM 2673 C CA . GLN A 1 344 ? 11.609 -15.547 -9.664 1 98.81 344 GLN A CA 1
ATOM 2674 C C . GLN A 1 344 ? 12.93 -16.062 -10.227 1 98.81 344 GLN A C 1
ATOM 2676 O O . GLN A 1 344 ? 13.938 -16.109 -9.523 1 98.81 344 GLN A O 1
ATOM 2681 N N . LEU A 1 345 ? 12.898 -16.438 -11.516 1 98.81 345 LEU A N 1
ATOM 2682 C CA . LEU A 1 345 ? 14.109 -16.922 -12.18 1 98.81 345 LEU A CA 1
ATOM 2683 C C . LEU A 1 345 ? 15.18 -15.836 -12.195 1 98.81 345 LEU A C 1
ATOM 2685 O O . LEU A 1 345 ? 16.344 -16.109 -11.93 1 98.81 345 LEU A O 1
ATOM 2689 N N . LEU A 1 346 ? 14.781 -14.625 -12.539 1 98.81 346 LEU A N 1
ATOM 2690 C CA . LEU A 1 346 ? 15.719 -13.508 -12.562 1 98.81 346 LEU A CA 1
ATOM 2691 C C . LEU A 1 346 ? 16.359 -13.32 -11.188 1 98.81 346 LEU A C 1
ATOM 2693 O O . LEU A 1 346 ? 17.578 -13.133 -11.094 1 98.81 346 LEU A O 1
ATOM 2697 N N . SER A 1 347 ? 15.531 -13.32 -10.156 1 98.38 347 SER A N 1
ATOM 2698 C CA . SER A 1 347 ? 16.047 -13.188 -8.805 1 98.38 347 SER A CA 1
ATOM 2699 C C . SER A 1 347 ? 17.078 -14.258 -8.492 1 98.38 347 SER A C 1
ATOM 2701 O O . SER A 1 347 ? 18.125 -13.977 -7.902 1 98.38 347 SER A O 1
ATOM 2703 N N . PHE A 1 348 ? 16.75 -15.508 -8.867 1 98.44 348 PHE A N 1
ATOM 2704 C CA . PHE A 1 348 ? 17.641 -16.641 -8.656 1 98.44 348 PHE A CA 1
ATOM 2705 C C . PHE A 1 348 ? 18.969 -16.406 -9.359 1 98.44 348 PHE A C 1
ATOM 2707 O O . PHE A 1 348 ? 20.031 -16.5 -8.734 1 98.44 348 PHE A O 1
ATOM 2714 N N . HIS A 1 349 ? 18.953 -16.031 -10.602 1 98.62 349 HIS A N 1
ATOM 2715 C CA . HIS A 1 349 ? 20.172 -15.867 -11.391 1 98.62 349 HIS A CA 1
ATOM 2716 C C . HIS A 1 349 ? 21 -14.68 -10.891 1 98.62 349 HIS A C 1
ATOM 2718 O O . HIS A 1 349 ? 22.219 -14.758 -10.836 1 98.62 349 HIS A O 1
ATOM 2724 N N . LEU A 1 350 ? 20.328 -13.57 -10.578 1 98.5 350 LEU A N 1
ATOM 2725 C CA . LEU A 1 350 ? 21.016 -12.406 -10.039 1 98.5 350 LEU A CA 1
ATOM 2726 C C . LEU A 1 350 ? 21.781 -12.773 -8.766 1 98.5 350 LEU A C 1
ATOM 2728 O O . LEU A 1 350 ? 22.938 -12.391 -8.602 1 98.5 350 LEU A O 1
ATOM 2732 N N . ALA A 1 351 ? 21.109 -13.508 -7.875 1 97.81 351 ALA A N 1
ATOM 2733 C CA . ALA A 1 351 ? 21.719 -13.891 -6.609 1 97.81 351 ALA A CA 1
ATOM 2734 C C . ALA A 1 351 ? 22.922 -14.812 -6.836 1 97.81 351 ALA A C 1
ATOM 2736 O O . ALA A 1 351 ? 23.969 -14.641 -6.207 1 97.81 351 ALA A O 1
ATOM 2737 N N . VAL A 1 352 ? 22.75 -15.805 -7.727 1 97.88 352 VAL A N 1
ATOM 2738 C CA . VAL A 1 352 ? 23.828 -16.734 -8.047 1 97.88 352 VAL A CA 1
ATOM 2739 C C . VAL A 1 352 ? 25.016 -15.961 -8.617 1 97.88 352 VAL A C 1
ATOM 2741 O O . VAL A 1 352 ? 26.172 -16.188 -8.219 1 97.88 352 VAL A O 1
ATOM 2744 N N . LEU A 1 353 ? 24.781 -15.086 -9.523 1 98.12 353 LEU A N 1
ATOM 2745 C CA . LEU A 1 353 ? 25.844 -14.305 -10.172 1 98.12 353 LEU A CA 1
ATOM 2746 C C . LEU A 1 353 ? 26.547 -13.406 -9.164 1 98.12 353 LEU A C 1
ATOM 2748 O O . LEU A 1 353 ? 27.75 -13.141 -9.297 1 98.12 353 LEU A O 1
ATOM 2752 N N . ARG A 1 354 ? 25.828 -12.969 -8.156 1 97 354 ARG A N 1
ATOM 2753 C CA . ARG A 1 354 ? 26.406 -12.109 -7.129 1 97 354 ARG A CA 1
ATOM 2754 C C . ARG A 1 354 ? 27.125 -12.938 -6.062 1 97 354 ARG A C 1
ATOM 2756 O O . ARG A 1 354 ? 27.734 -12.383 -5.152 1 97 354 ARG A O 1
ATOM 2763 N N . GLY A 1 355 ? 26.938 -14.25 -6.074 1 96.62 355 GLY A N 1
ATOM 2764 C CA . GLY A 1 355 ? 27.625 -15.156 -5.168 1 96.62 355 GLY A CA 1
ATOM 2765 C C . GLY A 1 355 ? 26.953 -15.281 -3.818 1 96.62 355 GLY A C 1
ATOM 2766 O O . GLY A 1 355 ? 27.594 -15.562 -2.812 1 96.62 355 GLY A O 1
ATOM 2767 N N . TYR A 1 356 ? 25.672 -15 -3.758 1 95.69 356 TYR A N 1
ATOM 2768 C CA . TYR A 1 356 ? 24.953 -15.055 -2.496 1 95.69 356 TYR A CA 1
ATOM 2769 C C . TYR A 1 356 ? 24.297 -16.422 -2.295 1 95.69 356 TYR A C 1
ATOM 2771 O O . TYR A 1 356 ? 24.141 -17.188 -3.248 1 95.69 356 TYR A O 1
ATOM 2779 N N . ASP A 1 357 ? 23.984 -16.703 -1.058 1 94.69 357 ASP A N 1
ATOM 2780 C CA . ASP A 1 357 ? 23.219 -17.906 -0.737 1 94.69 357 ASP A CA 1
ATOM 2781 C C . ASP A 1 357 ? 21.75 -17.719 -1.087 1 94.69 357 ASP A C 1
ATOM 2783 O O . ASP A 1 357 ? 21.016 -17.062 -0.361 1 94.69 357 ASP A O 1
ATOM 2787 N N . VAL A 1 358 ? 21.312 -18.375 -2.033 1 95 358 VAL A N 1
ATOM 2788 C CA . VAL A 1 358 ? 19.969 -18.203 -2.58 1 95 358 VAL A CA 1
ATOM 2789 C C . VAL A 1 358 ? 18.938 -18.828 -1.639 1 95 358 VAL A C 1
ATOM 2791 O O . VAL A 1 358 ? 17.828 -18.328 -1.511 1 95 358 VAL A O 1
ATOM 2794 N N . ASP A 1 359 ? 19.25 -19.906 -1 1 94.81 359 ASP A N 1
ATOM 2795 C CA . ASP A 1 359 ? 18.297 -20.656 -0.182 1 94.81 359 ASP A CA 1
ATOM 2796 C C . ASP A 1 359 ? 18.172 -20.031 1.206 1 94.81 359 ASP A C 1
ATOM 2798 O O . ASP A 1 359 ? 17.094 -20.094 1.812 1 94.81 359 ASP A O 1
ATOM 2802 N N . PHE A 1 360 ? 19.25 -19.469 1.708 1 93.06 360 PHE A N 1
ATOM 2803 C CA . PHE A 1 360 ? 19.266 -18.891 3.047 1 93.06 360 PHE A CA 1
ATOM 2804 C C . PHE A 1 360 ? 19.922 -17.516 3.041 1 93.06 360 PHE A C 1
ATOM 2806 O O . PHE A 1 360 ? 21.016 -17.344 3.586 1 93.06 360 PHE A O 1
ATOM 2813 N N . PRO A 1 361 ? 19.156 -16.578 2.502 1 92.06 361 PRO A N 1
ATOM 2814 C CA . PRO A 1 361 ? 19.703 -15.219 2.457 1 92.06 361 PRO A CA 1
ATOM 2815 C C . PRO A 1 361 ? 20 -14.656 3.846 1 92.06 361 PRO A C 1
ATOM 2817 O O . PRO A 1 361 ? 19.375 -15.062 4.828 1 92.06 361 PRO A O 1
ATOM 2820 N N . ARG A 1 362 ? 20.844 -13.742 3.836 1 86.88 362 ARG A N 1
ATOM 2821 C CA . ARG A 1 362 ? 21.266 -13.172 5.113 1 86.88 362 ARG A CA 1
ATOM 2822 C C . ARG A 1 362 ? 20.109 -12.438 5.789 1 86.88 362 ARG A C 1
ATOM 2824 O O . ARG A 1 362 ? 19.266 -11.836 5.117 1 86.88 362 ARG A O 1
ATOM 2831 N N . ASN A 1 363 ? 19.969 -12.57 7.082 1 83.19 363 ASN A N 1
ATOM 2832 C CA . ASN A 1 363 ? 19.094 -11.789 7.949 1 83.19 363 ASN A CA 1
ATOM 2833 C C . ASN A 1 363 ? 17.641 -12.242 7.836 1 83.19 363 ASN A C 1
ATOM 2835 O O . ASN A 1 363 ? 16.734 -11.586 8.359 1 83.19 363 ASN A O 1
ATOM 2839 N N . LEU A 1 364 ? 17.406 -13.297 7.09 1 87.94 364 LEU A N 1
ATOM 2840 C CA . LEU A 1 364 ? 16.031 -13.727 6.918 1 87.94 364 LEU A CA 1
ATOM 2841 C C . LEU A 1 364 ? 15.828 -15.156 7.414 1 87.94 364 LEU A C 1
ATOM 2843 O O . LEU A 1 364 ? 16.797 -15.914 7.516 1 87.94 364 LEU A O 1
ATOM 2847 N N . ALA A 1 365 ? 14.562 -15.359 7.773 1 85.19 365 ALA A N 1
ATOM 2848 C CA . ALA A 1 365 ? 14.148 -16.703 8.164 1 85.19 365 ALA A CA 1
ATOM 2849 C C . ALA A 1 365 ? 12.922 -17.156 7.371 1 85.19 365 ALA A C 1
ATOM 2851 O O . ALA A 1 365 ? 12.172 -16.312 6.855 1 85.19 365 ALA A O 1
ATOM 2852 N N . LYS A 1 366 ? 12.773 -18.453 7.258 1 81 366 LYS A N 1
ATOM 2853 C CA . LYS A 1 366 ? 11.656 -19.031 6.512 1 81 366 LYS A CA 1
ATOM 2854 C C . LYS A 1 366 ? 10.32 -18.688 7.172 1 81 366 LYS A C 1
ATOM 2856 O O . LYS A 1 366 ? 9.344 -18.391 6.484 1 81 366 LYS A O 1
ATOM 2861 N N . SER A 1 367 ? 10.305 -18.734 8.445 1 80.56 367 SER A N 1
ATOM 2862 C CA . SER A 1 367 ? 9.102 -18.391 9.211 1 80.56 367 SER A CA 1
ATOM 2863 C C . SER A 1 367 ? 9.414 -17.406 10.32 1 80.56 367 SER A C 1
ATOM 2865 O O . SER A 1 367 ? 10.367 -17.594 11.078 1 80.56 367 SER A O 1
ATOM 2867 N N . VAL A 1 368 ? 8.562 -16.344 10.305 1 81.69 368 VAL A N 1
ATOM 2868 C CA . VAL A 1 368 ? 8.711 -15.359 11.375 1 81.69 368 VAL A CA 1
ATOM 2869 C C . VAL A 1 368 ? 7.781 -15.703 12.531 1 81.69 368 VAL A C 1
ATOM 2871 O O . VAL A 1 368 ? 6.586 -15.398 12.492 1 81.69 368 VAL A O 1
ATOM 2874 N N . THR A 1 369 ? 8.32 -16.234 13.555 1 81.69 369 THR A N 1
ATOM 2875 C CA . THR A 1 369 ? 7.5 -16.766 14.633 1 81.69 369 THR A CA 1
ATOM 2876 C C . THR A 1 369 ? 7.496 -15.805 15.828 1 81.69 369 THR A C 1
ATOM 2878 O O . THR A 1 369 ? 6.91 -16.109 16.875 1 81.69 369 THR A O 1
ATOM 2881 N N . VAL A 1 370 ? 8.289 -14.695 15.695 1 70.75 370 VAL A N 1
ATOM 2882 C CA . VAL A 1 370 ? 8.258 -13.664 16.719 1 70.75 370 VAL A CA 1
ATOM 2883 C C . VAL A 1 370 ? 7.922 -12.312 16.094 1 70.75 370 VAL A C 1
ATOM 2885 O O . VAL A 1 370 ? 8.289 -12.047 14.945 1 70.75 370 VAL A O 1
ATOM 2888 N N . GLU A 1 371 ? 7.23 -11.422 16.844 1 71.56 371 GLU A N 1
ATOM 2889 C CA . GLU A 1 371 ? 6.867 -10.109 16.328 1 71.56 371 GLU A CA 1
ATOM 2890 C C . GLU A 1 371 ? 8.078 -9.18 16.297 1 71.56 371 GLU A C 1
ATOM 2892 O O . GLU A 1 371 ? 8.914 -9.203 17.188 1 71.56 371 GLU A O 1
ATOM 2897 N N . MET B 1 1 ? 10.711 36.312 -13.062 1 53.16 1 MET B N 1
ATOM 2898 C CA . MET B 1 1 ? 11.758 36.312 -12.047 1 53.16 1 MET B CA 1
ATOM 2899 C C . MET B 1 1 ? 11.367 37.219 -10.883 1 53.16 1 MET B C 1
ATOM 2901 O O . MET B 1 1 ? 11.438 36.812 -9.719 1 53.16 1 MET B O 1
ATOM 2905 N N . GLU B 1 2 ? 10.945 38.406 -11.289 1 53.72 2 GLU B N 1
ATOM 2906 C CA . GLU B 1 2 ? 10.602 39.344 -10.242 1 53.72 2 GLU B CA 1
ATOM 2907 C C . GLU B 1 2 ? 9.328 38.938 -9.508 1 53.72 2 GLU B C 1
ATOM 2909 O O . GLU B 1 2 ? 9.266 39 -8.281 1 53.72 2 GLU B O 1
ATOM 2914 N N . LEU B 1 3 ? 8.297 38.531 -10.219 1 57.34 3 LEU B N 1
ATOM 2915 C CA . LEU B 1 3 ? 7.027 38.156 -9.609 1 57.34 3 LEU B CA 1
ATOM 2916 C C . LEU B 1 3 ? 7.176 36.875 -8.773 1 57.34 3 LEU B C 1
ATOM 2918 O O . LEU B 1 3 ? 6.59 36.781 -7.691 1 57.34 3 LEU B O 1
ATOM 2922 N N . GLN B 1 4 ? 7.887 36 -9.25 1 62.69 4 GLN B N 1
ATOM 2923 C CA . GLN B 1 4 ? 8.148 34.781 -8.477 1 62.69 4 GLN B CA 1
ATOM 2924 C C . GLN B 1 4 ? 8.891 35.125 -7.184 1 62.69 4 GLN B C 1
ATOM 2926 O O . GLN B 1 4 ? 8.609 34.531 -6.137 1 62.69 4 GLN B O 1
ATOM 2931 N N . GLN B 1 5 ? 9.742 36.062 -7.258 1 59.31 5 GLN B N 1
ATOM 2932 C CA . GLN B 1 5 ? 10.508 36.438 -6.078 1 59.31 5 GLN B CA 1
ATOM 2933 C C . GLN B 1 5 ? 9.602 37.094 -5.023 1 59.31 5 GLN B C 1
ATOM 2935 O O . GLN B 1 5 ? 9.758 36.844 -3.828 1 59.31 5 GLN B O 1
ATOM 2940 N N . ILE B 1 6 ? 8.75 37.875 -5.445 1 61.56 6 ILE B N 1
ATOM 2941 C CA . ILE B 1 6 ? 7.809 38.5 -4.535 1 61.56 6 ILE B CA 1
ATOM 2942 C C . ILE B 1 6 ? 6.93 37.438 -3.875 1 61.56 6 ILE B C 1
ATOM 2944 O O . ILE B 1 6 ? 6.648 37.531 -2.676 1 61.56 6 ILE B O 1
ATOM 2948 N N . MET B 1 7 ? 6.629 36.406 -4.668 1 72.25 7 MET B N 1
ATOM 2949 C CA . MET B 1 7 ? 5.754 35.375 -4.141 1 72.25 7 MET B CA 1
ATOM 2950 C C . MET B 1 7 ? 6.508 34.469 -3.168 1 72.25 7 MET B C 1
ATOM 2952 O O . MET B 1 7 ? 5.918 33.938 -2.238 1 72.25 7 MET B O 1
ATOM 2956 N N . LYS B 1 8 ? 7.828 34.438 -3.307 1 79.75 8 LYS B N 1
ATOM 2957 C CA . LYS B 1 8 ? 8.664 33.625 -2.439 1 79.75 8 LYS B CA 1
ATOM 2958 C C . LYS B 1 8 ? 9.008 34.344 -1.146 1 79.75 8 LYS B C 1
ATOM 2960 O O . LYS B 1 8 ? 9.406 33.719 -0.161 1 79.75 8 LYS B O 1
ATOM 2965 N N . GLY B 1 9 ? 8.82 35.5 -1.152 1 74.75 9 GLY B N 1
ATOM 2966 C CA . GLY B 1 9 ? 9.203 36.312 0.003 1 74.75 9 GLY B CA 1
ATOM 2967 C C . GLY B 1 9 ? 10.656 36.156 0.386 1 74.75 9 GLY B C 1
ATOM 2968 O O . GLY B 1 9 ? 11.547 36.281 -0.457 1 74.75 9 GLY B O 1
ATOM 2969 N N . ASN B 1 10 ? 10.844 35.781 1.694 1 83.25 10 ASN B N 1
ATOM 2970 C CA . ASN B 1 10 ? 12.203 35.656 2.215 1 83.25 10 ASN B CA 1
ATOM 2971 C C . ASN B 1 10 ? 12.742 34.25 2.053 1 83.25 10 ASN B C 1
ATOM 2973 O O . ASN B 1 10 ? 13.797 33.906 2.592 1 83.25 10 ASN B O 1
ATOM 2977 N N . PHE B 1 11 ? 12.008 33.469 1.299 1 90.62 11 PHE B N 1
ATOM 2978 C CA . PHE B 1 11 ? 12.438 32.094 1.155 1 90.62 11 PHE B CA 1
ATOM 2979 C C . PHE B 1 11 ? 13.086 31.859 -0.204 1 90.62 11 PHE B C 1
ATOM 2981 O O . PHE B 1 11 ? 12.812 32.594 -1.159 1 90.62 11 PHE B O 1
ATOM 2988 N N . SER B 1 12 ? 13.914 30.891 -0.292 1 90.81 12 SER B N 1
ATOM 2989 C CA . SER B 1 12 ? 14.656 30.609 -1.512 1 90.81 12 SER B CA 1
ATOM 2990 C C . SER B 1 12 ? 13.797 29.859 -2.521 1 90.81 12 SER B C 1
ATOM 2992 O O . SER B 1 12 ? 14.086 29.859 -3.719 1 90.81 12 SER B O 1
ATOM 2994 N N . ALA B 1 13 ? 12.781 29.172 -2.049 1 95.12 13 ALA B N 1
ATOM 2995 C CA . ALA B 1 13 ? 11.906 28.359 -2.887 1 95.12 13 ALA B CA 1
ATOM 2996 C C . ALA B 1 13 ? 10.477 28.375 -2.363 1 95.12 13 ALA B C 1
ATOM 2998 O O . ALA B 1 13 ? 10.242 28.625 -1.178 1 95.12 13 ALA B O 1
ATOM 2999 N N . PHE B 1 14 ? 9.523 28.156 -3.24 1 96.25 14 PHE B N 1
ATOM 3000 C CA . PHE B 1 14 ? 8.125 28.031 -2.842 1 96.25 14 PHE B CA 1
ATOM 3001 C C . PHE B 1 14 ? 7.945 26.906 -1.837 1 96.25 14 PHE B C 1
ATOM 3003 O O . PHE B 1 14 ? 7.199 27.031 -0.867 1 96.25 14 PHE B O 1
ATOM 3010 N N . MET B 1 15 ? 8.586 25.797 -2.061 1 97.31 15 MET B N 1
ATOM 3011 C CA . MET B 1 15 ? 8.461 24.641 -1.17 1 97.31 15 MET B CA 1
ATOM 3012 C C . MET B 1 15 ? 8.867 25 0.253 1 97.31 15 MET B C 1
ATOM 3014 O O . MET B 1 15 ? 8.188 24.641 1.213 1 97.31 15 MET B O 1
ATOM 3018 N N . GLN B 1 16 ? 10.047 25.719 0.341 1 97.56 16 GLN B N 1
ATOM 3019 C CA . GLN B 1 16 ? 10.5 26.141 1.663 1 97.56 16 GLN B CA 1
ATOM 3020 C C . GLN B 1 16 ? 9.453 27.016 2.35 1 97.56 16 GLN B C 1
ATOM 3022 O O . GLN B 1 16 ? 9.125 26.797 3.518 1 97.56 16 GLN B O 1
ATOM 3027 N N . LYS B 1 17 ? 8.969 27.969 1.618 1 97.75 17 LYS B N 1
ATOM 3028 C CA . LYS B 1 17 ? 7.934 28.859 2.141 1 97.75 17 LYS B CA 1
ATOM 3029 C C . LYS B 1 17 ? 6.715 28.062 2.602 1 97.75 17 LYS B C 1
ATOM 3031 O O . LYS B 1 17 ? 6.188 28.297 3.689 1 97.75 17 LYS B O 1
ATOM 3036 N N . GLU B 1 18 ? 6.309 27.141 1.778 1 98.19 18 GLU B N 1
ATOM 3037 C CA . GLU B 1 18 ? 5.102 26.359 2.037 1 98.19 18 GLU B CA 1
ATOM 3038 C C . GLU B 1 18 ? 5.289 25.438 3.242 1 98.19 18 GLU B C 1
ATOM 3040 O O . GLU B 1 18 ? 4.344 25.188 3.996 1 98.19 18 GLU B O 1
ATOM 3045 N N . ILE B 1 19 ? 6.516 24.922 3.436 1 98.62 19 ILE B N 1
ATOM 3046 C CA . ILE B 1 19 ? 6.82 24.172 4.641 1 98.62 19 ILE B CA 1
ATOM 3047 C C . ILE B 1 19 ? 6.68 25.062 5.867 1 98.62 19 ILE B C 1
ATOM 3049 O O . ILE B 1 19 ? 6.031 24.688 6.848 1 98.62 19 ILE B O 1
ATOM 3053 N N . PHE B 1 20 ? 7.164 26.281 5.812 1 98.38 20 PHE B N 1
ATOM 3054 C CA . PHE B 1 20 ? 7.211 27.188 6.957 1 98.38 20 PHE B CA 1
ATOM 3055 C C . PHE B 1 20 ? 5.863 27.859 7.172 1 98.38 20 PHE B C 1
ATOM 3057 O O . PHE B 1 20 ? 5.617 28.453 8.227 1 98.38 20 PHE B O 1
ATOM 3064 N N . GLU B 1 21 ? 4.941 27.703 6.211 1 98.19 21 GLU B N 1
ATOM 3065 C CA . GLU B 1 21 ? 3.592 28.266 6.324 1 98.19 21 GLU B CA 1
ATOM 3066 C C . GLU B 1 21 ? 2.658 27.281 7.043 1 98.19 21 GLU B C 1
ATOM 3068 O O . GLU B 1 21 ? 1.508 27.625 7.328 1 98.19 21 GLU B O 1
ATOM 3073 N N . GLN B 1 22 ? 3.119 26.156 7.406 1 98.75 22 GLN B N 1
ATOM 3074 C CA . GLN B 1 22 ? 2.252 25.078 7.867 1 98.75 22 GLN B CA 1
ATOM 3075 C C . GLN B 1 22 ? 1.604 25.422 9.203 1 98.75 22 GLN B C 1
ATOM 3077 O O . GLN B 1 22 ? 0.455 25.047 9.461 1 98.75 22 GLN B O 1
ATOM 3082 N N . PRO B 1 23 ? 2.293 26.172 10.188 1 98.62 23 PRO B N 1
ATOM 3083 C CA . PRO B 1 23 ? 1.542 26.609 11.367 1 98.62 23 PRO B CA 1
ATOM 3084 C C . PRO B 1 23 ? 0.275 27.375 11.008 1 98.62 23 PRO B C 1
ATOM 3086 O O . PRO B 1 23 ? -0.79 27.125 11.578 1 98.62 23 PRO B O 1
ATOM 3089 N N . GLU B 1 24 ? 0.36 28.219 10.023 1 98.25 24 GLU B N 1
ATOM 3090 C CA . GLU B 1 24 ? -0.771 29.047 9.594 1 98.25 24 GLU B CA 1
ATOM 3091 C C . GLU B 1 24 ? -1.795 28.219 8.828 1 98.25 24 GLU B C 1
ATOM 3093 O O . GLU B 1 24 ? -3.002 28.359 9.023 1 98.25 24 GLU B O 1
ATOM 3098 N N . SER B 1 25 ? -1.316 27.375 7.875 1 98.38 25 SER B N 1
ATOM 3099 C CA . SER B 1 25 ? -2.242 26.594 7.066 1 98.38 25 SER B CA 1
ATOM 3100 C C . SER B 1 25 ? -3.053 25.641 7.93 1 98.38 25 SER B C 1
ATOM 3102 O O . SER B 1 25 ? -4.246 25.438 7.699 1 98.38 25 SER B O 1
ATOM 3104 N N . VAL B 1 26 ? -2.428 25.031 8.938 1 98.44 26 VAL B N 1
ATOM 3105 C CA . VAL B 1 26 ? -3.115 24.109 9.836 1 98.44 26 VAL B CA 1
ATOM 3106 C C . VAL B 1 26 ? -4.152 24.875 10.656 1 98.44 26 VAL B C 1
ATOM 3108 O O . VAL B 1 26 ? -5.266 24.391 10.867 1 98.44 26 VAL B O 1
ATOM 3111 N N . PHE B 1 27 ? -3.727 26.047 11.086 1 98.12 27 PHE B N 1
ATOM 3112 C CA . PHE B 1 27 ? -4.664 26.906 11.805 1 98.12 27 PHE B CA 1
ATOM 3113 C C . PHE B 1 27 ? -5.863 27.234 10.93 1 98.12 27 PHE B C 1
ATOM 3115 O O . PHE B 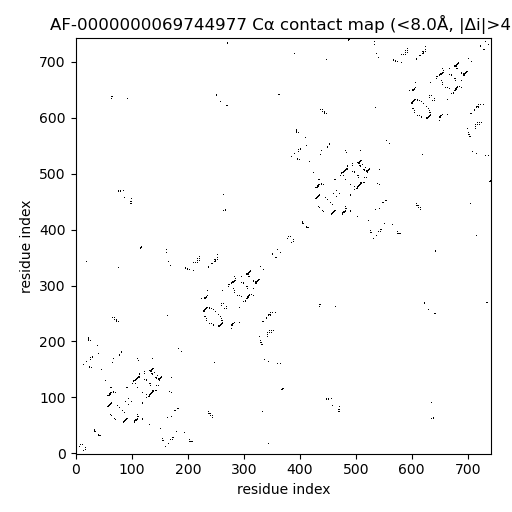1 27 ? -7.008 27.125 11.367 1 98.12 27 PHE B O 1
ATOM 3122 N N . ASN B 1 28 ? -5.656 27.609 9.719 1 98.31 28 ASN B N 1
ATOM 3123 C CA . ASN B 1 28 ? -6.707 27.984 8.781 1 98.31 28 ASN B CA 1
ATOM 3124 C C . ASN B 1 28 ? -7.629 26.812 8.469 1 98.31 28 ASN B C 1
ATOM 3126 O O . ASN B 1 28 ? -8.828 27 8.242 1 98.31 28 ASN B O 1
ATOM 3130 N N . THR B 1 29 ? -7.094 25.625 8.398 1 98.56 29 THR B N 1
ATOM 3131 C CA . THR B 1 29 ? -7.883 24.438 8.125 1 98.56 29 THR B CA 1
ATOM 3132 C C . THR B 1 29 ? -8.938 24.219 9.211 1 98.56 29 THR B C 1
ATOM 3134 O O . THR B 1 29 ? -10.039 23.75 8.93 1 98.56 29 THR B O 1
ATOM 3137 N N . MET B 1 30 ? -8.633 24.625 10.461 1 98.56 30 MET B N 1
ATOM 3138 C CA . MET B 1 30 ? -9.5 24.344 11.602 1 98.56 30 MET B CA 1
ATOM 3139 C C . MET B 1 30 ? -10.406 25.531 11.898 1 98.56 30 MET B C 1
ATOM 3141 O O . MET B 1 30 ? -11.445 25.375 12.547 1 98.56 30 MET B O 1
ATOM 3145 N N . ARG B 1 31 ? -9.984 26.672 11.414 1 97.25 31 ARG B N 1
ATOM 3146 C CA . ARG B 1 31 ? -10.656 27.906 11.766 1 97.25 31 ARG B CA 1
ATOM 3147 C C . ARG B 1 31 ? -12.133 27.859 11.414 1 97.25 31 ARG B C 1
ATOM 3149 O O . ARG B 1 31 ? -12.5 27.516 10.281 1 97.25 31 ARG B O 1
ATOM 3156 N N . GLY B 1 32 ? -12.984 28.203 12.43 1 97.06 32 GLY B N 1
ATOM 3157 C CA . GLY B 1 32 ? -14.422 28.219 12.227 1 97.06 32 GLY B CA 1
ATOM 3158 C C . GLY B 1 32 ? -15.039 26.828 12.242 1 97.06 32 GLY B C 1
ATOM 3159 O O . GLY B 1 32 ? -16.266 26.688 12.172 1 97.06 32 GLY B O 1
ATOM 3160 N N . ARG B 1 33 ? -14.273 25.844 12.375 1 98.5 33 ARG B N 1
ATOM 3161 C CA . ARG B 1 33 ? -14.766 24.469 12.297 1 98.5 33 ARG B CA 1
ATOM 3162 C C . ARG B 1 33 ? -14.594 23.75 13.633 1 98.5 33 ARG B C 1
ATOM 3164 O O . ARG B 1 33 ? -15.352 22.844 13.945 1 98.5 33 ARG B O 1
ATOM 3171 N N . VAL B 1 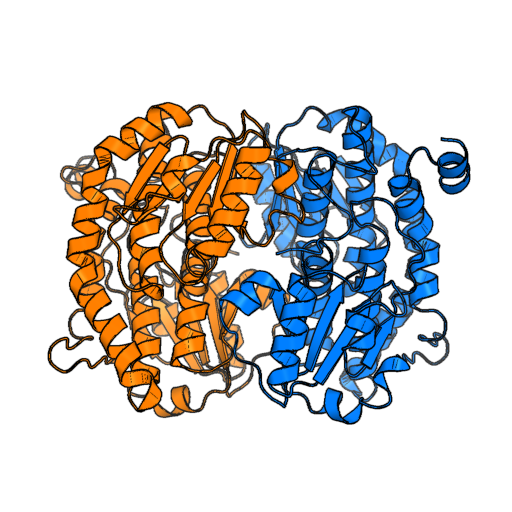34 ? -13.578 24.125 14.359 1 98.44 34 VAL B N 1
ATOM 3172 C CA . VAL B 1 34 ? -13.336 23.562 15.68 1 98.44 34 VAL B CA 1
ATOM 3173 C C . VAL B 1 34 ? -13.578 24.609 16.766 1 98.44 34 VAL B C 1
ATOM 3175 O O . VAL B 1 34 ? -13.031 25.703 16.703 1 98.44 34 VAL B O 1
ATOM 3178 N N . ASN B 1 35 ? -14.43 24.375 17.625 1 97.62 35 ASN B N 1
ATOM 3179 C CA . ASN B 1 35 ? -14.594 25.172 18.828 1 97.62 35 ASN B CA 1
ATOM 3180 C C . ASN B 1 35 ? -13.859 24.562 20.031 1 97.62 35 ASN B C 1
ATOM 3182 O O . ASN B 1 35 ? -14.344 23.625 20.656 1 97.62 35 ASN B O 1
ATOM 3186 N N . PHE B 1 36 ? -12.773 25.094 20.375 1 96.69 36 PHE B N 1
ATOM 3187 C CA . PHE B 1 36 ? -11.898 24.531 21.391 1 96.69 36 PHE B CA 1
ATOM 3188 C C . PHE B 1 36 ? -12.492 24.734 22.781 1 96.69 36 PHE B C 1
ATOM 3190 O O . PHE B 1 36 ? -12.172 23.984 23.703 1 96.69 36 PHE B O 1
ATOM 3197 N N . GLU B 1 37 ? -13.336 25.672 23 1 96 37 GLU B N 1
ATOM 3198 C CA . GLU B 1 37 ? -13.992 25.906 24.281 1 96 37 GLU B CA 1
ATOM 3199 C C . GLU B 1 37 ? -15.031 24.828 24.594 1 96 37 GLU B C 1
ATOM 3201 O O . GLU B 1 37 ? -15.094 24.312 25.703 1 96 37 GLU B O 1
ATOM 3206 N N . THR B 1 38 ? -15.812 24.5 23.594 1 95.5 38 THR B N 1
ATOM 3207 C CA . THR B 1 38 ? -16.875 23.531 23.781 1 95.5 38 THR B CA 1
ATOM 3208 C C . THR B 1 38 ? -16.453 22.156 23.281 1 95.5 38 THR B C 1
ATOM 3210 O O . THR B 1 38 ? -17.203 21.188 23.406 1 95.5 38 THR B O 1
ATOM 3213 N N . SER B 1 39 ? -15.281 22.047 22.688 1 95.62 39 SER B N 1
ATOM 3214 C CA . SER B 1 39 ? -14.75 20.797 22.141 1 95.62 39 SER B CA 1
ATOM 3215 C C . SER B 1 39 ? -15.695 20.219 21.094 1 95.62 39 SER B C 1
ATOM 3217 O O . SER B 1 39 ? -16.031 19.031 21.156 1 95.62 39 SER B O 1
ATOM 3219 N N . THR B 1 40 ? -16.172 21.016 20.203 1 96.5 40 THR B N 1
ATOM 3220 C CA . THR B 1 40 ? -17.062 20.578 19.141 1 96.5 40 THR B CA 1
ATOM 3221 C C . THR B 1 40 ? -16.438 20.844 17.766 1 96.5 40 THR B C 1
ATOM 3223 O O . THR B 1 40 ? -15.625 21.75 17.625 1 96.5 40 THR B O 1
ATOM 3226 N N . VAL B 1 41 ? -16.734 19.969 16.875 1 98.31 41 VAL B N 1
ATOM 3227 C CA . VAL B 1 41 ? -16.234 20.078 15.508 1 98.31 41 VAL B CA 1
ATOM 3228 C C . VAL B 1 41 ? -17.406 20.031 14.531 1 98.31 41 VAL B C 1
ATOM 3230 O O . VAL B 1 41 ? -18.281 19.156 14.633 1 98.31 41 VAL B O 1
ATOM 3233 N N . LEU B 1 42 ? -17.453 21 13.617 1 96.94 42 LEU B N 1
ATOM 3234 C CA . LEU B 1 42 ? -18.484 21.016 12.594 1 96.94 42 LEU B CA 1
ATOM 3235 C C . LEU B 1 42 ? -17.906 21.359 11.227 1 96.94 42 LEU B C 1
ATOM 3237 O O . LEU B 1 42 ? -17.375 22.469 11.039 1 96.94 42 LEU B O 1
ATOM 3241 N N . LEU B 1 43 ? -17.953 20.391 10.367 1 98 43 LEU B N 1
ATOM 3242 C CA . LEU B 1 43 ? -17.641 20.656 8.961 1 98 43 LEU B CA 1
ATOM 3243 C C . LEU B 1 43 ? -18.906 21.031 8.195 1 98 43 LEU B C 1
ATOM 3245 O O . LEU B 1 43 ? -19.641 20.156 7.715 1 98 43 LEU B O 1
ATOM 3249 N N . GLY B 1 44 ? -19.047 22.328 8 1 96.94 44 GLY B N 1
ATOM 3250 C CA . GLY B 1 44 ? -20.297 22.875 7.469 1 96.94 44 GLY B CA 1
ATOM 3251 C C . GLY B 1 44 ? -20.672 22.281 6.129 1 96.94 44 GLY B C 1
ATOM 3252 O O . GLY B 1 44 ? -21.859 22.094 5.836 1 96.94 44 GLY B O 1
ATOM 3253 N N . GLY B 1 45 ? -19.719 21.953 5.285 1 97.19 45 GLY B N 1
ATOM 3254 C CA . GLY B 1 45 ? -20 21.422 3.959 1 97.19 45 GLY B CA 1
ATOM 3255 C C . GLY B 1 45 ? -20.625 20.047 3.982 1 97.19 45 GLY B C 1
ATOM 3256 O O . GLY B 1 45 ? -21.172 19.594 2.977 1 97.19 45 GLY B O 1
ATOM 3257 N N . LEU B 1 46 ? -20.578 19.391 5.148 1 98.06 46 LEU B N 1
ATOM 3258 C CA . LEU B 1 46 ? -21.094 18.031 5.258 1 98.06 46 LEU B CA 1
ATOM 3259 C C . LEU B 1 46 ? -22.422 18 6.008 1 98.06 46 LEU B C 1
ATOM 3261 O O . LEU B 1 46 ? -23.078 16.969 6.078 1 98.06 46 LEU B O 1
ATOM 3265 N N . LYS B 1 47 ? -22.875 19.062 6.543 1 95.81 47 LYS B N 1
ATOM 3266 C CA . LYS B 1 47 ? -24 19.156 7.465 1 95.81 47 LYS B CA 1
ATOM 3267 C C . LYS B 1 47 ? -25.266 18.609 6.828 1 95.81 47 LYS B C 1
ATOM 3269 O O . LYS B 1 47 ? -26.016 17.844 7.465 1 95.81 47 LYS B O 1
ATOM 3274 N N . ALA B 1 48 ? -25.469 18.938 5.59 1 96.75 48 ALA B N 1
ATOM 3275 C CA . ALA B 1 48 ? -26.703 18.562 4.906 1 96.75 48 ALA B CA 1
ATOM 3276 C C . ALA B 1 48 ? -26.766 17.062 4.676 1 96.75 48 ALA B C 1
ATOM 3278 O O . ALA B 1 48 ? -27.844 16.516 4.434 1 96.75 48 ALA B O 1
ATOM 3279 N N . HIS B 1 49 ? -25.688 16.391 4.758 1 97.25 49 HIS B N 1
ATOM 3280 C CA . HIS B 1 49 ? -25.641 14.969 4.43 1 97.25 49 HIS B CA 1
ATOM 3281 C C . HIS B 1 49 ? -25.219 14.133 5.637 1 97.25 49 HIS B C 1
ATOM 3283 O O . HIS B 1 49 ? -24.859 12.961 5.492 1 97.25 49 HIS B O 1
ATOM 3289 N N . LEU B 1 50 ? -25.266 14.711 6.781 1 96.06 50 LEU B N 1
ATOM 3290 C CA . LEU B 1 50 ? -24.734 14.07 7.984 1 96.06 50 LEU B CA 1
ATOM 3291 C C . LEU B 1 50 ? -25.516 12.805 8.312 1 96.06 50 LEU B C 1
ATOM 3293 O O . LEU B 1 50 ? -24.938 11.82 8.781 1 96.06 50 LEU B O 1
ATOM 3297 N N . LYS B 1 51 ? -26.766 12.805 8.172 1 95.5 51 LYS B N 1
ATOM 3298 C CA . LYS B 1 51 ? -27.609 11.633 8.453 1 95.5 51 LYS B CA 1
ATOM 3299 C C . LYS B 1 51 ? -27.203 10.453 7.582 1 95.5 51 LYS B C 1
ATOM 3301 O O . LYS B 1 51 ? -27.094 9.32 8.07 1 95.5 51 LYS B O 1
ATOM 3306 N N . GLU B 1 52 ? -27 10.75 6.336 1 96.19 52 GLU B N 1
ATOM 3307 C CA . GLU B 1 52 ? -26.578 9.711 5.398 1 96.19 52 GLU B CA 1
ATOM 3308 C C . GLU B 1 52 ? -25.188 9.188 5.746 1 96.19 52 GLU B C 1
ATOM 3310 O O . GLU B 1 52 ? -24.938 7.984 5.695 1 96.19 52 GLU B O 1
ATOM 3315 N N . ILE B 1 53 ? -24.328 10.078 6.102 1 97.56 53 ILE B N 1
ATOM 3316 C CA . ILE B 1 53 ? -22.953 9.719 6.449 1 97.56 53 ILE B CA 1
ATOM 3317 C C . ILE B 1 53 ? -22.953 8.836 7.699 1 97.56 53 ILE B C 1
ATOM 3319 O O . ILE B 1 53 ? -22.234 7.844 7.766 1 97.56 53 ILE B O 1
ATOM 3323 N N . ARG B 1 54 ? -23.797 9.125 8.617 1 96.19 54 ARG B N 1
ATOM 3324 C CA . ARG B 1 54 ? -23.844 8.391 9.883 1 96.19 54 ARG B CA 1
ATOM 3325 C C . ARG B 1 54 ? -24.406 6.984 9.68 1 96.19 54 ARG B C 1
ATOM 3327 O O . ARG B 1 54 ? -24.109 6.082 10.469 1 96.19 54 ARG B O 1
ATOM 3334 N N . ARG B 1 55 ? -25.062 6.758 8.633 1 95.81 55 ARG B N 1
ATOM 3335 C CA . ARG B 1 55 ? -25.719 5.477 8.398 1 95.81 55 ARG B CA 1
ATOM 3336 C C . ARG B 1 55 ? -24.906 4.605 7.453 1 95.81 55 ARG B C 1
ATOM 3338 O O . ARG B 1 55 ? -25.234 3.441 7.227 1 95.81 55 ARG B O 1
ATOM 3345 N N . CYS B 1 56 ? -23.859 5.188 6.973 1 96.69 56 CYS B N 1
ATOM 3346 C CA . CYS B 1 56 ? -23.109 4.441 5.969 1 96.69 56 CYS B CA 1
ATOM 3347 C C . CYS B 1 56 ? -22.453 3.211 6.578 1 96.69 56 CYS B C 1
ATOM 3349 O O . CYS B 1 56 ? -22.266 3.137 7.797 1 96.69 56 CYS B O 1
ATOM 3351 N N . ARG B 1 57 ? -22.094 2.25 5.734 1 95.12 57 ARG B N 1
ATOM 3352 C CA . ARG B 1 57 ? -21.547 0.97 6.188 1 95.12 57 ARG B CA 1
ATOM 3353 C C . ARG B 1 57 ? -20.031 0.938 6.055 1 95.12 57 ARG B C 1
ATOM 3355 O O . ARG B 1 57 ? -19.359 0.146 6.723 1 95.12 57 ARG B O 1
ATOM 3362 N N . ARG B 1 58 ? -19.578 1.719 5.176 1 96.81 58 ARG B N 1
ATOM 3363 C CA . ARG B 1 58 ? -18.141 1.762 4.98 1 96.81 58 ARG B CA 1
ATOM 3364 C C . ARG B 1 58 ? -17.703 3.09 4.367 1 96.81 58 ARG B C 1
ATOM 3366 O O . ARG B 1 58 ? -18.484 3.734 3.66 1 96.81 58 ARG B O 1
ATOM 3373 N N . LEU B 1 59 ? -16.547 3.531 4.75 1 98.75 59 LEU B N 1
ATOM 3374 C CA . LEU B 1 59 ? -15.883 4.691 4.156 1 98.75 59 LEU B CA 1
ATOM 3375 C C . LEU B 1 59 ? -14.836 4.258 3.137 1 98.75 59 LEU B C 1
ATOM 3377 O O . LEU B 1 59 ? -14.047 3.35 3.396 1 98.75 59 LEU B O 1
ATOM 3381 N N . ILE B 1 60 ? -14.883 4.797 1.979 1 98.88 60 ILE B N 1
ATOM 3382 C CA . ILE B 1 60 ? -13.844 4.602 0.974 1 98.88 60 ILE B CA 1
ATOM 3383 C C . ILE B 1 60 ? -13.133 5.93 0.704 1 98.88 60 ILE B C 1
ATOM 3385 O O . ILE B 1 60 ? -13.758 6.895 0.26 1 98.88 60 ILE B O 1
ATOM 3389 N N . VAL B 1 61 ? -11.883 5.992 1.015 1 98.94 61 VAL B N 1
ATOM 3390 C CA . VAL B 1 61 ? -11.109 7.211 0.807 1 98.94 61 VAL B CA 1
ATOM 3391 C C . VAL B 1 61 ? -10.148 7.016 -0.367 1 98.94 61 VAL B C 1
ATOM 3393 O O . VAL B 1 61 ? -9.297 6.125 -0.341 1 98.94 61 VAL B O 1
ATOM 3396 N N . ILE B 1 62 ? -10.289 7.824 -1.381 1 98.88 62 ILE B N 1
ATOM 3397 C CA . ILE B 1 62 ? -9.617 7.621 -2.656 1 98.88 62 ILE B CA 1
ATOM 3398 C C . ILE B 1 62 ? -8.727 8.828 -2.967 1 98.88 62 ILE B C 1
ATOM 3400 O O . ILE B 1 62 ? -9.156 9.977 -2.818 1 98.88 62 ILE B O 1
ATOM 3404 N N . GLY B 1 63 ? -7.578 8.641 -3.34 1 98.31 63 GLY B N 1
ATOM 3405 C CA . GLY B 1 63 ? -6.633 9.664 -3.746 1 98.31 63 GLY B CA 1
ATOM 3406 C C . GLY B 1 63 ? -5.438 9.117 -4.496 1 98.31 63 GLY B C 1
ATOM 3407 O O . GLY B 1 63 ? -5.379 7.922 -4.793 1 98.31 63 GLY B O 1
ATOM 3408 N N . CYS B 1 64 ? -4.461 9.953 -4.863 1 97.44 64 CYS B N 1
ATOM 3409 C CA . CYS B 1 64 ? -3.205 9.617 -5.527 1 97.44 64 CYS B CA 1
ATOM 3410 C C . CYS B 1 64 ? -2.018 10.234 -4.801 1 97.44 64 CYS B C 1
ATOM 3412 O O . CYS B 1 64 ? -2.164 11.25 -4.121 1 97.44 64 CYS B O 1
ATOM 3414 N N . GLY B 1 65 ? -0.904 9.656 -4.879 1 96.88 65 GLY B N 1
ATOM 3415 C CA . GLY B 1 65 ? 0.315 10.234 -4.336 1 96.88 65 GLY B CA 1
ATOM 3416 C C . GLY B 1 65 ? 0.172 10.688 -2.896 1 96.88 65 GLY B C 1
ATOM 3417 O O . GLY B 1 65 ? -0.251 9.914 -2.035 1 96.88 65 GLY B O 1
ATOM 3418 N N . THR B 1 66 ? 0.453 11.992 -2.709 1 98.19 66 THR B N 1
ATOM 3419 C CA . THR B 1 66 ? 0.446 12.586 -1.38 1 98.19 66 THR B CA 1
ATOM 3420 C C . THR B 1 66 ? -0.951 12.539 -0.77 1 98.19 66 THR B C 1
ATOM 3422 O O . THR B 1 66 ? -1.101 12.32 0.435 1 98.19 66 THR B O 1
ATOM 3425 N N . SER B 1 67 ? -1.973 12.734 -1.573 1 98.56 67 SER B N 1
ATOM 3426 C CA . SER B 1 67 ? -3.344 12.68 -1.073 1 98.56 67 SER B CA 1
ATOM 3427 C C . SER B 1 67 ? -3.701 11.273 -0.596 1 98.56 67 SER B C 1
ATOM 3429 O O . SER B 1 67 ? -4.41 11.117 0.401 1 98.56 67 SER B O 1
ATOM 3431 N N . TYR B 1 68 ? -3.252 10.312 -1.365 1 98.62 68 TYR B N 1
ATOM 3432 C CA . TYR B 1 68 ? -3.428 8.93 -0.934 1 98.62 68 TYR B CA 1
ATOM 3433 C C . TYR B 1 68 ? -2.752 8.688 0.411 1 98.62 68 TYR B C 1
ATOM 3435 O O . TYR B 1 68 ? -3.309 8.016 1.28 1 98.62 68 TYR B O 1
ATOM 3443 N N . HIS B 1 69 ? -1.572 9.219 0.636 1 98.75 69 HIS B N 1
ATOM 3444 C CA . HIS B 1 69 ? -0.851 9.047 1.893 1 98.75 69 HIS B CA 1
ATOM 3445 C C . HIS B 1 69 ? -1.575 9.742 3.041 1 98.75 69 HIS B C 1
ATOM 3447 O O . HIS B 1 69 ? -1.543 9.273 4.18 1 98.75 69 HIS B O 1
ATOM 3453 N N . ALA B 1 70 ? -2.197 10.883 2.754 1 98.81 70 ALA B N 1
ATOM 3454 C CA . ALA B 1 70 ? -2.996 11.539 3.785 1 98.81 70 ALA B CA 1
ATOM 3455 C C . ALA B 1 70 ? -4.145 10.648 4.242 1 98.81 70 ALA B C 1
ATOM 3457 O O . ALA B 1 70 ? -4.445 10.578 5.438 1 98.81 70 ALA B O 1
ATOM 3458 N N . ALA B 1 71 ? -4.758 10 3.268 1 98.88 71 ALA B N 1
ATOM 3459 C CA . ALA B 1 71 ? -5.824 9.055 3.59 1 98.88 71 ALA B CA 1
ATOM 3460 C C . ALA B 1 71 ? -5.297 7.91 4.449 1 98.88 71 ALA B C 1
ATOM 3462 O O . ALA B 1 71 ? -5.934 7.52 5.434 1 98.88 71 ALA B O 1
ATOM 3463 N N . LEU B 1 72 ? -4.164 7.426 4.07 1 98.62 72 LEU B N 1
ATOM 3464 C CA . LEU B 1 72 ? -3.561 6.332 4.824 1 98.62 72 LEU B CA 1
ATOM 3465 C C . LEU B 1 72 ? -3.229 6.77 6.246 1 98.62 72 LEU B C 1
ATOM 3467 O O . LEU B 1 72 ? -3.408 6.004 7.195 1 98.62 72 LEU B O 1
ATOM 3471 N N . ALA B 1 73 ? -2.783 7.969 6.391 1 98.69 73 ALA B N 1
ATOM 3472 C CA . ALA B 1 73 ? -2.342 8.5 7.676 1 98.69 73 ALA B CA 1
ATOM 3473 C C . ALA B 1 73 ? -3.51 8.609 8.656 1 98.69 73 ALA B C 1
ATOM 3475 O O . ALA B 1 73 ? -3.318 8.531 9.867 1 98.69 73 ALA B O 1
ATOM 3476 N N . THR B 1 74 ? -4.723 8.758 8.141 1 98.81 74 THR B N 1
ATOM 3477 C CA . THR B 1 74 ? -5.863 9.016 9.008 1 98.81 74 THR B CA 1
ATOM 3478 C C . THR B 1 74 ? -6.781 7.797 9.078 1 98.81 74 THR B C 1
ATOM 3480 O O . THR B 1 74 ? -7.832 7.836 9.727 1 98.81 74 THR B O 1
ATOM 3483 N N . ARG B 1 75 ? -6.398 6.734 8.359 1 98.75 75 ARG B N 1
ATOM 3484 C CA . ARG B 1 75 ? -7.238 5.543 8.312 1 98.75 75 ARG B CA 1
ATOM 3485 C C . ARG B 1 75 ? -7.531 5.02 9.719 1 98.75 75 ARG B C 1
ATOM 3487 O O . ARG B 1 75 ? -8.688 4.77 10.062 1 98.75 75 ARG B O 1
ATOM 3494 N N . GLN B 1 76 ? -6.496 4.906 10.539 1 98.44 76 GLN B N 1
ATOM 3495 C CA . GLN B 1 76 ? -6.633 4.312 11.867 1 98.44 76 GLN B CA 1
ATOM 3496 C C . GLN B 1 76 ? -7.551 5.152 12.75 1 98.44 76 GLN B C 1
ATOM 3498 O O . GLN B 1 76 ? -8.422 4.617 13.438 1 98.44 76 GLN B O 1
ATOM 3503 N N . VAL B 1 77 ? -7.371 6.473 12.75 1 98.69 77 VAL B N 1
ATOM 3504 C CA . VAL B 1 77 ? -8.18 7.32 13.617 1 98.69 77 VAL B CA 1
ATOM 3505 C C . VAL B 1 77 ? -9.617 7.367 13.102 1 98.69 77 VAL B C 1
ATOM 3507 O O . VAL B 1 77 ? -10.562 7.441 13.891 1 98.69 77 VAL B O 1
ATOM 3510 N N . LEU B 1 78 ? -9.789 7.309 11.773 1 98.81 78 LEU B N 1
ATOM 3511 C CA . LEU B 1 78 ? -11.133 7.23 11.227 1 98.81 78 LEU B CA 1
ATOM 3512 C C . LEU B 1 78 ? -11.82 5.934 11.641 1 98.81 78 LEU B C 1
ATOM 3514 O O . LEU B 1 78 ? -12.992 5.941 12.023 1 98.81 78 LEU B O 1
ATOM 3518 N N . GLU B 1 79 ? -11.062 4.824 11.578 1 98.62 79 GLU B N 1
ATOM 3519 C CA . GLU B 1 79 ? -11.609 3.553 12.047 1 98.62 79 GLU B CA 1
ATOM 3520 C C . GLU B 1 79 ? -11.984 3.627 13.523 1 98.62 79 GLU B C 1
ATOM 3522 O O . GLU B 1 79 ? -13.055 3.162 13.922 1 98.62 79 GLU B O 1
ATOM 3527 N N . GLU B 1 80 ? -11.133 4.215 14.281 1 98.12 80 GLU B N 1
ATOM 3528 C CA . GLU B 1 80 ? -11.328 4.32 15.727 1 98.12 80 GLU B CA 1
ATOM 3529 C C . GLU B 1 80 ? -12.57 5.145 16.062 1 98.12 80 GLU B C 1
ATOM 3531 O O . GLU B 1 80 ? -13.422 4.707 16.828 1 98.12 80 GLU B O 1
ATOM 3536 N N . LEU B 1 81 ? -12.688 6.285 15.438 1 98.38 81 LEU B N 1
ATOM 3537 C CA . LEU B 1 81 ? -13.703 7.258 15.836 1 98.38 81 LEU B CA 1
ATOM 3538 C C . LEU B 1 81 ? -15.047 6.93 15.195 1 98.38 81 LEU B C 1
ATOM 3540 O O . LEU B 1 81 ? -16.094 7.27 15.734 1 98.38 81 LEU B O 1
ATOM 3544 N N . THR B 1 82 ? -15.047 6.25 14.016 1 97.81 82 THR B N 1
ATOM 3545 C CA . THR B 1 82 ? -16.297 5.949 13.344 1 97.81 82 THR B CA 1
ATOM 3546 C C . THR B 1 82 ? -16.734 4.508 13.617 1 97.81 82 THR B C 1
ATOM 3548 O O . THR B 1 82 ? -17.906 4.16 13.438 1 97.81 82 THR B O 1
ATOM 3551 N N . GLU B 1 83 ? -15.742 3.65 13.945 1 96.12 83 GLU B N 1
ATOM 3552 C CA . GLU B 1 83 ? -15.953 2.219 14.141 1 96.12 83 GLU B CA 1
ATOM 3553 C C . GLU B 1 83 ? -16.469 1.559 12.867 1 96.12 83 GLU B C 1
ATOM 3555 O O . GLU B 1 83 ? -17.25 0.601 12.93 1 96.12 83 GLU B O 1
ATOM 3560 N N . LEU B 1 84 ? -16.156 2.199 11.695 1 97.38 84 LEU B N 1
ATOM 3561 C CA . LEU B 1 84 ? -16.516 1.689 10.375 1 97.38 84 LEU B CA 1
ATOM 3562 C C . LEU B 1 84 ? -15.297 1.121 9.664 1 97.38 84 LEU B C 1
ATOM 3564 O O . LEU B 1 84 ? -14.156 1.501 9.969 1 97.38 84 LEU B O 1
ATOM 3568 N N . PRO B 1 85 ? -15.531 0.123 8.734 1 97.62 85 PRO B N 1
ATOM 3569 C CA . PRO B 1 85 ? -14.445 -0.191 7.801 1 97.62 85 PRO B CA 1
ATOM 3570 C C . PRO B 1 85 ? -14.023 1.014 6.965 1 97.62 85 PRO B C 1
ATOM 3572 O O . PRO B 1 85 ? -14.875 1.729 6.43 1 97.62 85 PRO B O 1
ATOM 3575 N N . VAL B 1 86 ? -12.805 1.281 6.969 1 98.69 86 VAL B N 1
ATOM 3576 C CA . VAL B 1 86 ? -12.258 2.365 6.16 1 98.69 86 VAL B CA 1
ATOM 3577 C C . VAL B 1 86 ? -11.32 1.793 5.094 1 98.69 86 VAL B C 1
ATOM 3579 O O . VAL B 1 86 ? -10.266 1.248 5.414 1 98.69 86 VAL B O 1
ATOM 3582 N N . MET B 1 87 ? -11.711 1.9 3.85 1 98.56 87 MET B N 1
ATOM 3583 C CA . MET B 1 87 ? -10.891 1.462 2.723 1 98.56 87 MET B CA 1
ATOM 3584 C C . MET B 1 87 ? -10.148 2.639 2.102 1 98.56 87 MET B C 1
ATOM 3586 O O . MET B 1 87 ? -10.758 3.654 1.759 1 98.56 87 MET B O 1
ATOM 3590 N N . VAL B 1 88 ? -8.883 2.553 2.047 1 98.69 88 VAL B N 1
ATOM 3591 C CA . VAL B 1 88 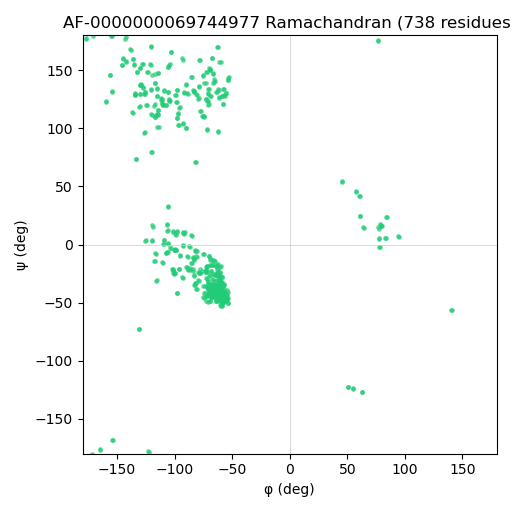? -8.055 3.564 1.396 1 98.69 88 VAL B CA 1
ATOM 3592 C C . VAL B 1 88 ? -7.562 3.039 0.051 1 98.69 88 VAL B C 1
ATOM 3594 O O . VAL B 1 88 ? -6.934 1.979 -0.016 1 98.69 88 VAL B O 1
ATOM 3597 N N . GLU B 1 89 ? -7.867 3.805 -1.018 1 98.56 89 GLU B N 1
ATOM 3598 C CA . GLU B 1 89 ? -7.648 3.271 -2.359 1 98.56 89 GLU B CA 1
ATOM 3599 C C . GLU B 1 89 ? -6.875 4.262 -3.227 1 98.56 89 GLU B C 1
ATOM 3601 O O . GLU B 1 89 ? -7.113 5.469 -3.166 1 98.56 89 GLU B O 1
ATOM 3606 N N . LEU B 1 90 ? -5.906 3.701 -3.984 1 98.19 90 LEU B N 1
ATOM 3607 C CA . LEU B 1 90 ? -5.359 4.457 -5.102 1 98.19 90 LEU B CA 1
ATOM 3608 C C . LEU B 1 90 ? -6.375 4.566 -6.234 1 98.19 90 LEU B C 1
ATOM 3610 O O . LEU B 1 90 ? -6.891 3.553 -6.711 1 98.19 90 LEU B O 1
ATOM 3614 N N . ALA B 1 91 ? -6.566 5.762 -6.688 1 98.25 91 ALA B N 1
ATOM 3615 C CA . ALA B 1 91 ? -7.645 6.027 -7.637 1 98.25 91 ALA B CA 1
ATOM 3616 C C . ALA B 1 91 ? -7.504 5.164 -8.883 1 98.25 91 ALA B C 1
ATOM 3618 O O . ALA B 1 91 ? -8.477 4.555 -9.344 1 98.25 91 ALA B O 1
ATOM 3619 N N . SER B 1 92 ? -6.316 5.102 -9.43 1 96.88 92 SER B N 1
ATOM 3620 C CA . SER B 1 92 ? -6.094 4.34 -10.656 1 96.88 92 SER B CA 1
ATOM 3621 C C . SER B 1 92 ? -6.359 2.854 -10.438 1 96.88 92 SER B C 1
ATOM 3623 O O . SER B 1 92 ? -7.039 2.215 -11.242 1 96.88 92 SER B O 1
ATOM 3625 N N . ASP B 1 93 ? -5.84 2.322 -9.406 1 97.75 93 ASP B N 1
ATOM 3626 C CA . ASP B 1 93 ? -6.043 0.913 -9.086 1 97.75 93 ASP B CA 1
ATOM 3627 C C . ASP B 1 93 ? -7.512 0.617 -8.805 1 97.75 93 ASP B C 1
ATOM 3629 O O . ASP B 1 93 ? -8.031 -0.428 -9.203 1 97.75 93 ASP B O 1
ATOM 3633 N N . PHE B 1 94 ? -8.156 1.502 -8.117 1 98.31 94 PHE B N 1
ATOM 3634 C CA . PHE B 1 94 ? -9.57 1.408 -7.785 1 98.31 94 PHE B CA 1
ATOM 3635 C C . PHE B 1 94 ? -10.414 1.241 -9.047 1 98.31 94 PHE B C 1
ATOM 3637 O O . PHE B 1 94 ? -11.32 0.411 -9.086 1 98.31 94 PHE B O 1
ATOM 3644 N N . LEU B 1 95 ? -10.07 2.008 -10.023 1 97.69 95 LEU B N 1
ATOM 3645 C CA . LEU B 1 95 ? -10.781 1.971 -11.297 1 97.69 95 LEU B CA 1
ATOM 3646 C C . LEU B 1 95 ? -10.422 0.715 -12.086 1 97.69 95 LEU B C 1
ATOM 3648 O O . LEU B 1 95 ? -11.297 0.077 -12.68 1 97.69 95 LEU B O 1
ATOM 3652 N N . ASP B 1 96 ? -9.18 0.39 -12.078 1 97.06 96 ASP B N 1
ATOM 3653 C CA . ASP B 1 96 ? -8.711 -0.77 -12.836 1 97.06 96 ASP B CA 1
ATOM 3654 C C . ASP B 1 96 ? -9.375 -2.051 -12.336 1 97.06 96 ASP B C 1
ATOM 3656 O O . ASP B 1 96 ? -9.609 -2.979 -13.109 1 97.06 96 ASP B O 1
ATOM 3660 N N . ARG B 1 97 ? -9.773 -2.098 -11.086 1 97.06 97 ARG B N 1
ATOM 3661 C CA . ARG B 1 97 ? -10.328 -3.307 -10.477 1 97.06 97 ARG B CA 1
ATOM 3662 C C . ARG B 1 97 ? -11.852 -3.324 -10.586 1 97.06 97 ARG B C 1
ATOM 3664 O O . ARG B 1 97 ? -12.5 -4.273 -10.141 1 97.06 97 ARG B O 1
ATOM 3671 N N . ASN B 1 98 ? -12.383 -2.281 -11.172 1 97.06 98 ASN B N 1
ATOM 3672 C CA . ASN B 1 98 ? -13.844 -2.18 -11.117 1 97.06 98 ASN B CA 1
ATOM 3673 C C . ASN B 1 98 ? -14.375 -2.477 -9.719 1 97.06 98 ASN B C 1
ATOM 3675 O O . ASN B 1 98 ? -15.25 -3.326 -9.555 1 97.06 98 ASN B O 1
ATOM 3679 N N . THR B 1 99 ? -13.867 -1.777 -8.734 1 97.88 99 THR B N 1
ATOM 3680 C CA . THR B 1 99 ? -14.133 -2.031 -7.324 1 97.88 99 THR B CA 1
ATOM 3681 C C . THR B 1 99 ? -15.633 -1.969 -7.035 1 97.88 99 THR B C 1
ATOM 3683 O O . THR B 1 99 ? -16.312 -1.053 -7.492 1 97.88 99 THR B O 1
ATOM 3686 N N . PRO B 1 100 ? -16.156 -2.928 -6.312 1 98.12 100 PRO B N 1
ATOM 3687 C CA . PRO B 1 100 ? -17.562 -2.855 -5.926 1 98.12 100 PRO B CA 1
ATOM 3688 C C . PRO B 1 100 ? -17.875 -1.631 -5.066 1 98.12 100 PRO B C 1
ATOM 3690 O O . PRO B 1 100 ? -17.172 -1.359 -4.09 1 98.12 100 PRO B O 1
ATOM 3693 N N . VAL B 1 101 ? -18.844 -0.863 -5.469 1 98.31 101 VAL B N 1
ATOM 3694 C CA . VAL B 1 101 ? -19.328 0.313 -4.758 1 98.31 101 VAL B CA 1
ATOM 3695 C C . VAL B 1 101 ? -20.844 0.214 -4.582 1 98.31 101 VAL B C 1
ATOM 3697 O O . VAL B 1 101 ? -21.562 -0.203 -5.5 1 98.31 101 VAL B O 1
ATOM 3700 N N . PHE B 1 102 ? -21.281 0.521 -3.4 1 97.56 102 PHE B N 1
ATOM 3701 C CA . PHE B 1 102 ? -22.688 0.376 -3.084 1 97.56 102 PHE B CA 1
ATOM 3702 C C . PHE B 1 102 ? -23.297 1.711 -2.658 1 97.56 102 PHE B C 1
ATOM 3704 O O . PHE B 1 102 ? -22.562 2.66 -2.365 1 97.56 102 PHE B O 1
ATOM 3711 N N . ARG B 1 103 ? -24.594 1.737 -2.539 1 97.31 103 ARG B N 1
ATOM 3712 C CA . ARG B 1 103 ? -25.328 2.957 -2.217 1 97.31 103 ARG B CA 1
ATOM 3713 C C . ARG B 1 103 ? -25.062 3.393 -0.78 1 97.31 103 ARG B C 1
ATOM 3715 O O . ARG B 1 103 ? -25.125 4.582 -0.464 1 97.31 103 ARG B O 1
ATOM 3722 N N . ASP B 1 104 ? -24.734 2.455 0.06 1 96.94 104 ASP B N 1
ATOM 3723 C CA . ASP B 1 104 ? -24.547 2.785 1.468 1 96.94 104 ASP B CA 1
ATOM 3724 C C . ASP B 1 104 ? -23.078 3.1 1.756 1 96.94 104 ASP B C 1
ATOM 3726 O O . ASP B 1 104 ? -22.672 3.217 2.916 1 96.94 104 ASP B O 1
ATOM 3730 N N . ASP B 1 105 ? -22.297 3.217 0.68 1 98.38 105 ASP B N 1
ATOM 3731 C CA . ASP B 1 105 ? -20.906 3.664 0.824 1 98.38 105 ASP B CA 1
ATOM 3732 C C . ASP B 1 105 ? -20.828 5.188 0.834 1 98.38 105 ASP B C 1
ATOM 3734 O O . ASP B 1 105 ? -21.641 5.867 0.21 1 98.38 105 ASP B O 1
ATOM 3738 N N . VAL B 1 106 ? -19.953 5.719 1.601 1 98.88 106 VAL B N 1
ATOM 3739 C CA . VAL B 1 106 ? -19.531 7.117 1.511 1 98.88 106 VAL B CA 1
ATOM 3740 C C . VAL B 1 106 ? -18.109 7.199 0.989 1 98.88 106 VAL B C 1
ATOM 3742 O O . VAL B 1 106 ? -17.188 6.637 1.59 1 98.88 106 VAL B O 1
ATOM 3745 N N . CYS B 1 107 ? -17.891 7.852 -0.112 1 98.94 107 CYS B N 1
ATOM 3746 C CA . CYS B 1 107 ? -16.609 7.895 -0.79 1 98.94 107 CYS B CA 1
ATOM 3747 C C . CYS B 1 107 ? -15.992 9.289 -0.714 1 98.94 107 CYS B C 1
ATOM 3749 O O . CYS B 1 107 ? -16.625 10.273 -1.098 1 98.94 107 CYS B O 1
ATOM 3751 N N . PHE B 1 108 ? -14.805 9.352 -0.21 1 98.94 108 PHE B N 1
ATOM 3752 C CA . PHE B 1 108 ? -14.039 10.586 -0.138 1 98.94 108 PHE B CA 1
ATOM 3753 C C . PHE B 1 108 ? -13.047 10.68 -1.29 1 98.94 108 PHE B C 1
ATOM 3755 O O . PHE B 1 108 ? -12.359 9.703 -1.599 1 98.94 108 PHE B O 1
ATOM 3762 N N . PHE B 1 109 ? -13 11.781 -1.917 1 98.94 109 PHE B N 1
ATOM 3763 C CA . PHE B 1 109 ? -12.062 12.055 -3 1 98.94 109 PHE B CA 1
ATOM 3764 C C . PHE B 1 109 ? -11.125 13.195 -2.627 1 98.94 109 PHE B C 1
ATOM 3766 O O . PHE B 1 109 ? -11.539 14.352 -2.559 1 98.94 109 PHE B O 1
ATOM 3773 N N . ILE B 1 110 ? -9.859 12.883 -2.402 1 98.88 110 ILE B N 1
ATOM 3774 C CA . ILE B 1 110 ? -8.891 13.844 -1.889 1 98.88 110 ILE B CA 1
ATOM 3775 C C . ILE B 1 110 ? -7.957 14.289 -3.014 1 98.88 110 ILE B C 1
ATOM 3777 O O . ILE B 1 110 ? -7.312 13.461 -3.658 1 98.88 110 ILE B O 1
ATOM 3781 N N . SER B 1 111 ? -7.859 15.539 -3.238 1 98.31 111 SER B N 1
ATOM 3782 C CA . SER B 1 111 ? -6.996 16.156 -4.246 1 98.31 111 SER B CA 1
ATOM 3783 C C . SER B 1 111 ? -6.73 17.609 -3.93 1 98.31 111 SER B C 1
ATOM 3785 O O . SER B 1 111 ? -7.664 18.406 -3.762 1 98.31 111 SER B O 1
ATOM 3787 N N . GLN B 1 112 ? -5.48 17.953 -3.824 1 97.5 112 GLN B N 1
ATOM 3788 C CA . GLN B 1 112 ? -5.148 19.344 -3.572 1 97.5 112 GLN B CA 1
ATOM 3789 C C . GLN B 1 112 ? -5.727 20.266 -4.652 1 97.5 112 GLN B C 1
ATOM 3791 O O . GLN B 1 112 ? -6.391 21.25 -4.348 1 97.5 112 GLN B O 1
ATOM 3796 N N . SER B 1 113 ? -5.562 19.969 -5.895 1 96.25 113 SER B N 1
ATOM 3797 C CA . SER B 1 113 ? -5.988 20.797 -7.008 1 96.25 113 SER B CA 1
ATOM 3798 C C . SER B 1 113 ? -7.484 20.656 -7.277 1 96.25 113 SER B C 1
ATOM 3800 O O . SER B 1 113 ? -8.117 21.562 -7.816 1 96.25 113 SER B O 1
ATOM 3802 N N . GLY B 1 114 ? -7.996 19.5 -7.004 1 97.69 114 GLY B N 1
ATOM 3803 C CA . GLY B 1 114 ? -9.375 19.172 -7.348 1 97.69 114 GLY B CA 1
ATOM 3804 C C . GLY B 1 114 ? -9.562 18.844 -8.812 1 97.69 114 GLY B C 1
ATOM 3805 O O . GLY B 1 114 ? -10.688 18.766 -9.297 1 97.69 114 GLY B O 1
ATOM 3806 N N . GLU B 1 115 ? -8.406 18.625 -9.492 1 97.38 115 GLU B N 1
ATOM 3807 C CA . GLU B 1 115 ? -8.453 18.375 -10.93 1 97.38 115 GLU B CA 1
ATOM 3808 C C . GLU B 1 115 ? -7.766 17.062 -11.297 1 97.38 115 GLU B C 1
ATOM 3810 O O . GLU B 1 115 ? -7.613 16.75 -12.477 1 97.38 115 GLU B O 1
ATOM 3815 N N . THR B 1 116 ? -7.309 16.312 -10.344 1 96.38 116 THR B N 1
ATOM 3816 C CA . THR B 1 116 ? -6.582 15.07 -10.609 1 96.38 116 THR B CA 1
ATOM 3817 C C . THR B 1 116 ? -7.438 14.109 -11.43 1 96.38 116 THR B C 1
ATOM 3819 O O . THR B 1 116 ? -8.484 13.656 -10.961 1 96.38 116 THR B O 1
ATOM 3822 N N . ALA B 1 117 ? -7 13.719 -12.57 1 96.56 117 ALA B N 1
ATOM 3823 C CA . ALA B 1 117 ? -7.785 12.977 -13.555 1 96.56 117 ALA B CA 1
ATOM 3824 C C . ALA B 1 117 ? -8.281 11.656 -12.984 1 96.56 117 ALA B C 1
ATOM 3826 O O . ALA B 1 117 ? -9.477 11.359 -13.039 1 96.56 117 ALA B O 1
ATOM 3827 N N . ASP B 1 118 ? -7.395 10.836 -12.438 1 96.81 118 ASP B N 1
ATOM 3828 C CA . ASP B 1 118 ? -7.777 9.523 -11.914 1 96.81 118 ASP B CA 1
ATOM 3829 C C . ASP B 1 118 ? -8.789 9.664 -10.781 1 96.81 118 ASP B C 1
ATOM 3831 O O . ASP B 1 118 ? -9.727 8.867 -10.68 1 96.81 118 ASP B O 1
ATOM 3835 N N . THR B 1 119 ? -8.586 10.656 -9.938 1 98.31 119 THR B N 1
ATOM 3836 C CA . THR B 1 119 ? -9.508 10.875 -8.828 1 98.31 119 THR B CA 1
ATOM 3837 C C . THR B 1 119 ? -10.883 11.305 -9.344 1 98.31 119 THR B C 1
ATOM 3839 O O . THR B 1 119 ? -11.906 10.859 -8.828 1 98.31 119 THR B O 1
ATOM 3842 N N . LEU B 1 120 ? -10.875 12.125 -10.359 1 98.38 120 LEU B N 1
ATOM 3843 C CA . LEU B 1 120 ? -12.125 12.578 -10.961 1 98.38 120 LEU B CA 1
ATOM 3844 C C . LEU B 1 120 ? -12.875 11.406 -11.586 1 98.38 120 LEU B C 1
ATOM 3846 O O . LEU B 1 120 ? -14.094 11.305 -11.445 1 98.38 120 LEU B O 1
ATOM 3850 N N . LEU B 1 121 ? -12.156 10.586 -12.289 1 98.31 121 LEU B N 1
ATOM 3851 C CA . LEU B 1 121 ? -12.773 9.414 -12.891 1 98.31 121 LEU B CA 1
ATOM 3852 C C . LEU B 1 121 ? -13.328 8.477 -11.828 1 98.31 121 LEU B C 1
ATOM 3854 O O . LEU B 1 121 ? -14.414 7.914 -11.992 1 98.31 121 LEU B O 1
ATOM 3858 N N . ALA B 1 122 ? -12.594 8.273 -10.734 1 98.69 122 ALA B N 1
ATOM 3859 C CA . ALA B 1 122 ? -13.078 7.457 -9.625 1 98.69 122 ALA B CA 1
ATOM 3860 C C . ALA B 1 122 ? -14.336 8.055 -9.016 1 98.69 122 ALA B C 1
ATOM 3862 O O . ALA B 1 122 ? -15.258 7.332 -8.633 1 98.69 122 ALA B O 1
ATOM 3863 N N . LEU B 1 123 ? -14.32 9.391 -8.938 1 98.88 123 LEU B N 1
ATOM 3864 C CA . LEU B 1 123 ? -15.492 10.094 -8.43 1 98.88 123 LEU B CA 1
ATOM 3865 C C . LEU B 1 123 ? -16.719 9.781 -9.273 1 98.88 123 LEU B C 1
ATOM 3867 O O . LEU B 1 123 ? -17.766 9.383 -8.75 1 98.88 123 LEU B O 1
ATOM 3871 N N . ARG B 1 124 ? -16.609 9.922 -10.516 1 98.81 124 ARG B N 1
ATOM 3872 C CA . ARG B 1 124 ? -17.734 9.664 -11.422 1 98.81 124 ARG B CA 1
ATOM 3873 C C . ARG B 1 124 ? -18.156 8.203 -11.359 1 98.81 124 ARG B C 1
ATOM 3875 O O . ARG B 1 124 ? -19.344 7.898 -11.406 1 98.81 124 ARG B O 1
ATOM 3882 N N . TYR B 1 125 ? -17.172 7.34 -11.281 1 98.75 125 TYR B N 1
ATOM 3883 C CA . TYR B 1 125 ? -17.438 5.914 -11.133 1 98.75 125 TYR B CA 1
ATOM 3884 C C . TYR B 1 125 ? -18.312 5.641 -9.914 1 98.75 125 TYR B C 1
ATOM 3886 O O . TYR B 1 125 ? -19.297 4.902 -10 1 98.75 125 TYR B O 1
ATOM 3894 N N . CYS B 1 126 ? -17.984 6.227 -8.766 1 98.81 126 CYS B N 1
ATOM 3895 C CA . CYS B 1 126 ? -18.719 6.023 -7.523 1 98.81 126 CYS B CA 1
ATOM 3896 C C . CYS B 1 126 ? -20.094 6.691 -7.59 1 98.81 126 CYS B C 1
ATOM 3898 O O . CYS B 1 126 ? -21.078 6.141 -7.109 1 98.81 126 CYS B O 1
ATOM 3900 N N . LYS B 1 127 ? -20.047 7.867 -8.156 1 98.44 127 LYS B N 1
ATOM 3901 C CA . LYS B 1 127 ? -21.281 8.617 -8.305 1 98.44 127 LYS B CA 1
ATOM 3902 C C . LYS B 1 127 ? -22.312 7.832 -9.125 1 98.44 127 LYS B C 1
ATOM 3904 O O . LYS B 1 127 ? -23.484 7.754 -8.758 1 98.44 127 LYS B O 1
ATOM 3909 N N . ASP B 1 128 ? -21.875 7.234 -10.188 1 98.31 128 ASP B N 1
ATOM 3910 C CA . ASP B 1 128 ? -22.719 6.441 -11.07 1 98.31 128 ASP B CA 1
ATOM 3911 C C . ASP B 1 128 ? -23.297 5.227 -10.352 1 98.31 128 ASP B C 1
ATOM 3913 O O . ASP B 1 128 ? -24.312 4.664 -10.766 1 98.31 128 ASP B O 1
ATOM 3917 N N . ARG B 1 129 ? -22.781 4.844 -9.281 1 97.75 129 ARG B N 1
ATOM 3918 C CA . ARG B 1 129 ? -23.219 3.666 -8.539 1 97.75 129 ARG B CA 1
ATOM 3919 C C . ARG B 1 129 ? -24 4.062 -7.297 1 97.75 129 ARG B C 1
ATOM 3921 O O . ARG B 1 129 ? -24.375 3.209 -6.492 1 97.75 129 ARG B O 1
ATOM 3928 N N . GLY B 1 130 ? -24.188 5.316 -7.094 1 97.94 130 GLY B N 1
ATOM 3929 C CA . GLY B 1 130 ? -25.141 5.812 -6.121 1 97.94 130 GLY B CA 1
ATOM 3930 C C . GLY B 1 130 ? -24.531 6.094 -4.762 1 97.94 130 GLY B C 1
ATOM 3931 O O . GLY B 1 130 ? -25.234 6.383 -3.799 1 97.94 130 GLY B O 1
ATOM 3932 N N . ALA B 1 131 ? -23.234 6.004 -4.652 1 98.56 131 ALA B N 1
ATOM 3933 C CA . ALA B 1 131 ? -22.594 6.301 -3.375 1 98.56 131 ALA B CA 1
ATOM 3934 C C . ALA B 1 131 ? -22.609 7.801 -3.082 1 98.56 131 ALA B C 1
ATOM 3936 O O . ALA B 1 131 ? -22.641 8.617 -4.004 1 98.56 131 ALA B O 1
ATOM 3937 N N . LEU B 1 132 ? -22.688 8.18 -1.817 1 98.81 132 LEU B N 1
ATOM 3938 C CA . LEU B 1 132 ? -22.484 9.57 -1.444 1 98.81 132 LEU B CA 1
ATOM 3939 C C . LEU B 1 132 ? -21.031 9.984 -1.656 1 98.81 132 LEU B C 1
ATOM 3941 O O . LEU B 1 132 ? -20.109 9.281 -1.236 1 98.81 132 LEU B O 1
ATOM 3945 N N . THR B 1 133 ? -20.812 11.047 -2.346 1 98.88 133 THR B N 1
ATOM 3946 C CA . THR B 1 133 ? -19.469 11.477 -2.717 1 98.88 133 THR B CA 1
ATOM 3947 C C . THR B 1 133 ? -19.078 12.727 -1.942 1 98.88 133 THR B C 1
ATOM 3949 O O . THR B 1 133 ? -19.859 13.672 -1.829 1 98.88 133 THR B O 1
ATOM 3952 N N . VAL B 1 134 ? -17.859 12.742 -1.357 1 98.94 134 VAL B N 1
ATOM 3953 C CA . VAL B 1 134 ? -17.344 13.852 -0.562 1 98.94 134 VAL B CA 1
ATOM 3954 C C . VAL B 1 134 ? -16 14.312 -1.133 1 98.94 134 VAL B C 1
ATOM 3956 O O . VAL B 1 134 ? -15.047 13.531 -1.208 1 98.94 134 VAL B O 1
ATOM 3959 N N . GLY B 1 135 ? -15.906 15.555 -1.538 1 98.81 135 GLY B N 1
ATOM 3960 C CA . GLY B 1 135 ? -14.656 16.109 -2.033 1 98.81 135 GLY B CA 1
ATOM 3961 C C . GLY B 1 135 ? -13.828 16.781 -0.954 1 98.81 135 GLY B C 1
ATOM 3962 O O . GLY B 1 135 ? -14.367 17.516 -0.126 1 98.81 135 GLY B O 1
ATOM 3963 N N . VAL B 1 136 ? -12.562 16.484 -0.824 1 98.88 136 VAL B N 1
ATOM 3964 C CA . VAL B 1 136 ? -11.594 17.172 0.023 1 98.88 136 VAL B CA 1
ATOM 3965 C C . VAL B 1 136 ? -10.539 17.859 -0.845 1 98.88 136 VAL B C 1
ATOM 3967 O O . VAL B 1 136 ? -9.594 17.203 -1.301 1 98.88 136 VAL B O 1
ATOM 3970 N N . THR B 1 137 ? -10.648 19.141 -1.043 1 98.56 137 THR B N 1
ATOM 3971 C CA . THR B 1 137 ? -9.797 19.844 -2 1 98.56 137 THR B CA 1
ATOM 3972 C C . THR B 1 137 ? -9.289 21.156 -1.417 1 98.56 137 THR B C 1
ATOM 3974 O O . THR B 1 137 ? -9.828 21.641 -0.422 1 98.56 137 THR B O 1
ATOM 3977 N N . ASN B 1 138 ? -8.258 21.656 -1.966 1 98.25 138 ASN B N 1
ATOM 3978 C CA . ASN B 1 138 ? -7.727 22.969 -1.587 1 98.25 138 ASN B CA 1
ATOM 3979 C C . ASN B 1 138 ? -8.273 24.078 -2.479 1 98.25 138 ASN B C 1
ATOM 3981 O O . ASN B 1 138 ? -8.367 25.234 -2.057 1 98.25 138 ASN B O 1
ATOM 3985 N N . THR B 1 139 ? -8.617 23.75 -3.701 1 96.44 139 THR B N 1
ATOM 3986 C CA . THR B 1 139 ? -9.07 24.734 -4.672 1 96.44 139 THR B CA 1
ATOM 3987 C C . THR B 1 139 ? -10.594 24.812 -4.715 1 96.44 139 THR B C 1
ATOM 3989 O O . THR B 1 139 ? -11.242 23.875 -5.184 1 96.44 139 THR B O 1
ATOM 3992 N N . VAL B 1 140 ? -11.086 25.953 -4.379 1 94.75 140 VAL B N 1
ATOM 3993 C CA . VAL B 1 140 ? -12.523 26.188 -4.398 1 94.75 140 VAL B CA 1
ATOM 3994 C C . VAL B 1 140 ? -13.023 26.234 -5.84 1 94.75 140 VAL B C 1
ATOM 3996 O O . VAL B 1 140 ? -12.398 26.844 -6.703 1 94.75 140 VAL B O 1
ATOM 3999 N N . GLY B 1 141 ? -14.047 25.578 -6.094 1 95.62 141 GLY B N 1
ATOM 4000 C CA . GLY B 1 141 ? -14.648 25.594 -7.418 1 95.62 141 GLY B CA 1
ATOM 4001 C C . GLY B 1 141 ? -13.992 24.625 -8.383 1 95.62 141 GLY B C 1
ATOM 4002 O O . GLY B 1 141 ? -14.297 24.625 -9.578 1 95.62 141 GLY B O 1
ATOM 4003 N N . SER B 1 142 ? -13.086 23.844 -7.93 1 97.19 142 SER B N 1
ATOM 4004 C CA . SER B 1 142 ? -12.453 22.828 -8.773 1 97.19 142 SER B CA 1
ATOM 4005 C C . SER B 1 142 ? -13.469 21.797 -9.258 1 97.19 142 SER B C 1
ATOM 4007 O O . SER B 1 142 ? -14.609 21.781 -8.797 1 97.19 142 SER B O 1
ATOM 4009 N N . SER B 1 143 ? -13.109 20.922 -10.203 1 98.06 143 SER B N 1
ATOM 4010 C CA . SER B 1 143 ? -14 19.922 -10.75 1 98.06 143 SER B CA 1
ATOM 4011 C C . SER B 1 143 ? -14.516 18.984 -9.664 1 98.06 143 SER B C 1
ATOM 4013 O O . SER B 1 143 ? -15.711 18.703 -9.594 1 98.06 143 SER B O 1
ATOM 4015 N N . ILE B 1 144 ? -13.633 18.531 -8.82 1 98.31 144 ILE B N 1
ATOM 4016 C CA . ILE B 1 144 ? -14.023 17.609 -7.762 1 98.31 144 ILE B CA 1
ATOM 4017 C C . ILE B 1 144 ? -14.984 18.312 -6.801 1 98.31 144 ILE B C 1
ATOM 4019 O O . ILE B 1 144 ? -15.984 17.719 -6.375 1 98.31 144 ILE B O 1
ATOM 4023 N N . SER B 1 145 ? -14.625 19.578 -6.508 1 97.44 145 SER B N 1
ATOM 4024 C CA . SER B 1 145 ? -15.5 20.344 -5.629 1 97.44 145 SER B CA 1
ATOM 4025 C C . SER B 1 145 ? -16.891 20.5 -6.223 1 97.44 145 SER B C 1
ATOM 4027 O O . SER B 1 145 ? -17.891 20.391 -5.504 1 97.44 145 SER B O 1
ATOM 4029 N N . ARG B 1 146 ? -16.984 20.609 -7.477 1 98.19 146 ARG B N 1
ATOM 4030 C CA . ARG B 1 146 ? -18.25 20.875 -8.141 1 98.19 146 ARG B CA 1
ATOM 4031 C C . ARG B 1 146 ? -19.031 19.578 -8.344 1 98.19 146 ARG B C 1
ATOM 4033 O O . ARG B 1 146 ? -20.266 19.562 -8.297 1 98.19 146 ARG B O 1
ATOM 4040 N N . GLU B 1 147 ? -18.359 18.547 -8.578 1 98.38 147 GLU B N 1
ATOM 4041 C CA . GLU B 1 147 ? -19.031 17.312 -9 1 98.38 147 GLU B CA 1
ATOM 4042 C C . GLU B 1 147 ? -19.422 16.469 -7.797 1 98.38 147 GLU B C 1
ATOM 4044 O O . GLU B 1 147 ? -20.25 15.57 -7.914 1 98.38 147 GLU B O 1
ATOM 4049 N N . THR B 1 148 ? -18.844 16.656 -6.645 1 98.69 148 THR B N 1
ATOM 4050 C CA . THR B 1 148 ? -19.188 15.867 -5.465 1 98.69 148 THR B CA 1
ATOM 4051 C C . THR B 1 148 ? -20.484 16.359 -4.84 1 98.69 148 THR B C 1
ATOM 4053 O O . THR B 1 148 ? -20.906 17.484 -5.066 1 98.69 148 THR B O 1
ATOM 4056 N N . ASP B 1 149 ? -21.172 15.516 -4.043 1 98.62 149 ASP B N 1
ATOM 4057 C CA . ASP B 1 149 ? -22.406 15.867 -3.35 1 98.62 149 ASP B CA 1
ATOM 4058 C C . ASP B 1 149 ? -22.156 16.906 -2.256 1 98.62 149 ASP B C 1
ATOM 4060 O O . ASP B 1 149 ? -23.016 17.734 -1.967 1 98.62 149 ASP B O 1
ATOM 4064 N N . CYS B 1 150 ? -21.078 16.812 -1.586 1 98.44 150 CYS B N 1
ATOM 4065 C CA . CYS B 1 150 ? -20.625 17.734 -0.543 1 98.44 150 CYS B CA 1
ATOM 4066 C C . CYS B 1 150 ? -19.109 17.688 -0.403 1 98.44 150 CYS B C 1
ATOM 4068 O O . CYS B 1 150 ? -18.422 17 -1.177 1 98.44 150 CYS B O 1
ATOM 4070 N N . GLY B 1 151 ? -18.562 18.516 0.542 1 98.12 151 GLY B N 1
ATOM 4071 C CA . GLY B 1 151 ? -17.109 18.484 0.595 1 98.12 151 GLY B CA 1
ATOM 4072 C C . GLY B 1 151 ? -16.547 19.359 1.688 1 98.12 151 GLY B C 1
ATOM 4073 O O . GLY B 1 151 ? -17.281 19.953 2.48 1 98.12 151 GLY B O 1
ATOM 4074 N N . VAL B 1 152 ? -15.25 19.297 1.771 1 98.38 152 VAL B N 1
ATOM 4075 C CA . VAL B 1 152 ? -14.438 20.047 2.727 1 98.38 152 VAL B CA 1
ATOM 4076 C C . VAL B 1 152 ? -13.289 20.734 2.002 1 98.38 152 VAL B C 1
ATOM 4078 O O . VAL B 1 152 ? -12.469 20.078 1.352 1 98.38 152 VAL B O 1
ATOM 4081 N N . HIS B 1 153 ? -13.242 22.047 2.053 1 98.31 153 HIS B N 1
ATOM 4082 C CA . HIS B 1 153 ? -12.055 22.75 1.607 1 98.31 153 HIS B CA 1
ATOM 4083 C C . HIS B 1 153 ? -11 22.812 2.707 1 98.31 153 HIS B C 1
ATOM 4085 O O . HIS B 1 153 ? -11.305 23.188 3.842 1 98.31 153 HIS B O 1
ATOM 4091 N N . ILE B 1 154 ? -9.789 22.5 2.357 1 98.31 154 ILE B N 1
ATOM 4092 C CA . ILE B 1 154 ? -8.781 22.359 3.4 1 98.31 154 ILE B CA 1
ATOM 4093 C C . ILE B 1 154 ? -8.195 23.719 3.75 1 98.31 154 ILE B C 1
ATOM 4095 O O . ILE B 1 154 ? -7.57 23.875 4.801 1 98.31 154 ILE B O 1
ATOM 4099 N N . ASN B 1 155 ? -8.289 24.734 2.854 1 97.94 155 ASN B N 1
ATOM 4100 C CA . ASN B 1 155 ? -7.883 26.109 3.127 1 97.94 155 ASN B CA 1
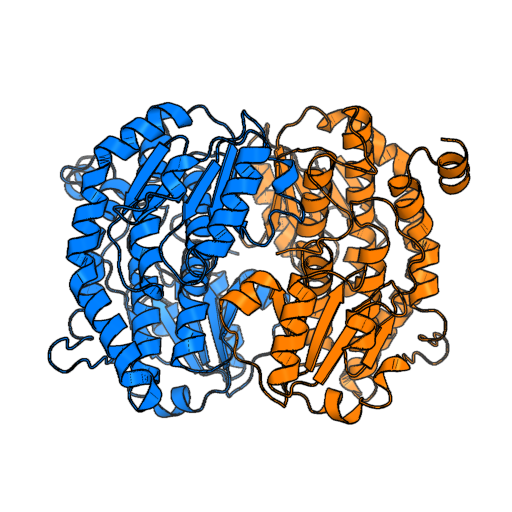ATOM 4101 C C . ASN B 1 155 ? -6.402 26.203 3.482 1 97.94 155 ASN B C 1
ATOM 4103 O O . ASN B 1 155 ? -6.031 26.875 4.438 1 97.94 155 ASN B O 1
ATOM 4107 N N . ALA B 1 156 ? -5.57 25.484 2.779 1 97.88 156 ALA B N 1
ATOM 4108 C CA . ALA B 1 156 ? -4.133 25.484 3.029 1 97.88 156 ALA B CA 1
ATOM 4109 C C . ALA B 1 156 ? -3.469 26.703 2.377 1 97.88 156 ALA B C 1
ATOM 4111 O O . ALA B 1 156 ? -2.307 27 2.654 1 97.88 156 ALA B O 1
ATOM 4112 N N . GLY B 1 157 ? -4.23 27.484 1.616 1 96.44 157 GLY B N 1
ATOM 4113 C CA . GLY B 1 157 ? -3.629 28.531 0.812 1 96.44 157 GLY B CA 1
ATOM 4114 C C . GLY B 1 157 ? -2.957 28.016 -0.445 1 96.44 157 GLY B C 1
ATOM 4115 O O . GLY B 1 157 ? -2.902 26.797 -0.67 1 96.44 157 GLY B O 1
ATOM 4116 N N . PRO B 1 158 ? -2.473 28.953 -1.253 1 95.06 158 PRO B N 1
ATOM 4117 C CA . PRO B 1 158 ? -1.84 28.531 -2.504 1 95.06 158 PRO B CA 1
ATOM 4118 C C . PRO B 1 158 ? -0.582 27.703 -2.275 1 95.06 158 PRO B C 1
ATOM 4120 O O . PRO B 1 158 ? 0.22 28.016 -1.392 1 95.06 158 PRO B O 1
ATOM 4123 N N . GLU B 1 159 ? -0.476 26.625 -2.906 1 95.38 159 GLU B N 1
ATOM 4124 C CA . GLU B 1 159 ? 0.709 25.781 -2.939 1 95.38 159 GLU B CA 1
ATOM 4125 C C . GLU B 1 159 ? 1.232 25.609 -4.363 1 95.38 159 GLU B C 1
ATOM 4127 O O . GLU B 1 159 ? 0.599 24.953 -5.191 1 95.38 159 GLU B O 1
ATOM 4132 N N . ILE B 1 160 ? 2.379 26.172 -4.605 1 94.19 160 ILE B N 1
ATOM 4133 C CA . ILE B 1 160 ? 2.906 26.312 -5.957 1 94.19 160 ILE B CA 1
ATOM 4134 C C . ILE B 1 160 ? 3.908 25.188 -6.234 1 94.19 160 ILE B C 1
ATOM 4136 O O . ILE B 1 160 ? 3.955 24.641 -7.34 1 94.19 160 ILE B O 1
ATOM 4140 N N . GLY B 1 161 ? 4.777 24.906 -5.18 1 94.56 161 GLY B N 1
ATOM 4141 C CA . GLY B 1 161 ? 5.719 23.812 -5.359 1 94.56 161 GLY B CA 1
ATOM 4142 C C . GLY B 1 161 ? 5.055 22.5 -5.77 1 94.56 161 GLY B C 1
ATOM 4143 O O . GLY B 1 161 ? 3.971 22.172 -5.281 1 94.56 161 GLY B O 1
ATOM 4144 N N . VAL B 1 162 ? 5.699 21.766 -6.656 1 94.31 162 VAL B N 1
ATOM 4145 C CA . VAL B 1 162 ? 5.129 20.547 -7.215 1 94.31 162 VAL B CA 1
ATOM 4146 C C . VAL B 1 162 ? 4.949 19.516 -6.109 1 94.31 162 VAL B C 1
ATOM 4148 O O . VAL B 1 162 ? 3.885 18.906 -5.988 1 94.31 162 VAL B O 1
ATOM 4151 N N . ALA B 1 163 ? 6.004 19.312 -5.309 1 94.69 163 ALA B N 1
ATOM 4152 C CA . ALA B 1 163 ? 5.887 18.391 -4.184 1 94.69 163 ALA B CA 1
ATOM 4153 C C . ALA B 1 163 ? 5 18.969 -3.086 1 94.69 163 ALA B C 1
ATOM 4155 O O . ALA B 1 163 ? 5.25 20.062 -2.594 1 94.69 163 ALA B O 1
ATOM 4156 N N . SER B 1 164 ? 4.027 18.266 -2.754 1 96.81 164 SER B N 1
ATOM 4157 C CA . SER B 1 164 ? 3.062 18.766 -1.775 1 96.81 164 SER B CA 1
ATOM 4158 C C . SER B 1 164 ? 3.641 18.734 -0.365 1 96.81 164 SER B C 1
ATOM 4160 O O . SER B 1 164 ? 4.344 17.781 0.002 1 96.81 164 SER B O 1
ATOM 4162 N N . THR B 1 165 ? 3.389 19.781 0.436 1 98.12 165 THR B N 1
ATOM 4163 C CA . THR B 1 165 ? 3.836 19.875 1.821 1 98.12 165 THR B CA 1
ATOM 4164 C C . THR B 1 165 ? 2.686 20.281 2.738 1 98.12 165 THR B C 1
ATOM 4166 O O . THR B 1 165 ? 1.99 19.422 3.285 1 98.12 165 THR B O 1
ATOM 4169 N N . LYS B 1 166 ? 2.273 21.562 2.66 1 98.56 166 LYS B N 1
ATOM 4170 C CA . LYS B 1 166 ? 1.253 22.078 3.576 1 98.56 166 LYS B CA 1
ATOM 4171 C C . LYS B 1 166 ? -0.124 21.516 3.223 1 98.56 166 LYS B C 1
ATOM 4173 O O . LYS B 1 166 ? -0.967 21.328 4.102 1 98.56 166 LYS B O 1
ATOM 4178 N N . ALA B 1 167 ? -0.364 21.203 1.972 1 98.44 167 ALA B N 1
ATOM 4179 C CA . ALA B 1 167 ? -1.64 20.594 1.603 1 98.44 167 ALA B CA 1
ATOM 4180 C C . ALA B 1 167 ? -1.793 19.219 2.238 1 98.44 167 ALA B C 1
ATOM 4182 O O . ALA B 1 167 ? -2.898 18.828 2.617 1 98.44 167 ALA B O 1
ATOM 4183 N N . TYR B 1 168 ? -0.716 18.5 2.342 1 98.75 168 TYR B N 1
ATOM 4184 C CA . TYR B 1 168 ? -0.747 17.172 2.975 1 98.75 168 TYR B CA 1
ATOM 4185 C C . TYR B 1 168 ? -1.236 17.281 4.414 1 98.75 168 TYR B C 1
ATOM 4187 O O . TYR B 1 168 ? -2.174 16.578 4.809 1 98.75 168 TYR B O 1
ATOM 4195 N N . THR B 1 169 ? -0.63 18.141 5.207 1 98.88 169 THR B N 1
ATOM 4196 C CA . THR B 1 169 ? -0.986 18.25 6.617 1 98.88 169 THR B CA 1
ATOM 4197 C C . THR B 1 169 ? -2.406 18.781 6.781 1 98.88 169 THR B C 1
ATOM 4199 O O . THR B 1 169 ? -3.131 18.375 7.691 1 98.88 169 THR B O 1
ATOM 4202 N N . SER B 1 170 ? -2.785 19.672 5.883 1 98.88 170 SER B N 1
ATOM 4203 C CA . SER B 1 170 ? -4.145 20.188 5.949 1 98.88 170 SER B CA 1
ATOM 4204 C C . SER B 1 170 ? -5.168 19.109 5.598 1 98.88 170 SER B C 1
ATOM 4206 O O . SER B 1 170 ? -6.246 19.062 6.195 1 98.88 170 SER B O 1
ATOM 4208 N N . GLN B 1 171 ? -4.887 18.312 4.566 1 98.88 171 GLN B N 1
ATOM 4209 C CA . GLN B 1 171 ? -5.746 17.188 4.25 1 98.88 171 GLN B CA 1
ATOM 4210 C C . GLN B 1 171 ? -5.863 16.234 5.434 1 98.88 171 GLN B C 1
ATOM 4212 O O . GLN B 1 171 ? -6.957 15.773 5.766 1 98.88 171 GLN B O 1
ATOM 4217 N N . PHE B 1 172 ? -4.715 15.977 6.059 1 98.88 172 PHE B N 1
ATOM 4218 C CA . PHE B 1 172 ? -4.613 15.148 7.254 1 98.88 172 PHE B CA 1
ATOM 4219 C C . PHE B 1 172 ? -5.566 15.641 8.336 1 98.88 172 PHE B C 1
ATOM 4221 O O . PHE B 1 172 ? -6.438 14.891 8.789 1 98.88 172 PHE B O 1
ATOM 4228 N N . ILE B 1 173 ? -5.527 16.859 8.609 1 98.88 173 ILE B N 1
ATOM 4229 C CA . ILE B 1 173 ? -6.301 17.469 9.68 1 98.88 173 ILE B CA 1
ATOM 4230 C C . ILE B 1 173 ? -7.785 17.469 9.312 1 98.88 173 ILE B C 1
ATOM 4232 O O . ILE B 1 173 ? -8.641 17.234 10.164 1 98.88 173 ILE B O 1
ATOM 4236 N N . SER B 1 174 ? -8.086 17.719 8.07 1 98.88 174 SER B N 1
ATOM 4237 C CA . SER B 1 174 ? -9.469 17.719 7.609 1 98.88 174 SER B CA 1
ATOM 4238 C C . SER B 1 174 ? -10.133 16.359 7.844 1 98.88 174 SER B C 1
ATOM 4240 O O . SER B 1 174 ? -11.281 16.297 8.281 1 98.88 174 SER B O 1
ATOM 4242 N N . LEU B 1 175 ? -9.453 15.328 7.594 1 98.88 175 LEU B N 1
ATOM 4243 C CA . LEU B 1 175 ? -9.992 13.984 7.77 1 98.88 175 LEU B CA 1
ATOM 4244 C C . LEU B 1 175 ? -10.133 13.641 9.25 1 98.88 175 LEU B C 1
ATOM 4246 O O . LEU B 1 175 ? -11.086 12.969 9.648 1 98.88 175 LEU B O 1
ATOM 4250 N N . VAL B 1 176 ? -9.172 14.117 10.055 1 98.88 176 VAL B N 1
ATOM 4251 C CA . VAL B 1 176 ? -9.281 13.922 11.492 1 98.88 176 VAL B CA 1
ATOM 4252 C C . VAL B 1 176 ? -10.539 14.617 12.016 1 98.88 176 VAL B C 1
ATOM 4254 O O . VAL B 1 176 ? -11.281 14.055 12.82 1 98.88 176 VAL B O 1
ATOM 4257 N N . MET B 1 177 ? -10.766 15.852 11.562 1 98.88 177 MET B N 1
ATOM 4258 C CA . MET B 1 177 ? -11.953 16.594 11.969 1 98.88 177 MET B CA 1
ATOM 4259 C C . MET B 1 177 ? -13.227 15.859 11.57 1 98.88 177 MET B C 1
ATOM 4261 O O . MET B 1 177 ? -14.203 15.844 12.328 1 98.88 177 MET B O 1
ATOM 4265 N N . PHE B 1 178 ? -13.219 15.227 10.453 1 98.81 178 PHE B N 1
ATOM 4266 C CA . PHE B 1 178 ? -14.367 14.422 10.055 1 98.81 178 PHE B CA 1
ATOM 4267 C C . PHE B 1 178 ? -14.625 13.312 11.062 1 98.81 178 PHE B C 1
ATOM 4269 O O . PHE B 1 178 ? -15.766 13.102 11.484 1 98.81 178 PHE B O 1
ATOM 4276 N N . GLY B 1 179 ? -13.523 12.586 11.406 1 98.75 179 GLY B N 1
ATOM 4277 C CA . GLY B 1 179 ? -13.672 11.547 12.422 1 98.75 179 GLY B CA 1
ATOM 4278 C C . GLY B 1 179 ? -14.266 12.062 13.719 1 98.75 179 GLY B C 1
ATOM 4279 O O . GLY B 1 179 ? -15.133 11.422 14.312 1 98.75 179 GLY B O 1
ATOM 4280 N N . LEU B 1 180 ? -13.789 13.227 14.141 1 98.75 180 LEU B N 1
ATOM 4281 C CA . LEU B 1 180 ? -14.281 13.836 15.367 1 98.75 180 LEU B CA 1
ATOM 4282 C C . LEU B 1 180 ? -15.758 14.203 15.234 1 98.75 180 LEU B C 1
ATOM 4284 O O . LEU B 1 180 ? -16.531 14.008 16.172 1 98.75 180 LEU B O 1
ATOM 4288 N N . MET B 1 181 ? -16.125 14.727 14.086 1 97.94 181 MET B N 1
ATOM 4289 C CA . MET B 1 181 ? -17.531 15.07 13.844 1 97.94 181 MET B CA 1
ATOM 4290 C C . MET B 1 181 ? -18.422 13.836 13.891 1 97.94 181 MET B C 1
ATOM 4292 O O . MET B 1 181 ? -19.516 13.875 14.461 1 97.94 181 MET B O 1
ATOM 4296 N N . MET B 1 182 ? -17.969 12.719 13.414 1 97.25 182 MET B N 1
ATOM 4297 C CA . MET B 1 182 ? -18.734 11.484 13.32 1 97.25 182 MET B CA 1
ATOM 4298 C C . MET B 1 182 ? -18.922 10.852 14.695 1 97.25 182 MET B C 1
ATOM 4300 O O . MET B 1 182 ? -19.859 10.086 14.914 1 97.25 182 MET B O 1
ATOM 4304 N N . SER B 1 183 ? -18.047 11.203 15.648 1 97.25 183 SER B N 1
ATOM 4305 C CA . SER B 1 183 ? -18.078 10.531 16.938 1 97.25 183 SER B CA 1
ATOM 4306 C C . SER B 1 183 ? -18.672 11.445 18.016 1 97.25 183 SER B C 1
ATOM 4308 O O . SER B 1 183 ? -18.562 11.156 19.203 1 97.25 183 SER B O 1
ATOM 4310 N N . GLU B 1 184 ? -19.234 12.508 17.625 1 94.75 184 GLU B N 1
ATOM 4311 C CA . GLU B 1 184 ? -19.672 13.547 18.547 1 94.75 184 GLU B CA 1
ATOM 4312 C C . GLU B 1 184 ? -20.688 13.008 19.562 1 94.75 184 GLU B C 1
ATOM 4314 O O . GLU B 1 184 ? -20.688 13.414 20.719 1 94.75 184 GLU B O 1
ATOM 4319 N N . ASP B 1 185 ? -21.5 12.039 19.172 1 92.62 185 ASP B N 1
ATOM 4320 C CA . ASP B 1 185 ? -22.594 11.586 20.031 1 92.62 185 ASP B CA 1
ATOM 4321 C C . ASP B 1 185 ? -22.234 10.281 20.75 1 92.62 185 ASP B C 1
ATOM 4323 O O . ASP B 1 185 ? -23.094 9.633 21.344 1 92.62 185 ASP B O 1
ATOM 4327 N N . ARG B 1 186 ? -21.031 9.922 20.672 1 94.62 186 ARG B N 1
ATOM 4328 C CA . ARG B 1 186 ? -20.625 8.695 21.344 1 94.62 186 ARG B CA 1
ATOM 4329 C C . ARG B 1 186 ? -20.016 8.992 22.719 1 94.62 186 ARG B C 1
ATOM 4331 O O . ARG B 1 186 ? -18.859 9.414 22.812 1 94.62 186 ARG B O 1
ATOM 4338 N N . ILE B 1 187 ? -20.625 8.625 23.719 1 95.81 187 ILE B N 1
ATOM 4339 C CA . ILE B 1 187 ? -20.234 8.938 25.094 1 95.81 187 ILE B CA 1
ATOM 4340 C C . ILE B 1 187 ? -18.891 8.289 25.406 1 95.81 187 ILE B C 1
ATOM 4342 O O . ILE B 1 187 ? -18.031 8.906 26.047 1 95.81 187 ILE B O 1
ATOM 4346 N N . SER B 1 188 ? -18.703 7.055 24.953 1 95.88 188 SER B N 1
ATOM 4347 C CA . SER B 1 188 ? -17.516 6.289 25.266 1 95.88 188 SER B CA 1
ATOM 4348 C C . SER B 1 188 ? -16.266 6.922 24.641 1 95.88 188 SER B C 1
ATOM 4350 O O . SER B 1 188 ? -15.148 6.637 25.062 1 95.88 188 SER B O 1
ATOM 4352 N N . LEU B 1 189 ? -16.453 7.859 23.688 1 97.56 189 LEU B N 1
ATOM 4353 C CA . LEU B 1 189 ? -15.312 8.398 22.953 1 97.56 189 LEU B CA 1
ATOM 4354 C C . LEU B 1 189 ? -15.047 9.844 23.359 1 97.56 189 LEU B C 1
ATOM 4356 O O . LEU B 1 189 ? -14.125 10.477 22.844 1 97.56 189 LEU B O 1
ATOM 4360 N N . GLN B 1 190 ? -15.797 10.336 24.328 1 97.56 190 GLN B N 1
ATOM 4361 C CA . GLN B 1 190 ? -15.711 11.75 24.641 1 97.56 190 GLN B CA 1
ATOM 4362 C C . GLN B 1 190 ? -14.32 12.117 25.156 1 97.56 190 GLN B C 1
ATOM 4364 O O . GLN B 1 190 ? -13.781 13.164 24.797 1 97.56 190 GLN B O 1
ATOM 4369 N N . ASP B 1 191 ? -13.781 11.32 26 1 98 191 ASP B N 1
ATOM 4370 C CA . ASP B 1 191 ? -12.445 11.609 26.516 1 98 191 ASP B CA 1
ATOM 4371 C C . ASP B 1 191 ? -11.414 11.594 25.391 1 98 191 ASP B C 1
ATOM 4373 O O . ASP B 1 191 ? -10.547 12.469 25.328 1 98 191 ASP B O 1
ATOM 4377 N N . ARG B 1 192 ? -11.547 10.578 24.578 1 98.38 192 ARG B N 1
ATOM 4378 C CA . ARG B 1 192 ? -10.648 10.469 23.438 1 98.38 192 ARG B CA 1
ATOM 4379 C C . ARG B 1 192 ? -10.805 11.664 22.5 1 98.38 192 ARG B C 1
ATOM 4381 O O . ARG B 1 192 ? -9.812 12.219 22.031 1 98.38 192 ARG B O 1
ATOM 4388 N N . ARG B 1 193 ? -12 12.07 22.25 1 98.44 193 ARG B N 1
ATOM 4389 C CA . ARG B 1 193 ? -12.281 13.242 21.422 1 98.44 193 ARG B CA 1
ATOM 4390 C C . ARG B 1 193 ? -11.641 14.492 22.016 1 98.44 193 ARG B C 1
ATOM 4392 O O . ARG B 1 193 ? -11.016 15.273 21.297 1 98.44 193 ARG B O 1
ATOM 4399 N N . ARG B 1 194 ? -11.773 14.703 23.25 1 97.94 194 ARG B N 1
ATOM 4400 C CA . ARG B 1 194 ? -11.227 15.875 23.922 1 97.94 194 ARG B CA 1
ATOM 4401 C C . ARG B 1 194 ? -9.703 15.898 23.812 1 97.94 194 ARG B C 1
ATOM 4403 O O . ARG B 1 194 ? -9.102 16.953 23.578 1 97.94 194 ARG B O 1
ATOM 4410 N N . GLU B 1 195 ? -9.156 14.711 24 1 98.31 195 GLU B N 1
ATOM 4411 C CA . GLU B 1 195 ? -7.711 14.586 23.875 1 98.31 195 GLU B CA 1
ATOM 4412 C C . GLU B 1 195 ? -7.238 15.023 22.484 1 98.31 195 GLU B C 1
ATOM 4414 O O . GLU B 1 195 ? -6.266 15.773 22.359 1 98.31 195 GLU B O 1
ATOM 4419 N N . ILE B 1 196 ? -7.914 14.586 21.484 1 98.81 196 ILE B N 1
ATOM 4420 C CA . ILE B 1 196 ? -7.535 14.875 20.109 1 98.81 196 ILE B CA 1
ATOM 4421 C C . ILE B 1 196 ? -7.758 16.359 19.812 1 98.81 196 ILE B C 1
ATOM 4423 O O . ILE B 1 196 ? -6.922 17 19.172 1 98.81 196 ILE B O 1
ATOM 4427 N N . ILE B 1 197 ? -8.867 16.922 20.297 1 98.75 197 ILE B N 1
ATOM 4428 C CA . ILE B 1 197 ? -9.195 18.312 20.062 1 98.75 197 ILE B CA 1
ATOM 4429 C C . ILE B 1 197 ? -8.164 19.219 20.734 1 98.75 197 ILE B C 1
ATOM 4431 O O . ILE B 1 197 ? -7.734 20.219 20.172 1 98.75 197 ILE B O 1
ATOM 4435 N N . LEU B 1 198 ? -7.738 18.859 21.891 1 98.25 198 LEU B N 1
ATOM 4436 C CA . LEU B 1 198 ? -6.672 19.594 22.562 1 98.25 198 LEU B CA 1
ATOM 4437 C C . LEU B 1 198 ? -5.371 19.516 21.781 1 98.25 198 LEU B C 1
ATOM 4439 O O . LEU B 1 198 ? -4.621 20.484 21.703 1 98.25 198 LEU B O 1
ATOM 4443 N N . GLY B 1 199 ? -5.094 18.312 21.266 1 98.56 199 GLY B N 1
ATOM 4444 C CA . GLY B 1 199 ? -3.943 18.156 20.391 1 98.56 199 GLY B CA 1
ATOM 4445 C C . GLY B 1 199 ? -4 19.062 19.172 1 98.56 199 GLY B C 1
ATOM 4446 O O . GLY B 1 199 ? -2.99 19.656 18.781 1 98.56 199 GLY B O 1
ATOM 4447 N N . LEU B 1 200 ? -5.195 19.156 18.578 1 98.81 200 LEU B N 1
ATOM 4448 C CA . LEU B 1 200 ? -5.395 20.047 17.438 1 98.81 200 LEU B CA 1
ATOM 4449 C C . LEU B 1 200 ? -5.105 21.5 17.812 1 98.81 200 LEU B C 1
ATOM 4451 O O . LEU B 1 200 ? -4.477 22.219 17.047 1 98.81 200 LEU B O 1
ATOM 4455 N N . GLN B 1 201 ? -5.527 21.875 18.922 1 98.44 201 GLN B N 1
ATOM 4456 C CA . GLN B 1 201 ? -5.355 23.234 19.391 1 98.44 201 GLN B CA 1
ATOM 4457 C C . GLN B 1 201 ? -3.881 23.594 19.516 1 98.44 201 GLN B C 1
ATOM 4459 O O . GLN B 1 201 ? -3.484 24.719 19.219 1 98.44 201 GLN B O 1
ATOM 4464 N N . SER B 1 202 ? -3.086 22.703 19.906 1 98.5 202 SER B N 1
ATOM 4465 C CA . SER B 1 202 ? -1.677 22.969 20.188 1 98.5 202 SER B CA 1
ATOM 4466 C C . SER B 1 202 ? -0.824 22.781 18.938 1 98.5 202 SER B C 1
ATOM 4468 O O . SER B 1 202 ? 0.35 23.156 18.922 1 98.5 202 SER B O 1
ATOM 4470 N N . LEU B 1 203 ? -1.364 22.25 17.906 1 98.44 203 LEU B N 1
ATOM 4471 C CA . LEU B 1 203 ? -0.62 21.781 16.75 1 98.44 203 LEU B CA 1
ATOM 4472 C C . LEU B 1 203 ? 0.161 22.922 16.094 1 98.44 203 LEU B C 1
ATOM 4474 O O . LEU B 1 203 ? 1.334 22.75 15.75 1 98.44 203 LEU B O 1
ATOM 4478 N N . PRO B 1 204 ? -0.468 24.141 15.844 1 98.56 204 PRO B N 1
ATOM 4479 C CA . PRO B 1 204 ? 0.279 25.203 15.18 1 98.56 204 PRO B CA 1
ATOM 4480 C C . PRO B 1 204 ? 1.562 25.578 15.922 1 98.56 204 PRO B C 1
ATOM 4482 O O . PRO B 1 204 ? 2.611 25.75 15.297 1 98.56 204 PRO B O 1
ATOM 4485 N N . GLU B 1 205 ? 1.492 25.641 17.234 1 98.62 205 GLU B N 1
ATOM 4486 C CA . GLU B 1 205 ? 2.668 25.984 18.031 1 98.62 205 GLU B CA 1
ATOM 4487 C C . GLU B 1 205 ? 3.703 24.875 18.016 1 98.62 205 GLU B C 1
ATOM 4489 O O . GLU B 1 205 ? 4.906 25.125 17.969 1 98.62 205 GLU B O 1
ATOM 4494 N N . LEU B 1 206 ? 3.264 23.656 18.078 1 98.81 206 LEU B N 1
ATOM 4495 C CA . LEU B 1 206 ? 4.172 22.516 18.031 1 98.81 206 LEU B CA 1
ATOM 4496 C C . LEU B 1 206 ? 4.879 22.453 16.672 1 98.81 206 LEU B C 1
ATOM 4498 O O . LEU B 1 206 ? 6.047 22.062 16.609 1 98.81 206 LEU B O 1
ATOM 4502 N N . ILE B 1 207 ? 4.172 22.734 15.602 1 98.88 207 ILE B N 1
ATOM 4503 C CA . ILE B 1 207 ? 4.773 22.766 14.273 1 98.88 207 ILE B CA 1
ATOM 4504 C C . ILE B 1 207 ? 5.902 23.797 14.242 1 98.88 207 ILE B C 1
ATOM 4506 O O . ILE B 1 207 ? 6.969 23.547 13.688 1 98.88 207 ILE B O 1
ATOM 4510 N N . LYS B 1 208 ? 5.637 25.016 14.836 1 98.75 208 LYS B N 1
ATOM 4511 C CA . LYS B 1 208 ? 6.676 26.031 14.906 1 98.75 208 LYS B CA 1
ATOM 4512 C C . LYS B 1 208 ? 7.926 25.5 15.609 1 98.75 208 LYS B C 1
ATOM 4514 O O . LYS B 1 208 ? 9.047 25.781 15.18 1 98.75 208 LYS B O 1
ATOM 4519 N N . GLU B 1 209 ? 7.688 24.781 16.641 1 98.69 209 GLU B N 1
ATOM 4520 C CA . GLU B 1 209 ? 8.797 24.172 17.359 1 98.69 209 GLU B CA 1
ATOM 4521 C C . GLU B 1 209 ? 9.578 23.219 16.484 1 98.69 209 GLU B C 1
ATOM 4523 O O . GLU B 1 209 ? 10.812 23.219 16.484 1 98.69 209 GLU B O 1
ATOM 4528 N N . VAL B 1 210 ? 8.945 22.375 15.719 1 98.81 210 VAL B N 1
ATOM 4529 C CA . VAL B 1 210 ? 9.602 21.422 14.836 1 98.81 210 VAL B CA 1
ATOM 4530 C C . VAL B 1 210 ? 10.375 22.172 13.75 1 98.81 210 VAL B C 1
ATOM 4532 O O . VAL B 1 210 ? 11.484 21.766 13.383 1 98.81 210 VAL B O 1
ATOM 4535 N N . LEU B 1 211 ? 9.781 23.312 13.211 1 98.75 211 LEU B N 1
ATOM 4536 C CA . LEU B 1 211 ? 10.414 24.094 12.156 1 98.75 211 LEU B CA 1
ATOM 4537 C C . LEU B 1 211 ? 11.719 24.719 12.656 1 98.75 211 LEU B C 1
ATOM 4539 O O . LEU B 1 211 ? 12.617 25 11.859 1 98.75 211 LEU B O 1
ATOM 4543 N N . SER B 1 212 ? 11.812 24.906 13.938 1 98.44 212 SER B N 1
ATOM 4544 C CA . SER B 1 212 ? 13.023 25.484 14.523 1 98.44 212 SER B CA 1
ATOM 4545 C C . SER B 1 212 ? 14.195 24.5 14.43 1 98.44 212 SER B C 1
ATOM 4547 O O . SER B 1 212 ? 15.352 24.891 14.617 1 98.44 212 SER B O 1
ATOM 4549 N N . LEU B 1 213 ? 13.961 23.25 14.062 1 98.31 213 LEU B N 1
ATOM 4550 C CA . LEU B 1 213 ? 14.992 22.234 13.906 1 98.31 213 LEU B CA 1
ATOM 4551 C C . LEU B 1 213 ? 15.633 22.312 12.523 1 98.31 213 LEU B C 1
ATOM 4553 O O . LEU B 1 213 ? 16.438 21.453 12.156 1 98.31 213 LEU B O 1
ATOM 4557 N N . ASP B 1 214 ? 15.312 23.312 11.766 1 98.31 214 ASP B N 1
ATOM 4558 C CA . ASP B 1 214 ? 15.719 23.438 10.367 1 98.31 214 ASP B CA 1
ATOM 4559 C C . ASP B 1 214 ? 17.234 23.312 10.227 1 98.31 214 ASP B C 1
ATOM 4561 O O . ASP B 1 214 ? 17.719 22.594 9.352 1 98.31 214 ASP B O 1
ATOM 4565 N N . GLU B 1 215 ? 17.969 23.969 11.086 1 98.19 215 GLU B N 1
ATOM 4566 C CA . GLU B 1 215 ? 19.422 23.938 10.992 1 98.19 215 GLU B CA 1
ATOM 4567 C C . GLU B 1 215 ? 19.969 22.547 11.273 1 98.19 215 GLU B C 1
ATOM 4569 O O . GLU B 1 215 ? 20.891 22.078 10.602 1 98.19 215 GLU B O 1
ATOM 4574 N N . LYS B 1 216 ? 19.422 21.938 12.258 1 98.12 216 LYS B N 1
ATOM 4575 C CA . LYS B 1 216 ? 19.828 20.562 12.586 1 98.12 216 LYS B CA 1
ATOM 4576 C C . LYS B 1 216 ? 19.562 19.625 11.422 1 98.12 216 LYS B C 1
ATOM 4578 O O . LYS B 1 216 ? 20.359 18.734 11.141 1 98.12 216 LYS B O 1
ATOM 4583 N N . ILE B 1 217 ? 18.484 19.766 10.789 1 98.62 217 ILE B N 1
ATOM 4584 C CA . ILE B 1 217 ? 18.109 18.922 9.656 1 98.62 217 ILE B CA 1
ATOM 4585 C C . ILE B 1 217 ? 19.016 19.219 8.461 1 98.62 217 ILE B C 1
ATOM 4587 O O . ILE B 1 217 ? 19.359 18.312 7.707 1 98.62 217 ILE B O 1
ATOM 4591 N N . HIS B 1 218 ? 19.328 20.516 8.312 1 98.44 218 HIS B N 1
ATOM 4592 C CA . HIS B 1 218 ? 20.281 20.875 7.273 1 98.44 218 HIS B CA 1
ATOM 4593 C C . HIS B 1 218 ? 21.609 20.156 7.48 1 98.44 218 HIS B C 1
ATOM 4595 O O . HIS B 1 218 ? 22.203 19.656 6.52 1 98.44 218 HIS B O 1
ATOM 4601 N N . ASP B 1 219 ? 22.062 20.094 8.695 1 98.31 219 ASP B N 1
ATOM 4602 C CA . ASP B 1 219 ? 23.312 19.391 9 1 98.31 219 ASP B CA 1
ATOM 4603 C C . ASP B 1 219 ? 23.219 17.906 8.641 1 98.31 219 ASP B C 1
ATOM 4605 O O . ASP B 1 219 ? 24.172 17.312 8.133 1 98.31 219 ASP B O 1
ATOM 4609 N N . LEU B 1 220 ? 22.156 17.328 8.961 1 97.88 220 LEU B N 1
ATOM 4610 C CA . LEU B 1 220 ? 21.906 15.938 8.594 1 97.88 220 LEU B CA 1
ATOM 4611 C C . LEU B 1 220 ? 21.953 15.766 7.078 1 97.88 220 LEU B C 1
ATOM 4613 O O . LEU B 1 220 ? 22.5 14.781 6.578 1 97.88 220 LEU B O 1
ATOM 4617 N N . ALA B 1 221 ? 21.328 16.688 6.344 1 98.38 221 ALA B N 1
ATOM 4618 C CA . ALA B 1 221 ? 21.297 16.641 4.887 1 98.38 221 ALA B CA 1
ATOM 4619 C C . ALA B 1 221 ? 22.703 16.672 4.301 1 98.38 221 ALA B C 1
ATOM 4621 O O . ALA B 1 221 ? 22.969 16.047 3.271 1 98.38 221 ALA B O 1
ATOM 4622 N N . LEU B 1 222 ? 23.609 17.406 4.945 1 98.12 222 LEU B N 1
ATOM 4623 C CA . LEU B 1 222 ? 24.984 17.5 4.496 1 98.12 222 LEU B CA 1
ATOM 4624 C C . LEU B 1 222 ? 25.656 16.125 4.504 1 98.12 222 LEU B C 1
ATOM 4626 O O . LEU B 1 222 ? 26.516 15.844 3.666 1 98.12 222 LEU B O 1
ATOM 4630 N N . GLU B 1 223 ? 25.172 15.258 5.344 1 96.69 223 GLU B N 1
ATOM 4631 C CA . GLU B 1 223 ? 25.75 13.922 5.457 1 96.69 223 GLU B CA 1
ATOM 4632 C C . GLU B 1 223 ? 25.109 12.961 4.465 1 96.69 223 GLU B C 1
ATOM 4634 O O . GLU B 1 223 ? 25.719 11.977 4.055 1 96.69 223 GLU B O 1
ATOM 4639 N N . LEU B 1 224 ? 23.922 13.281 4.008 1 97.38 224 LEU B N 1
ATOM 4640 C CA . LEU B 1 224 ? 23.125 12.273 3.307 1 97.38 224 LEU B CA 1
ATOM 4641 C C . LEU B 1 224 ? 23.016 12.609 1.823 1 97.38 224 LEU B C 1
ATOM 4643 O O . LEU B 1 224 ? 22.625 11.766 1.019 1 97.38 224 LEU B O 1
ATOM 4647 N N . TYR B 1 225 ? 23.328 13.828 1.38 1 97.25 225 TYR B N 1
ATOM 4648 C CA . TYR B 1 225 ? 22.906 14.312 0.068 1 97.25 225 TYR B CA 1
ATOM 4649 C C . TYR B 1 225 ? 23.641 13.57 -1.045 1 97.25 225 TYR B C 1
ATOM 4651 O O . TYR B 1 225 ? 23.203 13.586 -2.199 1 97.25 225 TYR B O 1
ATOM 4659 N N . THR B 1 226 ? 24.719 12.781 -0.741 1 96.12 226 THR B N 1
ATOM 4660 C CA . THR B 1 226 ? 25.453 12.047 -1.766 1 96.12 226 THR B CA 1
ATOM 4661 C C . THR B 1 226 ? 24.938 10.609 -1.868 1 96.12 226 THR B C 1
ATOM 4663 O O . THR B 1 226 ? 25.328 9.875 -2.781 1 96.12 226 THR B O 1
ATOM 4666 N N . GLN B 1 227 ? 24.109 10.211 -0.943 1 94.88 227 GLN B N 1
ATOM 4667 C CA . GLN B 1 227 ? 23.578 8.852 -0.945 1 94.88 227 GLN B CA 1
ATOM 4668 C C . GLN B 1 227 ? 22.609 8.641 -2.102 1 94.88 227 GLN B C 1
ATOM 4670 O O . GLN B 1 227 ? 21.953 9.578 -2.539 1 94.88 227 GLN B O 1
ATOM 4675 N N . ARG B 1 228 ? 22.531 7.41 -2.566 1 92.62 228 ARG B N 1
ATOM 4676 C CA . ARG B 1 228 ? 21.688 7.113 -3.717 1 92.62 228 ARG B CA 1
ATOM 4677 C C . ARG B 1 228 ? 20.375 6.469 -3.277 1 92.62 228 ARG B C 1
ATOM 4679 O O . ARG B 1 228 ? 19.422 6.402 -4.055 1 92.62 228 ARG B O 1
ATOM 4686 N N . SER B 1 229 ? 20.406 5.918 -2.082 1 94.56 229 SER B N 1
ATOM 4687 C CA . SER B 1 229 ? 19.234 5.227 -1.553 1 94.56 229 SER B CA 1
ATOM 4688 C C . SER B 1 229 ? 18.984 5.613 -0.1 1 94.56 229 SER B C 1
ATOM 4690 O O . SER B 1 229 ? 19.891 6.031 0.61 1 94.56 229 SER B O 1
ATOM 4692 N N . LEU B 1 230 ? 17.75 5.473 0.253 1 96.81 230 LEU B N 1
ATOM 4693 C CA . LEU B 1 230 ? 17.344 5.793 1.616 1 96.81 230 LEU B CA 1
ATOM 4694 C C . LEU B 1 230 ? 16.094 5.004 2.014 1 96.81 230 LEU B C 1
ATOM 4696 O O . LEU B 1 230 ? 15.164 4.871 1.224 1 96.81 230 LEU B O 1
ATOM 4700 N N . LEU B 1 231 ? 16.141 4.398 3.168 1 97.5 231 LEU B N 1
ATOM 4701 C CA . LEU B 1 231 ? 14.969 3.721 3.719 1 97.5 231 LEU B CA 1
ATOM 4702 C C . LEU B 1 231 ? 14.367 4.527 4.863 1 97.5 231 LEU B C 1
ATOM 4704 O O . LEU B 1 231 ? 15.094 5.082 5.688 1 97.5 231 LEU B O 1
ATOM 4708 N N . VAL B 1 232 ? 13.102 4.699 4.801 1 98.44 232 VAL B N 1
ATOM 4709 C CA . VAL B 1 232 ? 12.359 5.32 5.891 1 98.44 232 VAL B CA 1
ATOM 4710 C C . VAL B 1 232 ? 11.383 4.309 6.492 1 98.44 232 VAL B C 1
ATOM 4712 O O . VAL B 1 232 ? 10.562 3.727 5.781 1 98.44 232 VAL B O 1
ATOM 4715 N N . MET B 1 233 ? 11.453 4.145 7.832 1 98 233 MET B N 1
ATOM 4716 C CA . MET B 1 233 ? 10.68 3.064 8.438 1 98 2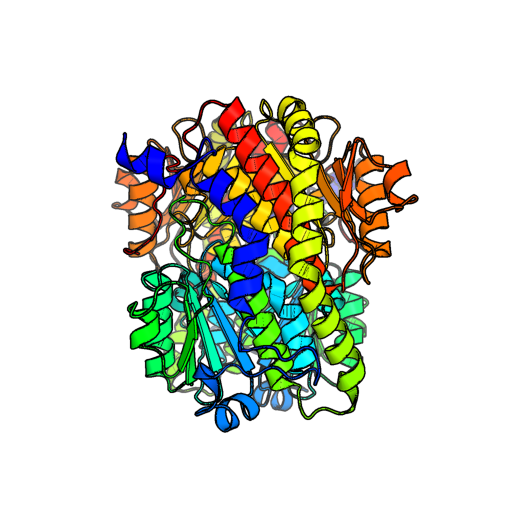33 MET B CA 1
ATOM 4717 C C . MET B 1 233 ? 9.906 3.564 9.648 1 98 233 MET B C 1
ATOM 4719 O O . MET B 1 233 ? 10.367 4.457 10.359 1 98 233 MET B O 1
ATOM 4723 N N . GLY B 1 234 ? 8.867 3.027 9.859 1 97.44 234 GLY B N 1
ATOM 4724 C CA . GLY B 1 234 ? 7.992 3.307 10.984 1 97.44 234 GLY B CA 1
ATOM 4725 C C . GLY B 1 234 ? 6.836 2.332 11.102 1 97.44 234 GLY B C 1
ATOM 4726 O O . GLY B 1 234 ? 6.758 1.362 10.344 1 97.44 234 GLY B O 1
ATOM 4727 N N . ARG B 1 235 ? 6.02 2.537 12.094 1 97.06 235 ARG B N 1
ATOM 4728 C CA . ARG B 1 235 ? 4.902 1.641 12.375 1 97.06 235 ARG B CA 1
ATOM 4729 C C . ARG B 1 235 ? 3.699 2.412 12.906 1 97.06 235 ARG B C 1
ATOM 4731 O O . ARG B 1 235 ? 3.82 3.58 13.281 1 97.06 235 ARG B O 1
ATOM 4738 N N . GLY B 1 236 ? 2.527 1.816 12.82 1 96 236 GLY B N 1
ATOM 4739 C CA . GLY B 1 236 ? 1.316 2.467 13.297 1 96 236 GLY B CA 1
ATOM 4740 C C . GLY B 1 236 ? 0.995 3.748 12.547 1 96 236 GLY B C 1
ATOM 4741 O O . GLY B 1 236 ? 0.974 3.766 11.312 1 96 236 GLY B O 1
ATOM 4742 N N . TYR B 1 237 ? 0.818 4.805 13.289 1 95.94 237 TYR B N 1
ATOM 4743 C CA . TYR B 1 237 ? 0.437 6.094 12.727 1 95.94 237 TYR B CA 1
ATOM 4744 C C . TYR B 1 237 ? 1.555 6.66 11.859 1 95.94 237 TYR B C 1
ATOM 4746 O O . TYR B 1 237 ? 1.309 7.496 10.984 1 95.94 237 TYR B O 1
ATOM 4754 N N . ASN B 1 238 ? 2.703 6.141 12.047 1 96.69 238 ASN B N 1
ATOM 4755 C CA . ASN B 1 238 ? 3.832 6.781 11.375 1 96.69 238 ASN B CA 1
ATOM 4756 C C . ASN B 1 238 ? 4.211 6.055 10.094 1 96.69 238 ASN B C 1
ATOM 4758 O O . ASN B 1 238 ? 5.086 6.508 9.352 1 96.69 238 ASN B O 1
ATOM 4762 N N . TYR B 1 239 ? 3.551 4.953 9.867 1 97.44 239 TYR B N 1
ATOM 4763 C CA . TYR B 1 239 ? 3.836 4.258 8.617 1 97.44 239 TYR B CA 1
ATOM 4764 C C . TYR B 1 239 ? 3.533 5.145 7.418 1 97.44 239 TYR B C 1
ATOM 4766 O O . TYR B 1 239 ? 4.359 5.277 6.512 1 97.44 239 TYR B O 1
ATOM 4774 N N . ALA B 1 240 ? 2.369 5.762 7.441 1 98.25 240 ALA B N 1
ATOM 4775 C CA . ALA B 1 240 ? 1.998 6.656 6.348 1 98.25 240 ALA B CA 1
ATOM 4776 C C . ALA B 1 240 ? 2.998 7.801 6.211 1 98.25 240 ALA B C 1
ATOM 4778 O O . ALA B 1 240 ? 3.301 8.242 5.102 1 98.25 240 ALA B O 1
ATOM 4779 N N . THR B 1 241 ? 3.508 8.258 7.328 1 98.69 241 THR B N 1
ATOM 4780 C CA . THR B 1 241 ? 4.5 9.328 7.336 1 98.69 241 THR B CA 1
ATOM 4781 C C . THR B 1 241 ? 5.777 8.883 6.629 1 98.69 241 THR B C 1
ATOM 4783 O O . THR B 1 241 ? 6.398 9.672 5.91 1 98.69 241 THR B O 1
ATOM 4786 N N . CYS B 1 242 ? 6.133 7.66 6.828 1 98.69 242 CYS B N 1
ATOM 4787 C CA . CYS B 1 242 ? 7.312 7.117 6.168 1 98.69 242 CYS B CA 1
ATOM 4788 C C . CYS B 1 242 ? 7.121 7.07 4.656 1 98.69 242 CYS B C 1
ATOM 4790 O O . CYS B 1 242 ? 8.039 7.406 3.9 1 98.69 242 CYS B O 1
ATOM 4792 N N . LEU B 1 243 ? 5.945 6.645 4.277 1 98.56 243 LEU B N 1
ATOM 4793 C CA . LEU B 1 243 ? 5.645 6.605 2.85 1 98.56 243 LEU B CA 1
ATOM 4794 C C . LEU B 1 243 ? 5.699 8.008 2.246 1 98.56 243 LEU B C 1
ATOM 4796 O O . LEU B 1 243 ? 6.305 8.211 1.192 1 98.56 243 LEU B O 1
ATOM 4800 N N . GLU B 1 244 ? 5.113 8.938 2.916 1 98.75 244 GLU B N 1
ATOM 4801 C CA . GLU B 1 244 ? 5.059 10.312 2.436 1 98.75 244 GLU B CA 1
ATOM 4802 C C . GLU B 1 244 ? 6.445 10.945 2.404 1 98.75 244 GLU B C 1
ATOM 4804 O O . GLU B 1 244 ? 6.801 11.641 1.447 1 98.75 244 GLU B O 1
ATOM 4809 N N . GLY B 1 245 ? 7.191 10.719 3.453 1 98.62 245 GLY B N 1
ATOM 4810 C CA . GLY B 1 245 ? 8.555 11.219 3.479 1 98.62 245 GLY B CA 1
ATOM 4811 C C . GLY B 1 245 ? 9.414 10.672 2.355 1 98.62 245 GLY B C 1
ATOM 4812 O O . GLY B 1 245 ? 10.125 11.422 1.685 1 98.62 245 GLY B O 1
ATOM 4813 N N . ALA B 1 246 ? 9.344 9.352 2.174 1 98.31 246 ALA B N 1
ATOM 4814 C CA . ALA B 1 246 ? 10.094 8.719 1.091 1 98.31 246 ALA B CA 1
ATOM 4815 C C . ALA B 1 246 ? 9.672 9.281 -0.265 1 98.31 246 ALA B C 1
ATOM 4817 O O . ALA B 1 246 ? 10.508 9.469 -1.154 1 98.31 246 ALA B O 1
ATOM 4818 N N . LEU B 1 247 ? 8.383 9.539 -0.42 1 97.94 247 LEU B N 1
ATOM 4819 C CA . LEU B 1 247 ? 7.867 10.078 -1.67 1 97.94 247 LEU B CA 1
ATOM 4820 C C . LEU B 1 247 ? 8.438 11.469 -1.936 1 97.94 247 LEU B C 1
ATOM 4822 O O . LEU B 1 247 ? 8.852 11.773 -3.057 1 97.94 247 LEU B O 1
ATOM 4826 N N . LYS B 1 248 ? 8.484 12.305 -0.941 1 97.5 248 LYS B N 1
ATOM 4827 C CA . LYS B 1 248 ? 9.016 13.648 -1.093 1 97.5 248 LYS B CA 1
ATOM 4828 C C . LYS B 1 248 ? 10.492 13.617 -1.493 1 97.5 248 LYS B C 1
ATOM 4830 O O . LYS B 1 248 ? 10.914 14.344 -2.395 1 97.5 248 LYS B O 1
ATOM 4835 N N . ILE B 1 249 ? 11.195 12.75 -0.809 1 97.5 249 ILE B N 1
ATOM 4836 C CA . ILE B 1 249 ? 12.625 12.641 -1.101 1 97.5 249 ILE B CA 1
ATOM 4837 C C . ILE B 1 249 ? 12.82 12.156 -2.537 1 97.5 249 ILE B C 1
ATOM 4839 O O . ILE B 1 249 ? 13.633 12.711 -3.277 1 97.5 249 ILE B O 1
ATOM 4843 N N . LYS B 1 250 ? 12.062 11.164 -2.92 1 95.5 250 LYS B N 1
ATOM 4844 C CA . LYS B 1 250 ? 12.141 10.625 -4.273 1 95.5 250 LYS B CA 1
ATOM 4845 C C . LYS B 1 250 ? 11.828 11.695 -5.312 1 95.5 250 LYS B C 1
ATOM 4847 O O . LYS B 1 250 ? 12.547 11.828 -6.305 1 95.5 250 LYS B O 1
ATOM 4852 N N . GLU B 1 251 ? 10.852 12.469 -5.094 1 94.44 251 GLU B N 1
ATOM 4853 C CA . GLU B 1 251 ? 10.312 13.414 -6.066 1 94.44 251 GLU B CA 1
ATOM 4854 C C . GLU B 1 251 ? 11.328 14.508 -6.391 1 94.44 251 GLU B C 1
ATOM 4856 O O . GLU B 1 251 ? 11.469 14.906 -7.551 1 94.44 251 GLU B O 1
ATOM 4861 N N . ILE B 1 252 ? 12.07 14.969 -5.355 1 95.62 252 ILE B N 1
ATOM 4862 C CA . ILE B 1 252 ? 12.789 16.203 -5.637 1 95.62 252 ILE B CA 1
ATOM 4863 C C . ILE B 1 252 ? 14.289 15.969 -5.555 1 95.62 252 ILE B C 1
ATOM 4865 O O . ILE B 1 252 ? 15.086 16.828 -5.945 1 95.62 252 ILE B O 1
ATOM 4869 N N . THR B 1 253 ? 14.703 14.758 -5.098 1 96 253 THR B N 1
ATOM 4870 C CA . THR B 1 253 ? 16.141 14.5 -4.988 1 96 253 THR B CA 1
ATOM 4871 C C . THR B 1 253 ? 16.547 13.359 -5.914 1 96 253 THR B C 1
ATOM 4873 O O . THR B 1 253 ? 17.734 13.086 -6.074 1 96 253 THR B O 1
ATOM 4876 N N . TYR B 1 254 ? 15.578 12.617 -6.418 1 93.19 254 TYR B N 1
ATOM 4877 C CA . TYR B 1 254 ? 15.781 11.484 -7.316 1 93.19 254 TYR B CA 1
ATOM 4878 C C . TYR B 1 254 ? 16.562 10.367 -6.621 1 93.19 254 TYR B C 1
ATOM 4880 O O . TYR B 1 254 ? 17.141 9.508 -7.277 1 93.19 254 TYR B O 1
ATOM 4888 N N . MET B 1 255 ? 16.625 10.492 -5.297 1 94.5 255 MET B N 1
ATOM 4889 C CA . MET B 1 255 ? 17.125 9.398 -4.465 1 94.5 255 MET B CA 1
ATOM 4890 C C . MET B 1 255 ? 16.109 8.266 -4.387 1 94.5 255 MET B C 1
ATOM 4892 O O . MET B 1 255 ? 14.93 8.5 -4.109 1 94.5 255 MET B O 1
ATOM 4896 N N . HIS B 1 256 ? 16.562 7.004 -4.746 1 95.12 256 HIS B N 1
ATOM 4897 C CA . HIS B 1 256 ? 15.672 5.863 -4.574 1 95.12 256 HIS B CA 1
ATOM 4898 C C . HIS B 1 256 ? 15.32 5.66 -3.104 1 95.12 256 HIS B C 1
ATOM 4900 O O . HIS B 1 256 ? 16.078 5.039 -2.357 1 95.12 256 HIS B O 1
ATOM 4906 N N . SER B 1 257 ? 14.156 6.168 -2.701 1 96.75 257 SER B N 1
ATOM 4907 C CA . SER B 1 257 ? 13.727 6.133 -1.308 1 96.75 257 SER B CA 1
ATOM 4908 C C . SER B 1 257 ? 12.453 5.305 -1.145 1 96.75 257 SER B C 1
ATOM 4910 O O . SER B 1 257 ? 11.547 5.375 -1.978 1 96.75 257 SER B O 1
ATOM 4912 N N . GLU B 1 258 ? 12.43 4.523 -0.077 1 96.94 258 GLU B N 1
ATOM 4913 C CA . GLU B 1 258 ? 11.289 3.633 0.148 1 96.94 258 GLU B CA 1
ATOM 4914 C C . GLU B 1 258 ? 10.812 3.705 1.595 1 96.94 258 GLU B C 1
ATOM 4916 O O . GLU B 1 258 ? 11.625 3.744 2.521 1 96.94 258 GLU B O 1
ATOM 4921 N N . GLY B 1 259 ? 9.508 3.895 1.722 1 97.62 259 GLY B N 1
ATOM 4922 C CA . GLY B 1 259 ? 8.891 3.75 3.029 1 97.62 259 GLY B CA 1
ATOM 4923 C C . GLY B 1 259 ? 8.562 2.311 3.377 1 97.62 259 GLY B C 1
ATOM 4924 O O . GLY B 1 259 ? 7.973 1.591 2.566 1 97.62 259 GLY B O 1
ATOM 4925 N N . ILE B 1 260 ? 8.93 1.91 4.57 1 96.88 260 ILE B N 1
ATOM 4926 C CA . ILE B 1 260 ? 8.773 0.515 4.965 1 96.88 260 ILE B CA 1
ATOM 4927 C C . ILE B 1 260 ? 7.977 0.435 6.27 1 96.88 260 ILE B C 1
ATOM 4929 O O . ILE B 1 260 ? 8.242 1.188 7.207 1 96.88 260 ILE B O 1
ATOM 4933 N N . LEU B 1 261 ? 7.016 -0.418 6.227 1 97 261 LEU B N 1
ATOM 4934 C CA . LEU B 1 261 ? 6.371 -0.786 7.48 1 97 261 LEU B CA 1
ATOM 4935 C C . LEU B 1 261 ? 7.297 -1.638 8.344 1 97 261 LEU B C 1
ATOM 4937 O O . LEU B 1 261 ? 7.672 -2.746 7.949 1 97 261 LEU B O 1
ATOM 4941 N N . ALA B 1 262 ? 7.586 -1.151 9.516 1 95.12 262 ALA B N 1
ATOM 4942 C CA . ALA B 1 262 ? 8.57 -1.825 10.359 1 95.12 262 ALA B CA 1
ATOM 4943 C C . ALA B 1 262 ? 8.125 -3.246 10.695 1 95.12 262 ALA B C 1
ATOM 4945 O O . ALA B 1 262 ? 8.953 -4.129 10.914 1 95.12 262 ALA B O 1
ATOM 4946 N N . GLY B 1 263 ? 6.852 -3.469 10.742 1 93.56 263 GLY B N 1
ATOM 4947 C CA . GLY B 1 263 ? 6.34 -4.809 10.992 1 93.56 263 GLY B CA 1
ATOM 4948 C C . GLY B 1 263 ? 6.691 -5.797 9.891 1 93.56 263 GLY B C 1
ATOM 4949 O O . GLY B 1 263 ? 6.641 -7.008 10.102 1 93.56 263 GLY B O 1
ATOM 4950 N N . GLU B 1 264 ? 7.055 -5.293 8.703 1 93.38 264 GLU B N 1
ATOM 4951 C CA . GLU B 1 264 ? 7.371 -6.137 7.555 1 93.38 264 GLU B CA 1
ATOM 4952 C C . GLU B 1 264 ? 8.883 -6.305 7.395 1 93.38 264 GLU B C 1
ATOM 4954 O O . GLU B 1 264 ? 9.344 -6.906 6.422 1 93.38 264 GLU B O 1
ATOM 4959 N N . LEU B 1 265 ? 9.633 -5.844 8.352 1 92.25 265 LEU B N 1
ATOM 4960 C CA . LEU B 1 265 ? 11.094 -5.828 8.25 1 92.25 265 LEU B CA 1
ATOM 4961 C C . LEU B 1 265 ? 11.633 -7.234 8.008 1 92.25 265 LEU B C 1
ATOM 4963 O O . LEU B 1 265 ? 12.516 -7.426 7.164 1 92.25 265 LEU B O 1
ATOM 4967 N N . LYS B 1 266 ? 11.016 -8.195 8.656 1 90.06 266 LYS B N 1
ATOM 4968 C CA . LYS B 1 266 ? 11.523 -9.562 8.586 1 90.06 266 LYS B CA 1
ATOM 4969 C C . LYS B 1 266 ? 11.047 -10.266 7.32 1 90.06 266 LYS B C 1
ATOM 4971 O O . LYS B 1 266 ? 11.477 -11.383 7.02 1 90.06 266 LYS B O 1
ATOM 4976 N N . HIS B 1 267 ? 10.227 -9.648 6.578 1 90.06 267 HIS B N 1
ATOM 4977 C CA . HIS B 1 267 ? 9.664 -10.258 5.379 1 90.06 267 HIS B CA 1
ATOM 4978 C C . HIS B 1 267 ? 10.289 -9.672 4.117 1 90.06 267 HIS B C 1
ATOM 4980 O O . HIS B 1 267 ? 9.617 -9.539 3.09 1 90.06 267 HIS B O 1
ATOM 4986 N N . GLY B 1 268 ? 11.617 -9.312 4.262 1 89.94 268 GLY B N 1
ATOM 4987 C CA . GLY B 1 268 ? 12.289 -8.883 3.047 1 89.94 268 GLY B CA 1
ATOM 4988 C C . GLY B 1 268 ? 13.219 -7.699 3.264 1 89.94 268 GLY B C 1
ATOM 4989 O O . GLY B 1 268 ? 14.43 -7.809 3.062 1 89.94 268 GLY B O 1
ATOM 4990 N N . PRO B 1 269 ? 12.75 -6.633 3.771 1 90.94 269 PRO B N 1
ATOM 4991 C CA . PRO B 1 269 ? 13.523 -5.398 3.848 1 90.94 269 PRO B CA 1
ATOM 4992 C C . PRO B 1 269 ? 14.758 -5.531 4.738 1 90.94 269 PRO B C 1
ATOM 4994 O O . PRO B 1 269 ? 15.727 -4.785 4.578 1 90.94 269 PRO B O 1
ATOM 4997 N N . LEU B 1 270 ? 14.688 -6.441 5.684 1 91.38 270 LEU B N 1
ATOM 4998 C CA . LEU B 1 270 ? 15.828 -6.629 6.57 1 91.38 270 LEU B CA 1
ATOM 4999 C C . LEU B 1 270 ? 17.062 -7.039 5.785 1 91.38 270 LEU B C 1
ATOM 5001 O O . LEU B 1 270 ? 18.188 -6.863 6.258 1 91.38 270 LEU B O 1
ATOM 5005 N N . ALA B 1 271 ? 16.844 -7.617 4.629 1 90.06 271 ALA B N 1
ATOM 5006 C CA . ALA B 1 271 ? 17.938 -8.07 3.775 1 90.06 271 ALA B CA 1
ATOM 5007 C C . ALA B 1 271 ? 18.781 -6.891 3.291 1 90.06 271 ALA B C 1
ATOM 5009 O O . ALA B 1 271 ? 19.969 -7.043 3.008 1 90.06 271 ALA B O 1
ATOM 5010 N N . LEU B 1 272 ? 18.188 -5.688 3.215 1 91.88 272 LEU B N 1
ATOM 5011 C CA . LEU B 1 272 ? 18.844 -4.512 2.65 1 91.88 272 LEU B CA 1
ATOM 5012 C C . LEU B 1 272 ? 19.734 -3.84 3.686 1 91.88 272 LEU B C 1
ATOM 5014 O O . LEU B 1 272 ? 20.562 -2.988 3.342 1 91.88 272 LEU B O 1
ATOM 5018 N N . ILE B 1 273 ? 19.594 -4.223 4.902 1 92.81 273 ILE B N 1
ATOM 5019 C CA . ILE B 1 273 ? 20.234 -3.492 5.992 1 92.81 273 ILE B CA 1
ATOM 5020 C C . ILE B 1 273 ? 21.703 -3.889 6.082 1 92.81 273 ILE B C 1
ATOM 5022 O O . ILE B 1 273 ? 22.031 -5.078 6.141 1 92.81 273 ILE B O 1
ATOM 5026 N N . ASP B 1 274 ? 22.531 -2.91 6.035 1 91.31 274 ASP B N 1
ATOM 5027 C CA . ASP B 1 274 ? 23.953 -3.049 6.293 1 91.31 274 ASP B CA 1
ATOM 5028 C C . ASP B 1 274 ? 24.562 -1.737 6.793 1 91.31 274 ASP B C 1
ATOM 5030 O O . ASP B 1 274 ? 23.828 -0.816 7.164 1 91.31 274 ASP B O 1
ATOM 5034 N N . LYS B 1 275 ? 25.859 -1.657 6.844 1 92 275 LYS B N 1
ATOM 5035 C CA . LYS B 1 275 ? 26.531 -0.499 7.426 1 92 275 LYS B CA 1
ATOM 5036 C C . LYS B 1 275 ? 26.406 0.721 6.516 1 92 275 LYS B C 1
ATOM 5038 O O . LYS B 1 275 ? 26.5 1.859 6.98 1 92 275 LYS B O 1
ATOM 5043 N N . GLN B 1 276 ? 26.109 0.49 5.297 1 91.62 276 GLN B N 1
ATOM 5044 C CA . GLN B 1 276 ? 26.172 1.575 4.324 1 91.62 276 GLN B CA 1
ATOM 5045 C C . GLN B 1 276 ? 24.781 2.115 4.012 1 91.62 276 GLN B C 1
ATOM 5047 O O . GLN B 1 276 ? 24.641 3.258 3.574 1 91.62 276 GLN B O 1
ATOM 5052 N N . MET B 1 277 ? 23.719 1.357 4.23 1 93.31 277 MET B N 1
ATOM 5053 C CA . MET B 1 277 ? 22.359 1.742 3.855 1 93.31 277 MET B CA 1
ATOM 5054 C C . MET B 1 277 ? 21.812 2.811 4.797 1 93.31 277 MET B C 1
ATOM 5056 O O . MET B 1 277 ? 21.578 2.543 5.977 1 93.31 277 MET B O 1
ATOM 5060 N N . PRO B 1 278 ? 21.625 4.082 4.309 1 96.62 278 PRO B N 1
ATOM 5061 C CA . PRO B 1 278 ? 21 5.094 5.16 1 96.62 278 PRO B CA 1
ATOM 5062 C C . PRO B 1 278 ? 19.578 4.73 5.559 1 96.62 278 PRO B C 1
ATOM 5064 O O . PRO B 1 278 ? 18.781 4.324 4.711 1 96.62 278 PRO B O 1
ATOM 5067 N N . ILE B 1 279 ? 19.312 4.895 6.848 1 97.88 279 ILE B N 1
ATOM 5068 C CA . ILE B 1 279 ? 18.016 4.52 7.395 1 97.88 279 ILE B CA 1
ATOM 5069 C C . ILE B 1 279 ? 17.5 5.629 8.305 1 97.88 279 ILE B C 1
ATOM 5071 O O . ILE B 1 279 ? 18.219 6.117 9.18 1 97.88 279 ILE B O 1
ATOM 5075 N N . ILE B 1 280 ? 16.281 6.043 8.062 1 98.56 280 ILE B N 1
ATOM 5076 C CA . ILE B 1 280 ? 15.57 6.922 8.984 1 98.56 280 ILE B CA 1
ATOM 5077 C C . ILE B 1 280 ? 14.414 6.164 9.633 1 98.56 280 ILE B C 1
ATOM 5079 O O . ILE B 1 280 ? 13.594 5.559 8.938 1 98.56 280 ILE B O 1
ATOM 5083 N N . MET B 1 281 ? 14.352 6.137 10.93 1 98.5 281 MET B N 1
ATOM 5084 C CA . MET B 1 281 ? 13.258 5.488 11.641 1 98.5 281 MET B CA 1
ATOM 5085 C C . MET B 1 281 ? 12.438 6.512 12.422 1 98.5 281 MET B C 1
ATOM 5087 O O . MET B 1 281 ? 12.992 7.422 13.039 1 98.5 281 MET B O 1
ATOM 5091 N N . ILE B 1 282 ? 11.188 6.418 12.32 1 98.44 282 ILE B N 1
ATOM 5092 C CA . ILE B 1 282 ? 10.289 7.223 13.141 1 98.44 282 ILE B CA 1
ATOM 5093 C C . ILE B 1 282 ? 9.805 6.398 14.336 1 98.44 282 ILE B C 1
ATOM 5095 O O . ILE B 1 282 ? 9.023 5.457 14.172 1 98.44 282 ILE B O 1
ATOM 5099 N N . ILE B 1 283 ? 10.273 6.723 15.516 1 97.75 283 ILE B N 1
ATOM 5100 C CA . ILE B 1 283 ? 9.93 6.012 16.734 1 97.75 283 ILE B CA 1
ATOM 5101 C C . ILE B 1 283 ? 9.383 7 17.766 1 97.75 283 ILE B C 1
ATOM 5103 O O . ILE B 1 283 ? 10.156 7.633 18.5 1 97.75 283 ILE B O 1
ATOM 5107 N N . MET B 1 284 ? 8.094 7.094 17.844 1 97 284 MET B N 1
ATOM 5108 C CA . MET B 1 284 ? 7.43 7.988 18.797 1 97 284 MET B CA 1
ATOM 5109 C C . MET B 1 284 ? 6.887 7.211 19.984 1 97 284 MET B C 1
ATOM 5111 O O . MET B 1 284 ? 6.84 5.977 19.953 1 97 284 MET B O 1
ATOM 5115 N N . LYS B 1 285 ? 6.535 7.961 21.062 1 94.38 285 LYS B N 1
ATOM 5116 C CA . LYS B 1 285 ? 5.953 7.32 22.234 1 94.38 285 LYS B CA 1
ATOM 5117 C C . LYS B 1 285 ? 4.461 7.07 22.047 1 94.38 285 LYS B C 1
ATOM 5119 O O . LYS B 1 285 ? 3.631 7.719 22.688 1 94.38 285 LYS B O 1
ATOM 5124 N N . ASP B 1 286 ? 4.195 6.172 21.234 1 93.94 286 ASP B N 1
ATOM 5125 C CA . ASP B 1 286 ? 2.828 5.766 20.922 1 93.94 286 ASP B CA 1
ATOM 5126 C C . ASP B 1 286 ? 2.625 4.273 21.188 1 93.94 286 ASP B C 1
ATOM 5128 O O . ASP B 1 286 ? 3.5 3.613 21.75 1 93.94 286 ASP B O 1
ATOM 5132 N N . PRO B 1 287 ? 1.446 3.756 20.906 1 93.38 287 PRO B N 1
ATOM 5133 C CA . PRO B 1 287 ? 1.158 2.365 21.266 1 93.38 287 PRO B CA 1
ATOM 5134 C C . PRO B 1 287 ? 2.107 1.375 20.594 1 93.38 287 PRO B C 1
ATOM 5136 O O . PRO B 1 287 ? 2.268 0.247 21.078 1 93.38 287 PRO B O 1
ATOM 5139 N N . CYS B 1 288 ? 2.781 1.735 19.547 1 95.69 288 CYS B N 1
ATOM 5140 C CA . CYS B 1 288 ? 3.66 0.831 18.812 1 95.69 288 CYS B CA 1
ATOM 5141 C C . CYS B 1 288 ? 5.113 1.017 19.234 1 95.69 288 CYS B C 1
ATOM 5143 O O . CYS B 1 288 ? 6.023 0.464 18.609 1 95.69 288 CYS B O 1
ATOM 5145 N N . PHE B 1 289 ? 5.363 1.753 20.312 1 96.56 289 PHE B N 1
ATOM 5146 C CA . PHE B 1 289 ? 6.711 2.119 20.75 1 96.56 289 PHE B CA 1
ATOM 5147 C C . PHE B 1 289 ? 7.562 0.878 20.969 1 96.56 289 PHE B C 1
ATOM 5149 O O . PHE B 1 289 ? 8.672 0.774 20.438 1 96.56 289 PHE B O 1
ATOM 5156 N N . ALA B 1 290 ? 7.031 -0.054 21.688 1 96.06 290 ALA B N 1
ATOM 5157 C CA . ALA B 1 290 ? 7.785 -1.261 22.016 1 96.06 290 ALA B CA 1
ATOM 5158 C C . ALA B 1 290 ? 8.141 -2.049 20.75 1 96.06 290 ALA B C 1
ATOM 5160 O O . ALA B 1 290 ? 9.242 -2.576 20.641 1 96.06 290 ALA B O 1
ATOM 5161 N N . LYS B 1 291 ? 7.203 -2.17 19.875 1 96 291 LYS B N 1
ATOM 5162 C CA . LYS B 1 291 ? 7.43 -2.887 18.625 1 96 291 LYS B CA 1
ATOM 5163 C C . LYS B 1 291 ? 8.477 -2.178 17.766 1 96 291 LYS B C 1
ATOM 5165 O O . LYS B 1 291 ? 9.289 -2.828 17.109 1 96 291 LYS B O 1
ATOM 5170 N N . CYS B 1 292 ? 8.438 -0.867 17.766 1 96.5 292 CYS B N 1
ATOM 5171 C CA . CYS B 1 292 ? 9.43 -0.095 17.031 1 96.5 292 CYS B CA 1
ATOM 5172 C C . CYS B 1 292 ? 10.812 -0.263 17.641 1 96.5 292 CYS B C 1
ATOM 5174 O O . CYS B 1 292 ? 11.812 -0.285 16.922 1 96.5 292 CYS B O 1
ATOM 5176 N N . GLN B 1 293 ? 10.844 -0.381 18.969 1 96.25 293 GLN B N 1
ATOM 5177 C CA . GLN B 1 293 ? 12.117 -0.619 19.641 1 96.25 293 GLN B CA 1
ATOM 5178 C C . GLN B 1 293 ? 12.719 -1.961 19.219 1 96.25 293 GLN B C 1
ATOM 5180 O O . GLN B 1 293 ? 13.93 -2.074 19.031 1 96.25 293 GLN B O 1
ATOM 5185 N N . ASN B 1 294 ? 11.883 -2.922 19.094 1 95 294 ASN B N 1
ATOM 5186 C CA . ASN B 1 294 ? 12.336 -4.223 18.625 1 95 294 ASN B CA 1
ATOM 5187 C C . ASN B 1 294 ? 12.93 -4.129 17.219 1 95 294 ASN B C 1
ATOM 5189 O O . ASN B 1 294 ? 13.961 -4.734 16.938 1 95 294 ASN B O 1
ATOM 5193 N N . ALA B 1 295 ? 12.227 -3.441 16.359 1 95.25 295 ALA B N 1
ATOM 5194 C CA . ALA B 1 295 ? 12.719 -3.232 15.008 1 95.25 295 ALA B CA 1
ATOM 5195 C C . ALA B 1 295 ? 14.062 -2.512 15.016 1 95.25 295 ALA B C 1
ATOM 5197 O O . ALA B 1 295 ? 14.969 -2.859 14.258 1 95.25 295 ALA B O 1
ATOM 5198 N N . LEU B 1 296 ? 14.164 -1.494 15.898 1 96.75 296 LEU B N 1
ATOM 5199 C CA . LEU B 1 296 ? 15.398 -0.729 16.031 1 96.75 296 LEU B CA 1
ATOM 5200 C C . LEU B 1 296 ? 16.562 -1.637 16.438 1 96.75 296 LEU B C 1
ATOM 5202 O O . LEU B 1 296 ? 17.641 -1.543 15.867 1 96.75 296 LEU B O 1
ATOM 5206 N N . GLN B 1 297 ? 16.312 -2.529 17.312 1 95.62 297 GLN B N 1
ATOM 5207 C CA . GLN B 1 297 ? 17.328 -3.467 17.766 1 95.62 297 GLN B CA 1
ATOM 5208 C C . GLN B 1 297 ? 17.734 -4.426 16.641 1 95.62 297 GLN B C 1
ATOM 5210 O O . GLN B 1 297 ? 18.906 -4.758 16.5 1 95.62 297 GLN B O 1
ATOM 5215 N N . GLN B 1 298 ? 16.781 -4.875 15.891 1 94.06 298 GLN B N 1
ATOM 5216 C CA . GLN B 1 298 ? 17.062 -5.766 14.766 1 94.06 298 GLN B CA 1
ATOM 5217 C C . GLN B 1 298 ? 17.953 -5.074 13.727 1 94.06 298 GLN B C 1
ATOM 5219 O O . GLN B 1 298 ? 18.859 -5.691 13.164 1 94.06 298 GLN B O 1
ATOM 5224 N N . ILE B 1 299 ? 17.688 -3.805 13.469 1 95.69 299 ILE B N 1
ATOM 5225 C CA . ILE B 1 299 ? 18.422 -3.027 12.484 1 95.69 299 ILE B CA 1
ATOM 5226 C C . ILE B 1 299 ? 19.859 -2.814 12.961 1 95.69 299 ILE B C 1
ATOM 5228 O O . ILE B 1 299 ? 20.812 -3.016 12.203 1 95.69 299 ILE B O 1
ATOM 5232 N N . THR B 1 300 ? 19.984 -2.461 14.203 1 96.38 300 THR B N 1
ATOM 5233 C CA . THR B 1 300 ? 21.312 -2.186 14.742 1 96.38 300 THR B CA 1
ATOM 5234 C C . THR B 1 300 ? 22.109 -3.473 14.875 1 96.38 300 THR B C 1
ATOM 5236 O O . THR B 1 300 ? 23.344 -3.461 14.719 1 96.38 300 THR B O 1
ATOM 5239 N N . ALA B 1 301 ? 21.453 -4.609 15.141 1 93.94 301 ALA B N 1
ATOM 5240 C CA . ALA B 1 301 ? 22.109 -5.91 15.219 1 93.94 301 ALA B CA 1
ATOM 5241 C C . ALA B 1 301 ? 22.719 -6.297 13.867 1 93.94 301 ALA B C 1
ATOM 5243 O O . ALA B 1 301 ? 23.641 -7.098 13.812 1 93.94 301 ALA B O 1
ATOM 5244 N N . ARG B 1 302 ? 22.266 -5.734 12.859 1 93.19 302 ARG B N 1
ATOM 5245 C CA . ARG B 1 302 ? 22.766 -6.02 11.523 1 93.19 302 ARG B CA 1
ATOM 5246 C C . ARG B 1 302 ? 23.625 -4.871 11.008 1 93.19 302 ARG B C 1
ATOM 5248 O O . ARG B 1 302 ? 23.719 -4.656 9.797 1 93.19 302 ARG B O 1
ATOM 5255 N N . GLN B 1 303 ? 24.078 -3.996 11.891 1 94.12 303 GLN B N 1
ATOM 5256 C CA . GLN B 1 303 ? 25.062 -2.943 11.672 1 94.12 303 GLN B CA 1
ATOM 5257 C C . GLN B 1 303 ? 24.422 -1.727 11 1 94.12 303 GLN B C 1
ATOM 5259 O O . GLN B 1 303 ? 25.125 -0.888 10.43 1 94.12 303 GLN B O 1
ATOM 5264 N N . GLY B 1 304 ? 23.125 -1.737 11.062 1 95.19 304 GLY B N 1
ATOM 5265 C CA . GLY B 1 304 ? 22.484 -0.512 10.617 1 95.19 304 GLY B CA 1
ATOM 5266 C C . GLY B 1 304 ? 22.766 0.675 11.516 1 95.19 304 GLY B C 1
ATOM 5267 O O . GLY B 1 304 ? 22.953 0.516 12.719 1 95.19 304 GLY B O 1
ATOM 5268 N N . ARG B 1 305 ? 22.828 1.857 10.953 1 95.81 305 ARG B N 1
ATOM 5269 C CA . ARG B 1 305 ? 23.031 3.1 11.695 1 95.81 305 ARG B CA 1
ATOM 5270 C C . ARG B 1 305 ? 21.875 4.059 11.492 1 95.81 305 ARG B C 1
ATOM 5272 O O . ARG B 1 305 ? 22 5.07 10.797 1 95.81 305 ARG B O 1
ATOM 5279 N N . PRO B 1 306 ? 20.828 3.842 12.172 1 97.75 306 PRO B N 1
ATOM 5280 C CA . PRO B 1 306 ? 19.594 4.586 11.898 1 97.75 306 PRO B CA 1
ATOM 5281 C C . PRO B 1 306 ? 19.609 5.996 12.484 1 97.75 306 PRO B C 1
ATOM 5283 O O . PRO B 1 306 ? 20.125 6.203 13.586 1 97.75 306 PRO B O 1
ATOM 5286 N N . ILE B 1 307 ? 19.172 6.938 11.711 1 98.31 307 ILE B N 1
ATOM 5287 C CA . ILE B 1 307 ? 18.75 8.242 12.203 1 98.31 307 ILE B CA 1
ATOM 5288 C C . ILE B 1 307 ? 17.312 8.156 12.742 1 98.31 307 ILE B C 1
ATOM 5290 O O . ILE B 1 307 ? 16.422 7.684 12.039 1 98.31 307 ILE B O 1
ATOM 5294 N N . ILE B 1 308 ? 17.094 8.641 13.945 1 98.38 308 ILE B N 1
ATOM 5295 C CA . ILE B 1 308 ? 15.797 8.383 14.562 1 98.38 308 ILE B CA 1
ATOM 5296 C C . ILE B 1 308 ? 15.07 9.695 14.812 1 98.38 308 ILE B C 1
ATOM 5298 O O . ILE B 1 308 ? 15.617 10.609 15.438 1 98.38 308 ILE B O 1
ATOM 5302 N N . LEU B 1 309 ? 13.906 9.875 14.219 1 98.25 309 LEU B N 1
ATOM 5303 C CA . LEU B 1 309 ? 12.938 10.859 14.695 1 98.25 309 LEU B CA 1
ATOM 5304 C C . LEU B 1 309 ? 12.203 10.344 15.93 1 98.25 309 LEU B C 1
ATOM 5306 O O . LEU B 1 309 ? 11.492 9.344 15.859 1 98.25 309 LEU B O 1
ATOM 5310 N N . CYS B 1 310 ? 12.367 10.953 17.047 1 97.44 310 CYS B N 1
ATOM 5311 C CA . CYS B 1 310 ? 11.836 10.414 18.297 1 97.44 310 CYS B CA 1
ATOM 5312 C C . CYS B 1 310 ? 11.219 11.516 19.156 1 97.44 310 CYS B C 1
ATOM 5314 O O . CYS B 1 310 ? 11.359 12.703 18.828 1 97.44 310 CYS B O 1
ATOM 5316 N N . SER B 1 311 ? 10.5 11.125 20.156 1 95.88 311 SER B N 1
ATOM 5317 C CA . SER B 1 311 ? 9.938 12.078 21.125 1 95.88 311 SER B CA 1
ATOM 5318 C C . SER B 1 311 ? 11.031 12.703 21.984 1 95.88 311 SER B C 1
ATOM 5320 O O . SER B 1 311 ? 12.023 12.047 22.312 1 95.88 311 SER B O 1
ATOM 5322 N N . LYS B 1 312 ? 10.719 13.891 22.359 1 94.81 312 LYS B N 1
ATOM 5323 C CA . LYS B 1 312 ? 11.625 14.531 23.312 1 94.81 312 LYS B CA 1
ATOM 5324 C C . LYS B 1 312 ? 11.805 13.672 24.562 1 94.81 312 LYS B C 1
ATOM 5326 O O . LYS B 1 312 ? 10.852 13.086 25.062 1 94.81 312 LYS B O 1
ATOM 5331 N N . ASP B 1 313 ? 13.008 13.438 24.969 1 88.94 313 ASP B N 1
ATOM 5332 C CA . ASP B 1 313 ? 13.406 12.766 26.203 1 88.94 313 ASP B CA 1
ATOM 5333 C C . ASP B 1 313 ? 13.289 11.25 26.062 1 88.94 313 ASP B C 1
ATOM 5335 O O . ASP B 1 313 ? 13.109 10.539 27.062 1 88.94 313 ASP B O 1
ATOM 5339 N N . ASP B 1 314 ? 13.211 10.797 24.859 1 93.44 314 ASP B N 1
ATOM 5340 C CA . ASP B 1 314 ? 13.25 9.359 24.641 1 93.44 314 ASP B CA 1
ATOM 5341 C C . ASP B 1 314 ? 14.648 8.797 24.875 1 93.44 314 ASP B C 1
ATOM 5343 O O . ASP B 1 314 ? 15.469 8.75 23.969 1 93.44 314 ASP B O 1
ATOM 5347 N N . THR B 1 315 ? 14.938 8.25 25.922 1 91.5 315 THR B N 1
ATOM 5348 C CA . THR B 1 315 ? 16.25 7.758 26.297 1 91.5 315 THR B CA 1
ATOM 5349 C C . THR B 1 315 ? 16.453 6.332 25.781 1 91.5 315 THR B C 1
ATOM 5351 O O . THR B 1 315 ? 17.594 5.871 25.641 1 91.5 315 THR B O 1
ATOM 5354 N N . GLU B 1 316 ? 15.445 5.645 25.516 1 93.12 316 GLU B N 1
ATOM 5355 C CA . GLU B 1 316 ? 15.539 4.266 25.047 1 93.12 316 GLU B CA 1
ATOM 5356 C C . GLU B 1 316 ? 16.062 4.195 23.625 1 93.12 316 GLU B C 1
ATOM 5358 O O . GLU B 1 316 ? 16.984 3.439 23.328 1 93.12 316 GLU B O 1
ATOM 5363 N N . SER B 1 317 ? 15.461 5.004 22.719 1 93 317 SER B N 1
ATOM 5364 C CA . SER B 1 317 ? 15.859 5.008 21.312 1 93 317 SER B CA 1
ATOM 5365 C C . SER B 1 317 ? 17.281 5.547 21.141 1 93 317 SER B C 1
ATOM 5367 O O . SER B 1 317 ? 17.984 5.152 20.203 1 93 317 SER B O 1
ATOM 5369 N N . SER B 1 318 ? 17.688 6.445 22.016 1 91.56 318 SER B N 1
ATOM 5370 C CA . SER B 1 318 ? 18.969 7.121 21.906 1 91.56 318 SER B CA 1
ATOM 5371 C C . SER B 1 318 ? 20.125 6.133 22 1 91.56 318 SER B C 1
ATOM 5373 O O . SER B 1 318 ? 21.188 6.359 21.422 1 91.56 318 SER B O 1
ATOM 5375 N N . LYS B 1 319 ? 19.891 5.035 22.625 1 91.69 319 LYS B N 1
ATOM 5376 C CA . LYS B 1 319 ? 20.938 4.039 22.844 1 91.69 319 LYS B CA 1
ATOM 5377 C C . LYS B 1 319 ? 21.359 3.377 21.547 1 91.69 319 LYS B C 1
ATOM 5379 O O . LYS B 1 319 ? 22.469 2.854 21.422 1 91.69 319 LYS B O 1
ATOM 5384 N N . PHE B 1 320 ? 20.5 3.42 20.594 1 93.56 320 PHE B N 1
ATOM 5385 C CA . PHE B 1 320 ? 20.75 2.668 19.375 1 93.56 320 PHE B CA 1
ATOM 5386 C C . PHE B 1 320 ? 20.812 3.6 18.156 1 93.56 320 PHE B C 1
ATOM 5388 O O . PHE B 1 320 ? 21 3.148 17.031 1 93.56 320 PHE B O 1
ATOM 5395 N N . ALA B 1 321 ? 20.703 4.914 18.391 1 94.75 321 ALA B N 1
ATOM 5396 C CA . ALA B 1 321 ? 20.594 5.871 17.297 1 94.75 321 ALA B CA 1
ATOM 5397 C C . ALA B 1 321 ? 21.969 6.352 16.844 1 94.75 321 ALA B C 1
ATOM 5399 O O . ALA B 1 321 ? 22.859 6.57 17.672 1 94.75 321 ALA B O 1
ATOM 5400 N N . TYR B 1 322 ? 22.156 6.449 15.57 1 95.31 322 TYR B N 1
ATOM 5401 C CA . TYR B 1 322 ? 23.297 7.18 15.023 1 95.31 322 TYR B CA 1
ATOM 5402 C C . TYR B 1 322 ? 23.156 8.68 15.266 1 95.31 322 TYR B C 1
ATOM 5404 O O . TYR B 1 322 ? 24.078 9.32 15.789 1 95.31 322 TYR B O 1
ATOM 5412 N N . LYS B 1 323 ? 22.016 9.164 14.938 1 96.38 323 LYS B N 1
ATOM 5413 C CA . LYS B 1 323 ? 21.594 10.539 15.219 1 96.38 323 LYS B CA 1
ATOM 5414 C C . LYS B 1 323 ? 20.109 10.594 15.602 1 96.38 323 LYS B C 1
ATOM 5416 O O . LYS B 1 323 ? 19.344 9.719 15.227 1 96.38 323 LYS B O 1
ATOM 5421 N N . MET B 1 324 ? 19.828 11.695 16.312 1 96.75 324 MET B N 1
ATOM 5422 C CA . MET B 1 324 ? 18.453 11.836 16.766 1 96.75 324 MET B CA 1
ATOM 5423 C C . MET B 1 324 ? 17.891 13.211 16.406 1 96.75 324 MET B C 1
ATOM 5425 O O . MET B 1 324 ? 18.609 14.211 16.484 1 96.75 324 MET B O 1
ATOM 5429 N N . ILE B 1 325 ? 16.719 13.219 15.961 1 97.88 325 ILE B N 1
ATOM 5430 C CA . ILE B 1 325 ? 15.906 14.422 15.844 1 97.88 325 ILE B CA 1
ATOM 5431 C C . ILE B 1 325 ? 14.711 14.336 16.781 1 97.88 325 ILE B C 1
ATOM 5433 O O . ILE B 1 325 ? 13.797 13.531 16.562 1 97.88 325 ILE B O 1
ATOM 5437 N N . GLU B 1 326 ? 14.719 15.141 17.766 1 97.88 326 GLU B N 1
ATOM 5438 C CA . GLU B 1 326 ? 13.688 15.078 18.797 1 97.88 326 GLU B CA 1
ATOM 5439 C C . GLU B 1 326 ? 12.484 15.945 18.422 1 97.88 326 GLU B C 1
ATOM 5441 O O . GLU B 1 326 ? 12.648 17.109 18.031 1 97.88 326 GLU B O 1
ATOM 5446 N N . LEU B 1 327 ? 11.367 15.383 18.5 1 98.38 327 LEU B N 1
ATOM 5447 C CA . LEU B 1 327 ? 10.117 16.078 18.203 1 98.38 327 LEU B CA 1
ATOM 5448 C C . LEU B 1 327 ? 9.25 16.219 19.438 1 98.38 327 LEU B C 1
ATOM 5450 O O . LEU B 1 327 ? 9.289 15.359 20.328 1 98.38 327 LEU B O 1
ATOM 5454 N N . PRO B 1 328 ? 8.492 17.312 19.516 1 98 328 PRO B N 1
ATOM 5455 C CA . PRO B 1 328 ? 7.543 17.422 20.625 1 98 328 PRO B CA 1
ATOM 5456 C C . PRO B 1 328 ? 6.438 16.359 20.562 1 98 328 PRO B C 1
ATOM 5458 O O . PRO B 1 328 ? 5.969 16.031 19.469 1 98 328 PRO B O 1
ATOM 5461 N N . PRO B 1 329 ? 6.094 15.859 21.719 1 95.88 329 PRO B N 1
ATOM 5462 C CA . PRO B 1 329 ? 4.996 14.883 21.734 1 95.88 329 PRO B CA 1
ATOM 5463 C C . PRO B 1 329 ? 3.627 15.539 21.547 1 95.88 329 PRO B C 1
ATOM 5465 O O . PRO B 1 329 ? 3.428 16.688 21.953 1 95.88 329 PRO B O 1
ATOM 5468 N N . THR B 1 330 ? 2.752 14.914 20.922 1 97.56 330 THR B N 1
ATOM 5469 C CA . THR B 1 330 ? 1.328 15.219 20.812 1 97.56 330 THR B CA 1
ATOM 5470 C C . THR B 1 330 ? 0.5 13.938 20.797 1 97.56 330 THR B C 1
ATOM 5472 O O . THR B 1 330 ? 1.036 12.844 20.984 1 97.56 330 THR B O 1
ATOM 5475 N N . VAL B 1 331 ? -0.814 14.094 20.766 1 97.81 331 VAL B N 1
ATOM 5476 C CA . VAL B 1 331 ? -1.677 12.922 20.734 1 97.81 331 VAL B CA 1
ATOM 5477 C C . VAL B 1 331 ? -1.258 12 19.594 1 97.81 331 VAL B C 1
ATOM 5479 O O . VAL B 1 331 ? -0.859 12.469 18.531 1 97.81 331 VAL B O 1
ATOM 5482 N N . ASP B 1 332 ? -1.316 10.688 19.719 1 97.56 332 ASP B N 1
ATOM 5483 C CA . ASP B 1 332 ? -0.756 9.664 18.844 1 97.56 332 ASP B CA 1
ATOM 5484 C C . ASP B 1 332 ? -1.228 9.852 17.406 1 97.56 332 ASP B C 1
ATOM 5486 O O . ASP B 1 332 ? -0.417 9.852 16.469 1 97.56 332 ASP B O 1
ATOM 5490 N N . CYS B 1 333 ? -2.518 10.062 17.234 1 98.31 333 CYS B N 1
ATOM 5491 C CA . CYS B 1 333 ? -3.082 10.078 15.891 1 98.31 333 CYS B CA 1
ATOM 5492 C C . CYS B 1 333 ? -2.729 11.367 15.164 1 98.31 333 CYS B C 1
ATOM 5494 O O . CYS B 1 333 ? -2.93 11.484 13.953 1 98.31 333 CYS B O 1
ATOM 5496 N N . LEU B 1 334 ? -2.131 12.367 15.844 1 98.69 334 LEU B N 1
ATOM 5497 C CA . LEU B 1 334 ? -1.757 13.625 15.211 1 98.69 334 LEU B CA 1
ATOM 5498 C C . LEU B 1 334 ? -0.244 13.727 15.039 1 98.69 334 LEU B C 1
ATOM 5500 O O . LEU B 1 334 ? 0.254 14.633 14.375 1 98.69 334 LEU B O 1
ATOM 5504 N N . GLN B 1 335 ? 0.454 12.805 15.594 1 98.44 335 GLN B N 1
ATOM 5505 C CA . GLN B 1 335 ? 1.912 12.867 15.617 1 98.44 335 GLN B CA 1
ATOM 5506 C C . GLN B 1 335 ? 2.484 12.906 14.203 1 98.44 335 GLN B C 1
ATOM 5508 O O . GLN B 1 335 ? 3.523 13.531 13.969 1 98.44 335 GLN B O 1
ATOM 5513 N N . GLY B 1 336 ? 1.809 12.25 13.289 1 98.44 336 GLY B N 1
ATOM 5514 C CA . GLY B 1 336 ? 2.258 12.219 11.906 1 98.44 336 GLY B CA 1
ATOM 5515 C C . GLY B 1 336 ? 2.377 13.594 11.281 1 98.44 336 GLY B C 1
ATOM 5516 O O . GLY B 1 336 ? 3.197 13.812 10.391 1 98.44 336 GLY B O 1
ATOM 5517 N N . VAL B 1 337 ? 1.592 14.57 11.75 1 98.81 337 VAL B N 1
ATOM 5518 C CA . VAL B 1 337 ? 1.632 15.945 11.25 1 98.81 337 VAL B CA 1
ATOM 5519 C C . VAL B 1 337 ? 2.967 16.594 11.625 1 98.81 337 VAL B C 1
ATOM 5521 O O . VAL B 1 337 ? 3.523 17.375 10.844 1 98.81 337 VAL B O 1
ATOM 5524 N N . LEU B 1 338 ? 3.457 16.25 12.773 1 98.81 338 LEU B N 1
ATOM 5525 C CA . LEU B 1 338 ? 4.734 16.797 13.219 1 98.81 338 LEU B CA 1
ATOM 5526 C C . LEU B 1 338 ? 5.898 16.031 12.602 1 98.81 338 LEU B C 1
ATOM 5528 O O . LEU B 1 338 ? 6.895 16.625 12.195 1 98.81 338 LEU B O 1
ATOM 5532 N N . SER B 1 339 ? 5.766 14.711 12.484 1 98.69 339 SER B N 1
ATOM 5533 C CA . SER B 1 339 ? 6.859 13.844 12.07 1 98.69 339 SER B CA 1
ATOM 5534 C C . SER B 1 339 ? 7.172 14 10.586 1 98.69 339 SER B C 1
ATOM 5536 O O . SER B 1 339 ? 8.289 13.719 10.148 1 98.69 339 SER B O 1
ATOM 5538 N N . VAL B 1 340 ? 6.211 14.477 9.805 1 98.81 340 VAL B N 1
ATOM 5539 C CA . VAL B 1 340 ? 6.43 14.578 8.367 1 98.81 340 VAL B CA 1
ATOM 5540 C C . VAL B 1 340 ? 7.277 15.805 8.055 1 98.81 340 VAL B C 1
ATOM 5542 O O . VAL B 1 340 ? 7.98 15.844 7.047 1 98.81 340 VAL B O 1
ATOM 5545 N N . ILE B 1 341 ? 7.262 16.812 8.93 1 98.88 341 ILE B N 1
ATOM 5546 C CA . ILE B 1 341 ? 7.859 18.109 8.648 1 98.88 341 ILE B CA 1
ATOM 5547 C C . ILE B 1 341 ? 9.375 17.984 8.562 1 98.88 341 ILE B C 1
ATOM 5549 O O . ILE B 1 341 ? 10 18.5 7.641 1 98.88 341 ILE B O 1
ATOM 5553 N N . PRO B 1 342 ? 10.055 17.25 9.508 1 98.88 342 PRO B N 1
ATOM 5554 C CA . PRO B 1 342 ? 11.5 17.031 9.336 1 98.88 342 PRO B CA 1
ATOM 5555 C C . PRO B 1 342 ? 11.844 16.344 8.016 1 98.88 342 PRO B C 1
ATOM 5557 O O . PRO B 1 342 ? 12.891 16.625 7.43 1 98.88 342 PRO B O 1
ATOM 5560 N N . LEU B 1 343 ? 11.016 15.469 7.586 1 98.88 343 LEU B N 1
ATOM 5561 C CA . LEU B 1 343 ? 11.273 14.773 6.324 1 98.88 343 LEU B CA 1
ATOM 5562 C C . LEU B 1 343 ? 11.086 15.719 5.141 1 98.88 343 LEU B C 1
ATOM 5564 O O . LEU B 1 343 ? 11.805 15.617 4.141 1 98.88 343 LEU B O 1
ATOM 5568 N N . GLN B 1 344 ? 10.07 16.625 5.211 1 98.81 344 GLN B N 1
ATOM 5569 C CA . GLN B 1 344 ? 9.914 17.656 4.195 1 98.81 344 GLN B CA 1
ATOM 5570 C C . GLN B 1 344 ? 11.141 18.562 4.137 1 98.81 344 GLN B C 1
ATOM 5572 O O . GLN B 1 344 ? 11.656 18.844 3.055 1 98.81 344 GLN B O 1
ATOM 5577 N N . LEU B 1 345 ? 11.586 19 5.32 1 98.81 345 LEU B N 1
ATOM 5578 C CA . LEU B 1 345 ? 12.773 19.844 5.398 1 98.81 345 LEU B CA 1
ATOM 5579 C C . LEU B 1 345 ? 14 19.109 4.855 1 98.81 345 LEU B C 1
ATOM 5581 O O . LEU B 1 345 ? 14.789 19.688 4.109 1 98.81 345 LEU B O 1
ATOM 5585 N N . LEU B 1 346 ? 14.156 17.875 5.258 1 98.81 346 LEU B N 1
ATOM 5586 C CA . LEU B 1 346 ? 15.273 17.078 4.773 1 98.81 346 LEU B CA 1
ATOM 5587 C C . LEU B 1 346 ? 15.258 16.984 3.252 1 98.81 346 LEU B C 1
ATOM 5589 O O . LEU B 1 346 ? 16.297 17.141 2.604 1 98.81 346 LEU B O 1
ATOM 5593 N N . SER B 1 347 ? 14.086 16.672 2.713 1 98.38 347 SER B N 1
ATOM 5594 C CA . SER B 1 347 ? 13.953 16.594 1.262 1 98.38 347 SER B CA 1
ATOM 5595 C C . SER B 1 347 ? 14.383 17.891 0.595 1 98.38 347 SER B C 1
ATOM 5597 O O . SER B 1 347 ? 15.078 17.875 -0.421 1 98.38 347 SER B O 1
ATOM 5599 N N . PHE B 1 348 ? 13.906 19.016 1.167 1 98.44 348 PHE B N 1
ATOM 5600 C CA . PHE B 1 348 ? 14.258 20.328 0.65 1 98.44 348 PHE B CA 1
ATOM 5601 C C . PHE B 1 348 ? 15.766 20.547 0.66 1 98.44 348 PHE B C 1
ATOM 5603 O O . PHE B 1 348 ? 16.359 20.906 -0.363 1 98.44 348 PHE B O 1
ATOM 5610 N N . HIS B 1 349 ? 16.422 20.266 1.747 1 98.62 349 HIS B N 1
ATOM 5611 C CA . HIS B 1 349 ? 17.844 20.5 1.892 1 98.62 349 HIS B CA 1
ATOM 5612 C C . HIS B 1 349 ? 18.656 19.562 0.996 1 98.62 349 HIS B C 1
ATOM 5614 O O . HIS B 1 349 ? 19.641 19.984 0.395 1 98.62 349 HIS B O 1
ATOM 5620 N N . LEU B 1 350 ? 18.266 18.281 0.935 1 98.5 350 LEU B N 1
ATOM 5621 C CA . LEU B 1 350 ? 18.938 17.344 0.057 1 98.5 350 LEU B CA 1
ATOM 5622 C C . LEU B 1 350 ? 18.906 17.812 -1.39 1 98.5 350 LEU B C 1
ATOM 5624 O O . LEU B 1 350 ? 19.922 17.766 -2.086 1 98.5 350 LEU B O 1
ATOM 5628 N N . ALA B 1 351 ? 17.719 18.281 -1.826 1 97.81 351 ALA B N 1
ATOM 5629 C CA . ALA B 1 351 ? 17.562 18.734 -3.205 1 97.81 351 ALA B CA 1
ATOM 5630 C C . ALA B 1 351 ? 18.422 19.969 -3.48 1 97.81 351 ALA B C 1
ATOM 5632 O O . ALA B 1 351 ? 19.062 20.047 -4.527 1 97.81 351 ALA B O 1
ATOM 5633 N N . VAL B 1 352 ? 18.406 20.922 -2.545 1 97.88 352 VAL B N 1
ATOM 5634 C CA . VAL B 1 352 ? 19.203 22.141 -2.684 1 97.88 352 VAL B CA 1
ATOM 5635 C C . VAL B 1 352 ? 20.672 21.781 -2.762 1 97.88 352 VAL B C 1
ATOM 5637 O O . VAL B 1 352 ? 21.406 22.297 -3.617 1 97.88 352 VAL B O 1
ATOM 5640 N N . LEU B 1 353 ? 21.125 20.938 -1.917 1 98.12 353 LEU B N 1
ATOM 5641 C CA . LEU B 1 353 ? 22.531 20.531 -1.868 1 98.12 353 LEU B CA 1
ATOM 5642 C C . LEU B 1 353 ? 22.938 19.812 -3.146 1 98.12 353 LEU B C 1
ATOM 5644 O O . LEU B 1 353 ? 24.078 19.906 -3.586 1 98.12 353 LEU B O 1
ATOM 5648 N N . ARG B 1 354 ? 22 19.125 -3.742 1 97 354 ARG B N 1
ATOM 5649 C CA . ARG B 1 354 ? 22.281 18.391 -4.977 1 97 354 ARG B CA 1
ATOM 5650 C C . ARG B 1 354 ? 22.172 19.312 -6.191 1 97 354 ARG B C 1
ATOM 5652 O O . ARG B 1 354 ? 22.438 18.891 -7.316 1 97 354 ARG B O 1
ATOM 5659 N N . GLY B 1 355 ? 21.641 20.516 -6.004 1 96.62 355 GLY B N 1
ATOM 5660 C CA . GLY B 1 355 ? 21.562 21.516 -7.059 1 96.62 355 GLY B CA 1
ATOM 5661 C C . GLY B 1 355 ? 20.328 21.344 -7.945 1 96.62 355 GLY B C 1
ATOM 5662 O O . GLY B 1 355 ? 20.359 21.734 -9.117 1 96.62 355 GLY B O 1
ATOM 5663 N N . TYR B 1 356 ? 19.312 20.719 -7.445 1 95.62 356 TYR B N 1
ATOM 5664 C CA . TYR B 1 356 ? 18.109 20.469 -8.234 1 95.62 356 TYR B CA 1
ATOM 5665 C C . TYR B 1 356 ? 17.078 21.578 -8.031 1 95.62 356 TYR B C 1
ATOM 5667 O O . TYR B 1 356 ? 17.172 22.344 -7.059 1 95.62 356 TYR B O 1
ATOM 5675 N N . ASP B 1 357 ? 16.188 21.688 -8.969 1 94.69 357 ASP B N 1
ATOM 5676 C CA . ASP B 1 357 ? 15.047 22.594 -8.82 1 94.69 357 ASP B CA 1
ATOM 5677 C C . ASP B 1 357 ? 14.008 22.016 -7.859 1 94.69 357 ASP B C 1
ATOM 5679 O O . ASP B 1 357 ? 13.25 21.125 -8.219 1 94.69 357 ASP B O 1
ATOM 5683 N N . VAL B 1 358 ? 13.883 22.578 -6.777 1 95 358 VAL B N 1
ATOM 5684 C CA . VAL B 1 358 ? 13.039 22.078 -5.699 1 95 358 VAL B CA 1
ATOM 5685 C C . VAL B 1 358 ? 11.57 22.312 -6.031 1 95 358 VAL B C 1
ATOM 5687 O O . VAL B 1 358 ? 10.703 21.516 -5.676 1 95 358 VAL B O 1
ATOM 5690 N N . ASP B 1 359 ? 11.242 23.391 -6.664 1 94.69 359 ASP B N 1
ATOM 5691 C CA . ASP B 1 359 ? 9.859 23.781 -6.914 1 94.69 359 ASP B CA 1
ATOM 5692 C C . ASP B 1 359 ? 9.289 23.047 -8.125 1 94.69 359 ASP B C 1
ATOM 5694 O O . ASP B 1 359 ? 8.094 22.75 -8.18 1 94.69 359 ASP B O 1
ATOM 5698 N N . PHE B 1 360 ? 10.141 22.781 -9.102 1 93 360 PHE B N 1
ATOM 5699 C CA . PHE B 1 360 ? 9.711 22.141 -10.336 1 93 360 PHE B CA 1
ATOM 5700 C C . PHE B 1 360 ? 10.656 21 -10.727 1 93 360 PHE B C 1
ATOM 5702 O O . PHE B 1 360 ? 11.383 21.109 -11.719 1 93 360 PHE B O 1
ATOM 5709 N N . PRO B 1 361 ? 10.523 19.938 -9.969 1 92.06 361 PRO B N 1
ATOM 5710 C CA . PRO B 1 361 ? 11.383 18.781 -10.258 1 92.06 361 PRO B CA 1
ATOM 5711 C C . PRO B 1 361 ? 11.18 18.234 -11.672 1 92.06 361 PRO B C 1
ATOM 5713 O O . PRO B 1 361 ? 10.094 18.375 -12.242 1 92.06 361 PRO B O 1
ATOM 5716 N N . ARG B 1 362 ? 12.156 17.594 -12.102 1 86.75 362 ARG B N 1
ATOM 5717 C CA . ARG B 1 362 ? 12.102 17.078 -13.461 1 86.75 362 ARG B CA 1
ATOM 5718 C C . ARG B 1 362 ? 11.023 16 -13.594 1 86.75 362 ARG B C 1
ATOM 5720 O O . ARG B 1 362 ? 10.789 15.234 -12.656 1 86.75 362 ARG B O 1
ATOM 5727 N N . ASN B 1 363 ? 10.289 16.016 -14.688 1 83.19 363 ASN B N 1
ATOM 5728 C CA . ASN B 1 363 ? 9.375 14.961 -15.117 1 83.19 363 ASN B CA 1
ATOM 5729 C C . ASN B 1 363 ? 8.07 14.992 -14.336 1 83.19 363 ASN B C 1
ATOM 5731 O O . ASN B 1 363 ? 7.25 14.078 -14.445 1 83.19 363 ASN B O 1
ATOM 5735 N N . LEU B 1 364 ? 7.914 15.992 -13.492 1 87.94 364 LEU B N 1
ATOM 5736 C CA . LEU B 1 364 ? 6.695 16.016 -12.688 1 87.94 364 LEU B CA 1
ATOM 5737 C C . LEU B 1 364 ? 5.91 17.297 -12.938 1 87.94 364 LEU B C 1
ATOM 5739 O O . LEU B 1 364 ? 6.465 18.297 -13.406 1 87.94 364 LEU B O 1
ATOM 5743 N N . ALA B 1 365 ? 4.613 17.125 -12.664 1 84.81 365 ALA B N 1
ATOM 5744 C CA . ALA B 1 365 ? 3.711 18.266 -12.727 1 84.81 365 ALA B CA 1
ATOM 5745 C C . ALA B 1 365 ? 2.896 18.391 -11.445 1 84.81 365 ALA B C 1
ATOM 5747 O O . ALA B 1 365 ? 2.723 17.422 -10.711 1 84.81 365 ALA B O 1
ATOM 5748 N N . LYS B 1 366 ? 2.451 19.609 -11.188 1 81 366 LYS B N 1
ATOM 5749 C CA . LYS B 1 366 ? 1.674 19.891 -9.984 1 81 366 LYS B CA 1
ATOM 5750 C C . LYS B 1 366 ? 0.343 19.141 -10 1 81 366 LYS B C 1
ATOM 5752 O O . LYS B 1 366 ? -0.102 18.625 -8.969 1 81 366 LYS B O 1
ATOM 5757 N N . SER B 1 367 ? -0.257 19.094 -11.117 1 80.5 367 SER B N 1
ATOM 5758 C CA . SER B 1 367 ? -1.525 18.391 -11.281 1 80.5 367 SER B CA 1
ATOM 5759 C C . SER B 1 367 ? -1.483 17.453 -12.477 1 80.5 367 SER B C 1
ATOM 5761 O O . SER B 1 367 ? -1.076 17.844 -13.57 1 80.5 367 SER B O 1
ATOM 5763 N N . VAL B 1 368 ? -1.894 16.203 -12.164 1 81.75 368 VAL B N 1
ATOM 5764 C CA . VAL B 1 368 ? -1.973 15.234 -13.25 1 81.75 368 VAL B CA 1
ATOM 5765 C C . VAL B 1 368 ? -3.383 15.227 -13.828 1 81.75 368 VAL B C 1
ATOM 5767 O O . VAL B 1 368 ? -4.289 14.602 -13.273 1 81.75 368 VAL B O 1
ATOM 5770 N N . THR B 1 369 ? -3.529 15.805 -14.953 1 81.38 369 THR B N 1
ATOM 5771 C CA . THR B 1 369 ? -4.863 16 -15.508 1 81.38 369 THR B CA 1
ATOM 5772 C C . THR B 1 369 ? -5.133 15.008 -16.625 1 81.38 369 THR B C 1
ATOM 5774 O O . THR B 1 369 ? -6.188 15.062 -17.266 1 81.38 369 THR B O 1
ATOM 5777 N N . VAL B 1 370 ? -4.094 14.18 -16.953 1 69.5 370 VAL B N 1
ATOM 5778 C CA . VAL B 1 370 ? -4.293 13.117 -17.938 1 69.5 370 VAL B CA 1
ATOM 5779 C C . VAL B 1 370 ? -3.93 11.766 -17.312 1 69.5 370 VAL B C 1
ATOM 5781 O O . VAL B 1 370 ? -3.041 11.688 -16.469 1 69.5 370 VAL B O 1
ATOM 5784 N N . GLU B 1 371 ? -4.609 10.68 -17.75 1 71.06 371 GLU B N 1
ATOM 5785 C CA . GLU B 1 371 ? -4.32 9.344 -17.234 1 71.06 371 GLU B CA 1
ATOM 5786 C C . GLU B 1 371 ? -3.02 8.797 -17.812 1 71.06 371 GLU B C 1
ATOM 5788 O O . GLU B 1 371 ? -2.715 9.016 -18.984 1 71.06 371 GLU B O 1
#

Nearest PDB structures (foldseek):
  6svp-assembly1_B  TM=9.833E-01  e=2.111E-56  Homo sapiens
  6zmk-assembly1_B  TM=9.828E-01  e=3.363E-56  Homo sapiens
  6svm-assembly1_B  TM=9.832E-01  e=3.363E-56  Homo sapiens
  6r4i-assembly1_B  TM=9.836E-01  e=4.831E-56  Homo sapiens
  6zmj-assembly1_B  TM=9.827E-01  e=3.928E-56  Homo sapiens

Solvent-accessible surface area (backbone atoms only — not comparable to full-atom values): 37130 Å² total; per-residue (Å²): 109,68,67,57,43,64,73,23,57,96,36,95,35,47,43,58,39,38,53,73,39,31,36,56,19,46,47,47,41,39,58,92,28,54,40,80,90,78,68,44,52,49,63,73,52,42,58,91,47,41,71,60,60,72,66,37,66,31,39,36,37,31,6,55,51,63,40,29,32,28,44,52,39,38,38,46,53,36,24,66,42,56,64,31,50,64,45,71,35,49,19,50,60,43,54,64,43,64,58,69,67,44,57,52,30,37,35,37,40,37,27,61,63,17,54,39,30,44,43,46,52,39,46,51,56,39,48,75,45,52,24,48,37,32,17,38,22,49,37,85,80,19,59,38,54,64,71,29,79,31,37,45,72,22,46,39,64,92,75,78,23,37,66,78,51,36,54,39,48,13,48,33,49,50,54,50,47,50,22,51,42,65,28,67,85,37,75,92,42,46,67,60,47,47,50,48,50,52,36,58,70,47,39,36,62,54,40,52,58,56,59,69,42,48,65,63,39,43,56,50,22,72,73,47,49,82,53,62,50,38,40,23,28,11,48,63,52,34,27,29,32,18,40,46,30,18,44,49,27,18,32,36,53,46,26,56,40,43,44,38,50,46,80,46,30,67,56,29,63,43,32,54,53,26,75,79,48,47,34,40,34,54,49,49,92,41,98,51,33,66,61,46,50,51,45,51,51,56,41,43,73,47,47,27,54,31,31,29,41,27,30,62,86,51,66,73,62,56,76,65,37,67,41,77,47,70,33,84,80,61,45,60,82,55,36,36,61,57,62,34,47,61,37,52,52,30,26,51,40,24,7,55,75,65,68,43,51,62,38,64,27,65,78,54,57,72,66,51,65,66,129,110,68,67,59,43,63,74,24,56,96,36,97,35,47,42,59,39,38,54,72,39,32,35,58,19,47,47,48,41,39,59,92,26,53,39,80,88,78,66,45,52,50,64,74,52,40,58,91,47,41,72,60,61,72,65,35,66,33,40,36,38,31,6,54,50,63,41,29,31,28,44,52,39,39,38,45,53,34,24,65,40,58,64,31,50,63,46,71,36,48,19,50,60,42,54,64,43,63,58,68,67,45,56,51,30,37,35,36,40,36,29,61,64,16,54,39,31,46,43,48,52,40,47,52,55,39,47,75,44,52,23,48,38,32,16,38,22,49,36,84,80,19,61,37,54,64,70,29,80,32,38,45,70,23,46,37,66,93,76,78,22,37,65,77,50,36,53,40,49,13,48,32,50,49,51,50,49,47,22,50,42,66,28,67,85,38,74,92,43,46,66,59,48,48,49,48,50,53,36,58,69,47,40,36,62,51,40,52,57,57,59,69,42,50,64,61,39,43,56,52,22,71,73,46,47,82,52,60,53,38,39,22,29,10,48,64,51,33,26,30,31,17,40,46,28,17,44,48,27,17,33,34,53,46,27,57,39,41,46,39,51,46,77,46,31,67,56,29,61,42,31,54,54,26,75,79,47,46,33,38,34,51,48,48,91,42,98,52,31,68,60,45,49,52,46,52,50,56,41,42,73,46,46,27,54,31,32,30,42,26,29,64,87,51,67,72,62,56,76,65,38,68,41,76,46,72,34,83,80,59,44,60,82,54,36,37,62,55,62,33,47,62,36,52,51,31,27,53,41,23,7,53,75,64,68,43,51,63,39,63,27,65,80,54,57,72,66,52,64,67,127

InterPro domains:
  IPR001347 SIS domain [PF01380] (52-179)
  IPR001347 SIS domain [PF01380] (223-353)
  IPR001347 SIS domain [PS51464] (49-188)
  IPR001347 SIS domain [PS51464] (220-361)
  IPR035466 GlmS/AgaS, SIS domain 1 [cd05008] (58-183)
  IPR035490 GlmS/FrlB, SIS domain 2 [cd05009] (215-369)
  IPR046348 SIS domain superfamily [SSF53697] (8-371)